Protein AF-A0A6G0HV63-F1 (afdb_monomer)

Radius of gyration: 27.93 Å; Cα contacts (8 Å, |Δi|>4): 675; chains: 1; bounding box: 99×46×73 Å

Structure (mmCIF, N/CA/C/O backbone):
data_AF-A0A6G0HV63-F1
#
_entry.id   AF-A0A6G0HV63-F1
#
loop_
_atom_site.group_PDB
_atom_site.id
_atom_site.type_symbol
_atom_site.label_atom_id
_atom_site.label_alt_id
_atom_site.label_comp_id
_atom_site.label_asym_id
_atom_site.label_entity_id
_atom_site.label_seq_id
_atom_site.pdbx_PDB_ins_code
_atom_site.Cartn_x
_atom_site.Cartn_y
_atom_site.Cartn_z
_atom_site.occupancy
_atom_site.B_iso_or_equiv
_atom_site.auth_seq_id
_atom_site.auth_comp_id
_atom_site.auth_asym_id
_atom_site.auth_atom_id
_atom_site.pdbx_PDB_model_num
ATOM 1 N N . MET A 1 1 ? -43.120 1.860 23.866 1.00 38.66 1 MET A N 1
ATOM 2 C CA . MET A 1 1 ? -41.826 1.807 23.155 1.00 38.66 1 MET A CA 1
ATOM 3 C C . MET A 1 1 ? -40.911 2.817 23.812 1.00 38.66 1 MET A C 1
ATOM 5 O O . MET A 1 1 ? -41.121 4.005 23.634 1.00 38.66 1 MET A O 1
ATOM 9 N N . SER A 1 2 ? -39.993 2.361 24.661 1.00 38.22 2 SER A N 1
ATOM 10 C CA . SER A 1 2 ? -38.945 3.214 25.220 1.00 38.22 2 SER A CA 1
ATOM 11 C C . SER A 1 2 ? -38.001 3.620 24.091 1.00 38.22 2 SER A C 1
ATOM 13 O O . SER A 1 2 ? -37.453 2.743 23.422 1.00 38.22 2 SER A O 1
ATOM 15 N N . GLU A 1 3 ? -37.838 4.922 23.866 1.00 43.47 3 GLU A N 1
ATOM 16 C CA . GLU A 1 3 ? -36.797 5.463 22.994 1.00 43.47 3 GLU A CA 1
ATOM 17 C C . GLU A 1 3 ? -35.445 4.882 23.422 1.00 43.47 3 GLU A C 1
ATOM 19 O O . GLU A 1 3 ? -34.987 5.093 24.547 1.00 43.47 3 GLU A O 1
ATOM 24 N N . ILE A 1 4 ? -34.816 4.104 22.540 1.00 46.44 4 ILE A N 1
ATOM 25 C CA . ILE A 1 4 ? -33.424 3.702 22.717 1.00 46.44 4 ILE A CA 1
ATOM 26 C C . ILE A 1 4 ? -32.622 4.997 22.603 1.00 46.44 4 ILE A C 1
ATOM 28 O O . ILE A 1 4 ? -32.427 5.512 21.505 1.00 46.44 4 ILE A O 1
ATOM 32 N N . LYS A 1 5 ? -32.190 5.556 23.738 1.00 44.72 5 LYS A N 1
ATOM 33 C CA . LYS A 1 5 ? -31.185 6.621 23.758 1.00 44.72 5 LYS A CA 1
ATOM 34 C C . LYS A 1 5 ? -29.898 6.043 23.176 1.00 44.72 5 LYS A C 1
ATOM 36 O O . LYS A 1 5 ? -29.131 5.393 23.882 1.00 44.72 5 LYS A O 1
ATOM 41 N N . VAL A 1 6 ? -29.693 6.232 21.876 1.00 58.16 6 VAL A N 1
ATOM 42 C CA . VAL A 1 6 ? -28.428 5.925 21.210 1.00 58.16 6 VAL A CA 1
ATOM 43 C C . VAL A 1 6 ? -27.395 6.880 21.806 1.00 58.16 6 VAL A C 1
ATOM 45 O O . VAL A 1 6 ? -27.509 8.094 21.654 1.00 58.16 6 VAL A O 1
ATOM 48 N N . GLY A 1 7 ? -26.452 6.342 22.583 1.00 67.88 7 GLY A N 1
ATOM 49 C CA . GLY A 1 7 ? -25.328 7.122 23.102 1.00 67.88 7 GLY A CA 1
ATOM 50 C C . GLY A 1 7 ? -24.490 7.715 21.959 1.00 67.88 7 GLY A C 1
ATOM 51 O O . GLY A 1 7 ? -24.596 7.243 20.825 1.00 67.88 7 GLY A O 1
ATOM 52 N N . PRO A 1 8 ? -23.660 8.737 22.228 1.00 83.00 8 PRO A N 1
ATOM 53 C CA . PRO A 1 8 ? -22.868 9.394 21.191 1.00 83.00 8 PRO A CA 1
ATOM 54 C C . PRO A 1 8 ? -21.959 8.395 20.463 1.00 83.00 8 PRO A C 1
ATOM 56 O O . PRO A 1 8 ? -21.350 7.514 21.084 1.00 83.00 8 PRO A O 1
ATOM 59 N N . MET A 1 9 ? -21.859 8.528 19.138 1.00 92.12 9 MET A N 1
ATOM 60 C CA . MET A 1 9 ? -20.976 7.694 18.329 1.00 92.12 9 MET A CA 1
ATOM 61 C C . MET A 1 9 ? -19.531 8.134 18.561 1.00 92.12 9 MET A C 1
ATOM 63 O O . MET A 1 9 ? -19.096 9.171 18.073 1.00 92.12 9 MET A O 1
ATOM 67 N N . ARG A 1 10 ? -18.764 7.323 19.288 1.00 97.00 10 ARG A N 1
ATOM 68 C CA . ARG A 1 10 ? -17.329 7.551 19.508 1.00 97.00 10 ARG A CA 1
ATOM 69 C C . ARG A 1 10 ? -16.505 6.795 18.476 1.00 97.00 10 ARG A C 1
ATOM 71 O O . ARG A 1 10 ? -16.562 5.559 18.458 1.00 97.00 10 ARG A O 1
ATOM 78 N N . VAL A 1 11 ? -15.769 7.524 17.642 1.00 97.56 11 VAL A N 1
ATOM 79 C CA . VAL A 1 11 ? -14.919 7.012 16.562 1.00 97.56 11 VAL A CA 1
ATOM 80 C C . VAL A 1 11 ? -13.451 7.159 16.962 1.00 97.56 11 VAL A C 1
ATOM 82 O O . VAL A 1 11 ? -12.910 8.263 16.995 1.00 97.56 11 VAL A O 1
ATOM 85 N N . LEU A 1 12 ? -12.789 6.040 17.258 1.00 98.56 12 LEU A N 1
ATOM 86 C CA . LEU A 1 12 ? -11.353 6.009 17.539 1.00 98.56 12 LEU A CA 1
ATOM 87 C C . LEU A 1 12 ? -10.563 5.760 16.251 1.00 98.56 12 LEU A C 1
ATOM 89 O O . LEU A 1 12 ? -10.705 4.720 15.610 1.00 98.56 12 LEU A O 1
ATOM 93 N N . VAL A 1 13 ? -9.682 6.689 15.898 1.00 98.62 13 VAL A N 1
ATOM 94 C CA . VAL A 1 13 ? -8.778 6.597 14.751 1.00 98.62 13 VAL A CA 1
ATOM 95 C C . VAL A 1 13 ? -7.372 6.282 15.253 1.00 98.62 13 VAL A C 1
ATOM 97 O O . VAL A 1 13 ? -6.642 7.159 15.716 1.00 98.62 13 VAL A O 1
ATOM 100 N N . THR A 1 14 ? -6.966 5.014 15.168 1.00 98.56 14 THR A N 1
ATOM 101 C CA . THR A 1 14 ? -5.576 4.627 15.480 1.00 98.56 14 THR A CA 1
ATOM 102 C C . THR A 1 14 ? -4.641 5.114 14.372 1.00 98.56 14 THR A C 1
ATOM 104 O O . THR A 1 14 ? -4.995 5.022 13.198 1.00 98.56 14 THR A O 1
ATOM 107 N N . GLY A 1 15 ? -3.449 5.613 14.716 1.00 96.56 15 GLY A N 1
ATOM 108 C CA . GLY A 1 15 ? -2.538 6.194 13.721 1.00 96.56 15 GLY A CA 1
ATOM 109 C C . GLY A 1 15 ? -3.021 7.549 13.190 1.00 96.56 15 GLY A C 1
ATOM 110 O O . GLY A 1 15 ? -2.646 7.954 12.090 1.00 96.56 15 GLY A O 1
ATOM 111 N N . GLY A 1 16 ? -3.837 8.260 13.974 1.00 96.38 16 GLY A N 1
ATOM 112 C CA . GLY A 1 16 ? -4.446 9.545 13.627 1.00 96.38 16 GLY A CA 1
ATOM 113 C C . GLY A 1 16 ? -3.441 10.665 13.340 1.00 96.38 16 GLY A C 1
ATOM 114 O O . GLY A 1 16 ? -3.761 11.615 12.635 1.00 96.38 16 GLY A O 1
ATOM 115 N N . SER A 1 17 ? -2.200 10.547 13.819 1.00 95.12 17 SER A N 1
ATOM 116 C CA . SER A 1 17 ? -1.136 11.520 13.546 1.00 95.12 17 SER A CA 1
ATOM 117 C C . SER A 1 17 ? -0.407 11.322 12.210 1.00 95.12 17 SER A C 1
ATOM 119 O O . SER A 1 17 ? 0.440 12.147 11.878 1.00 95.12 17 SER A O 1
ATOM 121 N N . GLY A 1 18 ? -0.657 10.227 11.484 1.00 92.75 18 GLY A N 1
ATOM 122 C CA . GLY A 1 18 ? -0.034 9.957 10.181 1.00 92.75 18 GLY A CA 1
ATOM 123 C C . GLY A 1 18 ? -0.776 10.609 9.009 1.00 92.75 18 GLY A C 1
ATOM 124 O O . GLY A 1 18 ? -1.849 11.174 9.198 1.00 92.75 18 GLY A O 1
ATOM 125 N N . LEU A 1 19 ? -0.242 10.463 7.790 1.00 92.19 19 LEU A N 1
ATOM 126 C CA . LEU A 1 19 ? -0.800 11.007 6.537 1.00 92.19 19 LEU A CA 1
ATOM 127 C C . LEU A 1 19 ? -2.326 10.834 6.415 1.00 92.19 19 LEU A C 1
ATOM 129 O O . LEU A 1 19 ? -3.061 11.809 6.286 1.00 92.19 19 LEU A O 1
ATOM 133 N N . VAL A 1 20 ? -2.807 9.587 6.464 1.00 93.88 20 VAL A N 1
ATOM 134 C CA . VAL A 1 20 ? -4.239 9.279 6.292 1.00 93.88 20 VAL A CA 1
ATOM 135 C C . VAL A 1 20 ? -5.053 9.759 7.495 1.00 93.88 20 VAL A C 1
ATOM 137 O O . VAL A 1 20 ? -6.153 10.273 7.329 1.00 93.88 20 VAL A O 1
ATOM 140 N N . GLY A 1 21 ? -4.498 9.641 8.705 1.00 95.56 21 GLY A N 1
ATOM 141 C CA . GLY A 1 21 ? -5.145 10.106 9.930 1.00 95.56 21 GLY A CA 1
ATOM 142 C C . GLY A 1 21 ? -5.395 11.614 9.923 1.00 95.56 21 GLY A C 1
ATOM 143 O O . GLY A 1 21 ? -6.511 12.045 10.195 1.00 95.56 21 GLY A O 1
ATOM 144 N N . LYS A 1 22 ? -4.393 12.402 9.515 1.00 96.00 22 LYS A N 1
ATOM 145 C CA . LYS A 1 22 ? -4.494 13.859 9.369 1.00 96.00 22 LYS A CA 1
ATOM 146 C C . LYS A 1 22 ? -5.418 14.288 8.241 1.00 96.00 22 LYS A C 1
ATOM 148 O O . LYS A 1 22 ? -6.097 15.300 8.374 1.00 96.00 22 LYS A O 1
ATOM 153 N N . ALA A 1 23 ? -5.483 13.515 7.161 1.00 93.25 23 ALA A N 1
ATOM 154 C CA . ALA A 1 23 ? -6.448 13.770 6.103 1.00 93.25 23 ALA A CA 1
ATOM 155 C C . ALA A 1 23 ? -7.894 13.566 6.589 1.00 93.25 23 ALA A C 1
ATOM 157 O O . ALA A 1 23 ? -8.737 14.429 6.369 1.00 93.25 23 ALA A O 1
ATOM 158 N N . ILE A 1 24 ? -8.168 12.482 7.324 1.00 92.94 24 ILE A N 1
ATOM 159 C CA . ILE A 1 24 ? -9.488 12.255 7.935 1.00 92.94 24 ILE A CA 1
ATOM 160 C C . ILE A 1 24 ? -9.803 13.349 8.959 1.00 92.94 24 ILE A C 1
ATOM 162 O O . ILE A 1 24 ? -10.909 13.876 8.960 1.00 92.94 24 ILE A O 1
ATOM 166 N N . GLU A 1 25 ? -8.835 13.729 9.797 1.00 94.88 25 GLU A N 1
ATOM 167 C CA . GLU A 1 25 ? -9.000 14.823 10.759 1.00 94.88 25 GLU A CA 1
ATOM 168 C C . GLU A 1 25 ? -9.389 16.134 10.068 1.00 94.88 25 GLU A C 1
ATOM 170 O O . GLU A 1 25 ? -10.325 16.798 10.507 1.00 94.88 25 GLU A O 1
ATOM 175 N N . HIS A 1 26 ? -8.727 16.472 8.959 1.00 92.88 26 HIS A N 1
ATOM 176 C CA . HIS A 1 26 ? -9.054 17.652 8.164 1.00 92.88 26 HIS A CA 1
ATOM 177 C C . HIS A 1 26 ? -10.487 17.600 7.626 1.00 92.88 26 HIS A C 1
ATOM 179 O O . HIS A 1 26 ? -11.247 18.535 7.854 1.00 92.88 26 HIS A O 1
ATOM 185 N N . VAL A 1 27 ? -10.890 16.495 6.992 1.00 89.19 27 VAL A N 1
ATOM 186 C CA . VAL A 1 27 ? -12.245 16.347 6.431 1.00 89.19 27 VAL A CA 1
ATOM 187 C C . VAL A 1 27 ? -13.315 16.452 7.524 1.00 89.19 27 VAL A C 1
ATOM 189 O O . VAL A 1 27 ? -14.310 17.160 7.374 1.00 89.19 27 VAL A O 1
ATOM 192 N N . VAL A 1 28 ? -13.094 15.795 8.663 1.00 90.75 28 VAL A N 1
ATOM 193 C CA . VAL A 1 28 ? -14.030 15.793 9.796 1.00 90.75 28 VAL A CA 1
ATOM 194 C C . VAL A 1 28 ? -14.145 17.183 10.429 1.00 90.75 28 VAL A C 1
ATOM 196 O O . VAL A 1 28 ? -15.250 17.615 10.749 1.00 90.75 28 VAL A O 1
ATOM 199 N N . GLN A 1 29 ? -13.030 17.892 10.620 1.00 90.31 29 GLN A N 1
ATOM 200 C CA . GLN A 1 29 ? -13.017 19.163 11.354 1.00 90.31 29 GLN A CA 1
ATOM 201 C C . GLN A 1 29 ? -13.261 20.397 10.475 1.00 90.31 29 GLN A C 1
ATOM 203 O O . GLN A 1 29 ? -13.768 21.393 10.984 1.00 90.31 29 GLN A O 1
ATOM 208 N N . GLN A 1 30 ? -12.874 20.361 9.197 1.00 87.44 30 GLN A N 1
ATOM 209 C CA . GLN A 1 30 ? -12.818 21.541 8.321 1.00 87.44 30 GLN A CA 1
ATOM 210 C C . GLN A 1 30 ? -13.761 21.453 7.114 1.00 87.44 30 GLN A C 1
ATOM 212 O O . GLN A 1 30 ? -14.195 22.488 6.620 1.00 87.44 30 GLN A O 1
ATOM 217 N N . GLU A 1 31 ? -14.117 20.249 6.655 1.00 83.81 31 GLU A N 1
ATOM 218 C CA . GLU A 1 31 ? -14.971 20.053 5.467 1.00 83.81 31 GLU A CA 1
ATOM 219 C C . GLU A 1 31 ? -16.396 19.584 5.816 1.00 83.81 31 GLU A C 1
ATOM 221 O O . GLU A 1 31 ? -17.162 19.186 4.941 1.00 83.81 31 GLU A O 1
ATOM 226 N N . GLY A 1 32 ? -16.776 19.625 7.097 1.00 82.81 32 GLY A N 1
ATOM 227 C CA . GLY A 1 32 ? -18.112 19.219 7.543 1.00 82.81 32 GLY A CA 1
ATOM 228 C C . GLY A 1 32 ? -18.350 17.706 7.512 1.00 82.81 32 GLY A C 1
ATOM 229 O O . GLY A 1 32 ? -19.497 17.271 7.485 1.00 82.81 32 GLY A O 1
ATOM 230 N N . GLY A 1 33 ? -17.289 16.890 7.531 1.00 81.06 33 GLY A N 1
ATOM 231 C CA . GLY A 1 33 ? -17.397 15.427 7.558 1.00 81.06 33 GLY A CA 1
ATOM 232 C C . GLY A 1 33 ? -17.880 14.839 8.892 1.00 81.06 33 GLY A C 1
ATOM 233 O O . GLY A 1 33 ? -18.127 13.638 8.963 1.00 81.06 33 GLY A O 1
ATOM 234 N N . LYS A 1 34 ? -17.991 15.658 9.945 1.00 89.25 34 LYS A N 1
ATOM 235 C CA . LYS A 1 34 ? -18.494 15.266 11.266 1.00 89.25 34 LYS A CA 1
ATOM 236 C C . LYS A 1 34 ? -20.016 15.388 11.332 1.00 89.25 34 LYS A C 1
ATOM 238 O O . LYS A 1 34 ? -20.545 16.472 11.096 1.00 89.25 34 LYS A O 1
ATOM 243 N N . LEU A 1 35 ? -20.702 14.322 11.741 1.00 88.62 35 LEU A N 1
ATOM 244 C CA . LEU A 1 35 ? -22.143 14.363 12.008 1.00 88.62 35 LEU A CA 1
ATOM 245 C C . LEU A 1 35 ? -22.453 14.744 13.465 1.00 88.62 35 LEU A C 1
ATOM 247 O O . LEU A 1 35 ? -21.636 14.569 14.377 1.00 88.62 35 LEU A O 1
ATOM 251 N N . ASP A 1 36 ? -23.666 15.248 13.693 1.00 89.25 36 ASP A N 1
ATOM 252 C CA . ASP A 1 36 ? -24.155 15.562 15.036 1.00 89.25 36 ASP A CA 1
ATOM 253 C C . ASP A 1 36 ? -24.195 14.305 15.916 1.00 89.25 36 ASP A C 1
ATOM 255 O O . ASP A 1 36 ? -24.699 13.252 15.525 1.00 89.25 36 ASP A O 1
ATOM 259 N N . GLY A 1 37 ? -23.661 14.422 17.134 1.00 89.25 37 GLY A N 1
ATOM 260 C CA . GLY A 1 37 ? -23.559 13.303 18.075 1.00 89.25 37 GLY A CA 1
ATOM 261 C C . GLY A 1 37 ? -22.338 12.399 17.873 1.00 89.25 37 GLY A C 1
ATOM 262 O O . GLY A 1 37 ? -22.185 11.434 18.625 1.00 89.25 37 GLY A O 1
ATOM 263 N N . GLU A 1 38 ? -21.453 12.710 16.918 1.00 93.56 38 GLU A N 1
ATOM 264 C CA . GLU A 1 38 ? -20.162 12.036 16.778 1.00 93.56 38 GLU A CA 1
ATOM 265 C C . GLU A 1 38 ? -19.066 12.684 17.636 1.00 93.56 38 GLU A C 1
ATOM 267 O O . GLU A 1 38 ? -18.932 13.907 17.740 1.00 93.56 38 GLU A O 1
ATOM 272 N N . GLU A 1 39 ? -18.204 11.851 18.202 1.00 96.00 39 GLU A N 1
ATOM 273 C CA . GLU A 1 39 ? -16.968 12.243 18.869 1.00 96.00 39 GLU A CA 1
ATOM 274 C C . GLU A 1 39 ? -15.806 11.503 18.207 1.00 96.00 39 GLU A C 1
ATOM 276 O O . GLU A 1 39 ? -15.807 10.276 18.116 1.00 96.00 39 GLU A O 1
ATOM 281 N N . TRP A 1 40 ? -14.813 12.254 17.734 1.00 97.06 40 TRP A N 1
ATOM 282 C CA . TRP A 1 40 ? -13.687 11.721 16.973 1.00 97.06 40 TRP A CA 1
ATOM 283 C C . TRP A 1 40 ? -12.399 11.828 17.785 1.00 97.06 40 TRP A C 1
ATOM 285 O O . TRP A 1 40 ? -12.015 12.919 18.204 1.00 97.06 40 TRP A O 1
ATOM 295 N N . ILE A 1 41 ? -11.723 10.695 17.979 1.00 98.06 41 ILE A N 1
ATOM 296 C CA . ILE A 1 41 ? -10.492 10.582 18.763 1.00 98.06 41 ILE A CA 1
ATOM 297 C C . ILE A 1 41 ? -9.349 10.148 17.843 1.00 98.06 41 ILE A C 1
ATOM 299 O O . ILE A 1 41 ? -9.345 9.025 17.343 1.00 98.06 41 ILE A O 1
ATOM 303 N N . PHE A 1 42 ? -8.354 11.013 17.639 1.00 98.00 42 PHE A N 1
ATOM 304 C CA . PHE A 1 42 ? -7.194 10.739 16.782 1.00 98.00 42 PHE A CA 1
ATOM 305 C C . PHE A 1 42 ? -5.979 10.324 17.618 1.00 98.00 42 PHE A C 1
ATOM 307 O O . PHE A 1 42 ? -5.225 11.156 18.117 1.00 98.00 42 PHE A O 1
ATOM 314 N N . LEU A 1 43 ? -5.778 9.013 17.755 1.00 97.88 43 LEU A N 1
ATOM 315 C CA . LEU A 1 43 ? -4.733 8.432 18.595 1.00 97.88 43 LEU A CA 1
ATOM 316 C C . LEU A 1 43 ? -3.362 8.475 17.909 1.00 97.88 43 LEU A C 1
ATOM 318 O O . LEU A 1 43 ? -3.225 8.133 16.730 1.00 97.88 43 LEU A O 1
ATOM 322 N N . SER A 1 44 ? -2.321 8.802 18.676 1.00 95.56 44 SER A N 1
ATOM 323 C CA . SER A 1 44 ? -0.922 8.728 18.236 1.00 95.56 44 SER A CA 1
ATOM 324 C C . SER A 1 44 ? -0.092 7.815 19.138 1.00 95.56 44 SER A C 1
ATOM 326 O O . SER A 1 44 ? -0.466 7.546 20.279 1.00 95.56 44 SER A O 1
ATOM 328 N N . SER A 1 45 ? 1.085 7.407 18.661 1.00 93.88 45 SER A N 1
ATOM 329 C CA . SER A 1 45 ? 2.031 6.594 19.439 1.00 93.88 45 SER A CA 1
ATOM 330 C C . SER A 1 45 ? 2.585 7.294 20.686 1.00 93.88 45 SER A C 1
ATOM 332 O O . SER A 1 45 ? 3.232 6.650 21.502 1.00 93.88 45 SER A O 1
ATOM 334 N N . LYS A 1 46 ? 2.357 8.608 20.848 1.00 95.62 46 LYS A N 1
ATOM 335 C CA . LYS A 1 46 ? 2.697 9.338 22.081 1.00 95.62 46 LYS A CA 1
ATOM 336 C C . LYS A 1 46 ? 1.742 9.025 23.233 1.00 95.62 46 LYS A C 1
ATOM 338 O O . LYS A 1 46 ? 2.087 9.292 24.376 1.00 95.62 46 LYS A O 1
ATOM 343 N N . GLU A 1 47 ? 0.546 8.529 22.925 1.00 96.25 47 GLU A N 1
ATOM 344 C CA . GLU A 1 47 ? -0.474 8.198 23.920 1.00 96.25 47 GLU A CA 1
ATOM 345 C C . GLU A 1 47 ? -0.515 6.699 24.231 1.00 96.25 47 GLU A C 1
ATOM 347 O O . GLU A 1 47 ? -0.689 6.334 25.389 1.00 96.25 47 GLU A O 1
ATOM 352 N N . ALA A 1 48 ? -0.319 5.841 23.226 1.00 97.19 48 ALA A N 1
ATOM 353 C CA . ALA A 1 48 ? -0.180 4.405 23.437 1.00 97.19 48 ALA A CA 1
ATOM 354 C C . ALA A 1 48 ? 0.664 3.733 22.357 1.00 97.19 48 ALA A C 1
ATOM 356 O O . ALA A 1 48 ? 0.472 3.968 21.159 1.00 97.19 48 ALA A O 1
ATOM 357 N N . ASP A 1 49 ? 1.542 2.832 22.790 1.00 98.12 49 ASP A N 1
ATOM 358 C CA . ASP A 1 49 ? 2.156 1.839 21.918 1.00 98.12 49 ASP A CA 1
ATOM 359 C C . ASP A 1 49 ? 1.196 0.662 21.718 1.00 98.12 49 ASP A C 1
ATOM 361 O O . ASP A 1 49 ? 0.964 -0.140 22.620 1.00 98.12 49 ASP A O 1
ATOM 365 N N . LEU A 1 50 ? 0.651 0.544 20.508 1.00 98.50 50 LEU A N 1
ATOM 366 C CA . LEU A 1 50 ? -0.308 -0.506 20.167 1.00 98.50 50 LEU A CA 1
ATOM 367 C C . LEU A 1 50 ? 0.333 -1.894 20.006 1.00 98.50 50 LEU A C 1
ATOM 369 O O . LEU A 1 50 ? -0.385 -2.882 19.865 1.00 98.50 50 LEU A O 1
ATOM 373 N N . VAL A 1 51 ? 1.666 -2.008 20.045 1.00 98.31 51 VAL A N 1
ATOM 374 C CA . VAL A 1 51 ? 2.346 -3.307 20.186 1.00 98.31 51 VAL A CA 1
ATOM 375 C C . VAL A 1 51 ? 2.109 -3.890 21.586 1.00 98.31 51 VAL A C 1
ATOM 377 O O . VAL A 1 51 ? 2.081 -5.115 21.749 1.00 98.31 51 VAL A O 1
ATOM 380 N N . ASP A 1 52 ? 1.907 -3.029 22.587 1.00 98.50 52 ASP A N 1
ATOM 381 C CA . ASP A 1 52 ? 1.610 -3.406 23.963 1.00 98.50 52 ASP A CA 1
ATOM 382 C C . ASP A 1 52 ? 0.095 -3.545 24.189 1.00 98.50 52 ASP A C 1
ATOM 384 O O . ASP A 1 52 ? -0.699 -2.619 23.986 1.00 98.50 52 ASP A O 1
ATOM 388 N N . ILE A 1 53 ? -0.328 -4.731 24.630 1.00 98.38 53 ILE A N 1
ATOM 389 C CA . ILE A 1 53 ? -1.747 -5.021 24.862 1.00 98.38 53 ILE A CA 1
ATOM 390 C C . ILE A 1 53 ? -2.311 -4.244 26.060 1.00 98.38 53 ILE A C 1
ATOM 392 O O . ILE A 1 53 ? -3.485 -3.879 26.049 1.00 98.38 53 ILE A O 1
ATOM 396 N N . GLY A 1 54 ? -1.498 -3.967 27.084 1.00 98.56 54 GLY A N 1
ATOM 397 C CA . GLY A 1 54 ? -1.926 -3.212 28.261 1.00 98.56 54 GLY A CA 1
ATOM 398 C C . GLY A 1 54 ? -2.267 -1.770 27.898 1.00 98.56 54 GLY A C 1
ATOM 399 O O . GLY A 1 54 ? -3.345 -1.287 28.238 1.00 98.56 54 GLY A O 1
ATOM 400 N N . GLN A 1 55 ? -1.399 -1.115 27.127 1.00 98.62 55 GLN A N 1
ATOM 401 C CA . GLN A 1 55 ? -1.632 0.237 26.619 1.00 98.62 55 GLN A CA 1
ATOM 402 C C . GLN A 1 55 ? -2.795 0.289 25.622 1.00 98.62 55 GLN A C 1
ATOM 404 O O . GLN A 1 55 ? -3.604 1.216 25.674 1.00 98.62 55 GLN A O 1
ATOM 409 N N . THR A 1 56 ? -2.930 -0.723 24.757 1.00 98.75 56 THR A N 1
ATOM 410 C CA . THR A 1 56 ? -4.075 -0.816 23.836 1.00 98.75 56 THR A CA 1
ATOM 411 C C . THR A 1 56 ? -5.396 -0.880 24.606 1.00 98.75 56 THR A C 1
ATOM 413 O O . THR A 1 56 ? -6.312 -0.109 24.318 1.00 98.75 56 THR A O 1
ATOM 416 N N . ARG A 1 57 ? -5.483 -1.734 25.635 1.00 98.62 57 ARG A N 1
ATOM 417 C CA . ARG A 1 57 ? -6.664 -1.825 26.507 1.00 98.62 57 ARG A CA 1
ATOM 418 C C . ARG A 1 57 ? -6.930 -0.520 27.243 1.00 98.62 57 ARG A C 1
ATOM 420 O O . ARG A 1 57 ? -8.052 -0.034 27.184 1.00 98.62 57 ARG A O 1
ATOM 427 N N . ALA A 1 58 ? -5.904 0.091 27.833 1.00 98.50 58 ALA A N 1
ATOM 428 C CA . ALA A 1 58 ? -6.042 1.347 28.567 1.00 98.50 58 ALA A CA 1
ATOM 429 C C . ALA A 1 58 ? -6.637 2.477 27.705 1.00 98.50 58 ALA A C 1
ATOM 431 O O . ALA A 1 58 ? -7.465 3.250 28.181 1.00 98.50 58 ALA A O 1
ATOM 432 N N . VAL A 1 59 ? -6.273 2.565 26.421 1.00 98.25 59 VAL A N 1
ATOM 433 C CA . VAL A 1 59 ? -6.858 3.560 25.504 1.00 98.25 59 VAL A CA 1
ATOM 434 C C . VAL A 1 59 ? -8.319 3.259 25.186 1.00 98.25 59 VAL A C 1
ATOM 436 O O . VAL A 1 59 ? -9.146 4.173 25.182 1.00 98.25 59 VAL A O 1
ATOM 439 N N . PHE A 1 60 ? -8.671 1.998 24.934 1.00 98.50 60 PHE A N 1
ATOM 440 C CA . PHE A 1 60 ? -10.069 1.647 24.691 1.00 98.50 60 PHE A CA 1
ATOM 441 C C . PHE A 1 60 ? -10.925 1.814 25.962 1.00 98.50 60 PHE A C 1
ATOM 443 O O . PHE A 1 60 ? -12.065 2.270 25.883 1.00 98.50 60 PHE A O 1
ATOM 450 N N . GLU A 1 61 ? -10.378 1.531 27.144 1.00 98.06 61 GLU A N 1
ATOM 451 C CA . GLU A 1 61 ? -11.001 1.799 28.447 1.00 98.06 61 GLU A CA 1
ATOM 452 C C . GLU A 1 61 ? -11.137 3.299 28.728 1.00 98.06 61 GLU A C 1
ATOM 454 O O . GLU A 1 61 ? -12.125 3.729 29.307 1.00 98.06 61 GLU A O 1
ATOM 459 N N . LYS A 1 62 ? -10.202 4.126 28.265 1.00 97.88 62 LYS A N 1
ATOM 460 C CA . LYS A 1 62 ? -10.300 5.581 28.401 1.00 97.88 62 LYS A CA 1
ATOM 461 C C . LYS A 1 62 ? -11.401 6.184 27.526 1.00 97.88 62 LYS A C 1
ATOM 463 O O . LYS A 1 62 ? -12.143 7.043 27.993 1.00 97.88 62 LYS A O 1
ATOM 468 N N . TYR A 1 63 ? -11.496 5.768 26.261 1.00 97.62 63 TYR A N 1
ATOM 469 C CA . TYR A 1 63 ? -12.370 6.425 25.276 1.00 97.62 63 TYR A CA 1
ATOM 470 C C . TYR A 1 63 ? -13.674 5.676 24.973 1.00 97.62 63 TYR A C 1
ATOM 472 O O . TYR A 1 63 ? -14.594 6.262 24.408 1.00 97.62 63 TYR A O 1
ATOM 480 N N . HIS A 1 64 ? -13.769 4.395 25.332 1.00 97.25 64 HIS A N 1
ATOM 481 C CA . HIS A 1 64 ? -14.923 3.518 25.083 1.00 97.25 64 HIS A CA 1
ATOM 482 C C . HIS A 1 64 ? -15.490 3.645 23.650 1.00 97.25 64 HIS A C 1
ATOM 484 O O . HIS A 1 64 ? -16.664 4.000 23.466 1.00 97.25 64 HIS A O 1
ATOM 490 N N . PRO A 1 65 ? -14.672 3.398 22.610 1.00 97.56 65 PRO A N 1
ATOM 491 C CA . PRO A 1 65 ? -15.092 3.609 21.232 1.00 97.56 65 PRO A CA 1
ATOM 492 C C . PRO A 1 65 ? -16.275 2.719 20.850 1.00 97.56 65 PRO A C 1
ATOM 494 O O . PRO A 1 65 ? -16.359 1.557 21.233 1.00 97.56 65 PRO A O 1
ATOM 497 N N . THR A 1 66 ? -17.172 3.265 20.035 1.00 96.62 66 THR A N 1
ATOM 498 C CA . THR A 1 66 ? -18.245 2.496 19.379 1.00 96.62 66 THR A CA 1
ATOM 499 C C . THR A 1 66 ? -17.818 2.024 17.990 1.00 96.62 66 THR A C 1
ATOM 501 O O . THR A 1 66 ? -18.273 0.985 17.515 1.00 96.62 66 THR A O 1
ATOM 504 N N . HIS A 1 67 ? -16.923 2.781 17.353 1.00 97.44 67 HIS A N 1
ATOM 505 C CA . HIS A 1 67 ? -16.389 2.552 16.019 1.00 97.44 67 HIS A CA 1
ATOM 506 C C . HIS A 1 67 ? -14.876 2.773 16.035 1.00 97.44 67 HIS A C 1
ATOM 508 O O . HIS A 1 67 ? -14.377 3.637 16.759 1.00 97.44 67 HIS A O 1
ATOM 514 N N . VAL A 1 68 ? -14.144 2.010 15.225 1.00 98.62 68 VAL A N 1
ATOM 515 C CA . VAL A 1 68 ? -12.688 2.148 15.097 1.00 98.62 68 VAL A CA 1
ATOM 516 C C . VAL A 1 68 ? -12.296 2.249 13.628 1.00 98.62 68 VAL A C 1
ATOM 518 O O . VAL A 1 68 ? -12.679 1.411 12.812 1.00 98.62 68 VAL A O 1
ATOM 521 N N . ILE A 1 69 ? -11.478 3.246 13.300 1.00 98.50 69 ILE A N 1
ATOM 522 C CA . ILE A 1 69 ? -10.740 3.316 12.039 1.00 98.50 69 ILE A CA 1
ATOM 523 C C . ILE A 1 69 ? -9.288 2.947 12.345 1.00 98.50 69 ILE A C 1
ATOM 525 O O . ILE A 1 69 ? -8.564 3.663 13.046 1.00 98.50 69 ILE A O 1
ATOM 529 N N . HIS A 1 70 ? -8.858 1.789 11.852 1.00 98.69 70 HIS A N 1
ATOM 530 C CA . HIS A 1 70 ? -7.560 1.224 12.180 1.00 98.69 70 HIS A CA 1
ATOM 531 C C . HIS A 1 70 ? -6.508 1.525 11.098 1.00 98.69 70 HIS A C 1
ATOM 533 O O . HIS A 1 70 ? -6.373 0.786 10.119 1.00 98.69 70 HIS A O 1
ATOM 539 N N . LEU A 1 71 ? -5.769 2.631 11.271 1.00 98.19 71 LEU A N 1
ATOM 540 C CA . LEU A 1 71 ? -4.693 3.068 10.364 1.00 98.19 71 LEU A CA 1
ATOM 541 C C . LEU A 1 71 ? -3.292 2.815 10.933 1.00 98.19 71 LEU A C 1
ATOM 543 O O . LEU A 1 71 ? -2.318 2.854 10.181 1.00 98.19 71 LEU A O 1
ATOM 547 N N . ALA A 1 72 ? -3.173 2.588 12.245 1.00 97.81 72 ALA A N 1
ATOM 548 C CA . ALA A 1 72 ? -1.885 2.360 12.883 1.00 97.81 72 ALA A CA 1
ATOM 549 C C . ALA A 1 72 ? -1.204 1.111 12.316 1.00 97.81 72 ALA A C 1
ATOM 551 O O . ALA A 1 72 ? -1.796 0.039 12.225 1.00 97.81 72 ALA A O 1
ATOM 552 N N . ALA A 1 73 ? 0.059 1.261 11.941 1.00 96.56 73 ALA A N 1
ATOM 553 C CA . ALA A 1 73 ? 0.900 0.185 11.452 1.00 96.56 73 ALA A CA 1
ATOM 554 C C . ALA A 1 73 ? 2.364 0.584 11.623 1.00 96.56 73 ALA A C 1
ATOM 556 O O . ALA A 1 73 ? 2.705 1.769 11.566 1.00 96.56 73 ALA A O 1
ATOM 557 N N . LYS A 1 74 ? 3.245 -0.407 11.753 1.00 93.56 74 LYS A N 1
ATOM 558 C CA . LYS A 1 74 ? 4.669 -0.177 11.514 1.00 93.56 74 LYS A CA 1
ATOM 559 C C . LYS A 1 74 ? 4.873 -0.112 10.002 1.00 93.56 74 LYS A C 1
ATOM 561 O O . LYS A 1 74 ? 4.715 -1.125 9.319 1.00 93.56 74 LYS A O 1
ATOM 566 N N . VAL A 1 75 ? 5.217 1.072 9.506 1.00 88.19 75 VAL A N 1
ATOM 567 C CA . VAL A 1 75 ? 5.445 1.381 8.084 1.00 88.19 75 VAL A CA 1
ATOM 568 C C . VAL A 1 75 ? 6.878 1.869 7.866 1.00 88.19 75 VAL A C 1
ATOM 570 O O . VAL A 1 75 ? 7.495 2.395 8.793 1.00 88.19 75 VAL A O 1
ATOM 573 N N . GLY A 1 76 ? 7.418 1.699 6.659 1.00 77.75 76 GLY A N 1
ATOM 574 C CA . GLY A 1 76 ? 8.752 2.185 6.309 1.00 77.75 76 GLY A CA 1
ATOM 575 C C . GLY A 1 76 ? 9.000 2.229 4.802 1.00 77.75 76 GLY A C 1
ATOM 576 O O . GLY A 1 76 ? 8.158 1.839 3.997 1.00 77.75 76 GLY A O 1
ATOM 577 N N . GLY A 1 77 ? 10.178 2.716 4.413 1.00 71.75 77 GLY A N 1
ATOM 578 C CA . GLY A 1 77 ? 10.634 2.681 3.022 1.00 71.75 77 GLY A CA 1
ATOM 579 C C . GLY A 1 77 ? 10.921 1.252 2.547 1.00 71.75 77 GLY A C 1
ATOM 580 O O . GLY A 1 77 ? 11.100 0.336 3.354 1.00 71.75 77 GLY A O 1
ATOM 581 N N . ILE A 1 78 ? 11.010 1.051 1.226 1.00 70.19 78 ILE A N 1
ATOM 582 C CA . ILE A 1 78 ? 11.208 -0.283 0.626 1.00 70.19 78 ILE A CA 1
ATOM 583 C C . ILE A 1 78 ? 12.462 -0.993 1.163 1.00 70.19 78 ILE A C 1
ATOM 585 O O . ILE A 1 78 ? 12.407 -2.174 1.491 1.00 70.19 78 ILE A O 1
ATOM 589 N N . TYR A 1 79 ? 13.557 -0.253 1.357 1.00 69.81 79 TYR A N 1
ATOM 590 C CA . TYR A 1 79 ? 14.806 -0.785 1.902 1.00 69.81 79 TYR A CA 1
ATOM 591 C C . TYR A 1 79 ? 14.669 -1.240 3.358 1.00 69.81 79 TYR A C 1
ATOM 593 O O . TYR A 1 79 ? 15.202 -2.282 3.740 1.00 69.81 79 TYR A O 1
ATOM 601 N N . GLN A 1 80 ? 13.919 -0.492 4.173 1.00 73.56 80 GLN A N 1
ATOM 602 C CA . GLN A 1 80 ? 13.674 -0.874 5.561 1.00 73.56 80 GLN A CA 1
ATOM 603 C C . GLN A 1 80 ? 12.824 -2.147 5.626 1.00 73.56 80 GLN A C 1
ATOM 605 O O . GLN A 1 80 ? 13.139 -3.054 6.394 1.00 73.56 80 GLN A O 1
ATOM 610 N N . HIS A 1 81 ? 11.795 -2.251 4.777 1.00 76.19 81 HIS A N 1
ATOM 611 C CA . HIS A 1 81 ? 10.978 -3.459 4.665 1.00 76.19 81 HIS A CA 1
ATOM 612 C C . HIS A 1 81 ? 11.809 -4.701 4.328 1.00 76.19 81 HIS A C 1
ATOM 614 O O . HIS A 1 81 ? 11.639 -5.726 4.986 1.00 76.19 81 HIS A O 1
ATOM 620 N N . MET A 1 82 ? 12.744 -4.588 3.379 1.00 74.31 82 MET A N 1
ATOM 621 C CA . MET A 1 82 ? 13.631 -5.692 2.998 1.00 74.31 82 MET A CA 1
ATOM 622 C C . MET A 1 82 ? 14.525 -6.140 4.159 1.00 74.31 82 MET A C 1
ATOM 624 O O . MET A 1 82 ? 14.657 -7.339 4.404 1.00 74.31 82 MET A O 1
ATOM 628 N N . LYS A 1 83 ? 15.096 -5.185 4.906 1.00 79.19 83 LYS A N 1
ATOM 629 C CA . LYS A 1 83 ? 16.026 -5.454 6.013 1.00 79.19 83 LYS A CA 1
ATOM 630 C C . LYS A 1 83 ? 15.343 -6.010 7.268 1.00 79.19 83 LYS A C 1
ATOM 632 O O . LYS A 1 83 ? 15.941 -6.804 7.987 1.00 79.19 83 LYS A O 1
ATOM 637 N N . GLU A 1 84 ? 14.106 -5.600 7.546 1.00 90.31 84 GLU A N 1
ATOM 638 C CA . GLU A 1 84 ? 13.438 -5.830 8.838 1.00 90.31 84 GLU A CA 1
ATOM 639 C C . GLU A 1 84 ? 12.157 -6.682 8.721 1.00 90.31 84 GLU A C 1
ATOM 641 O O . GLU A 1 84 ? 11.253 -6.557 9.548 1.00 90.31 84 GLU A O 1
ATOM 646 N N . ASN A 1 85 ? 12.053 -7.563 7.715 1.00 90.94 85 ASN A N 1
ATOM 647 C CA . ASN A 1 85 ? 10.843 -8.357 7.429 1.00 90.94 85 ASN A CA 1
ATOM 648 C C . ASN A 1 85 ? 10.230 -9.044 8.668 1.00 90.94 85 ASN A C 1
ATOM 650 O O . ASN A 1 85 ? 9.020 -8.956 8.884 1.00 90.94 85 ASN A O 1
ATOM 654 N N . LEU A 1 86 ? 11.051 -9.676 9.518 1.00 95.31 86 LEU A N 1
ATOM 655 C CA . LEU A 1 86 ? 10.580 -10.309 10.758 1.00 95.31 86 LEU A CA 1
ATOM 656 C C . LEU A 1 86 ? 9.941 -9.295 11.716 1.00 95.31 86 LEU A C 1
ATOM 658 O O . LEU A 1 86 ? 8.887 -9.566 12.290 1.00 95.31 86 LEU A O 1
ATOM 662 N N . GLN A 1 87 ? 10.562 -8.130 11.889 1.00 95.69 87 GLN A N 1
ATOM 663 C CA . GLN A 1 87 ? 10.055 -7.099 12.788 1.00 95.69 87 GLN A CA 1
ATOM 664 C C . GLN A 1 87 ? 8.754 -6.494 12.248 1.00 95.69 87 GLN A C 1
ATOM 666 O O . GLN A 1 87 ? 7.803 -6.310 13.005 1.00 95.69 87 GLN A O 1
ATOM 671 N N . PHE A 1 88 ? 8.676 -6.253 10.934 1.00 95.94 88 PHE A N 1
ATOM 672 C CA . PHE A 1 88 ? 7.439 -5.822 10.282 1.00 95.94 88 PHE A CA 1
ATOM 673 C C . PHE A 1 88 ? 6.306 -6.828 10.458 1.00 95.94 88 PHE A C 1
ATOM 675 O O . PHE A 1 88 ? 5.182 -6.407 10.724 1.00 95.94 88 PHE A O 1
ATOM 682 N N . LEU A 1 89 ? 6.590 -8.127 10.350 1.00 97.56 89 LEU A N 1
ATOM 683 C CA . LEU A 1 89 ? 5.604 -9.176 10.593 1.00 97.56 89 LEU A CA 1
ATOM 684 C C . LEU A 1 89 ? 5.121 -9.154 12.048 1.00 97.56 89 LEU A C 1
ATOM 686 O O . LEU A 1 89 ? 3.923 -9.052 12.300 1.00 97.56 89 LEU A O 1
ATOM 690 N N . ARG A 1 90 ? 6.051 -9.222 13.009 1.00 98.31 90 ARG A N 1
ATOM 691 C CA . ARG A 1 90 ? 5.728 -9.347 14.437 1.00 98.31 90 ARG A CA 1
ATOM 692 C C . ARG A 1 90 ? 4.989 -8.134 14.986 1.00 98.31 90 ARG A C 1
ATOM 694 O O . ARG A 1 90 ? 3.983 -8.311 15.667 1.00 98.31 90 ARG A O 1
ATOM 701 N N . ASP A 1 91 ? 5.477 -6.929 14.703 1.00 98.25 91 ASP A N 1
ATOM 702 C CA . ASP A 1 91 ? 4.883 -5.706 15.250 1.00 98.25 91 ASP A CA 1
ATOM 703 C C . ASP A 1 91 ? 3.497 -5.469 14.662 1.00 98.25 91 ASP A C 1
ATOM 705 O O . ASP A 1 91 ? 2.565 -5.186 15.407 1.00 98.25 91 ASP A O 1
ATOM 709 N N . ASN A 1 92 ? 3.326 -5.639 13.346 1.00 98.56 92 ASN A N 1
ATOM 710 C CA . ASN A 1 92 ? 2.012 -5.449 12.739 1.00 98.56 92 ASN A CA 1
ATOM 711 C C . ASN A 1 92 ? 1.027 -6.542 13.163 1.00 98.56 92 ASN A C 1
ATOM 713 O O . ASN A 1 92 ? -0.117 -6.203 13.426 1.00 98.56 92 ASN A O 1
ATOM 717 N N . ILE A 1 93 ? 1.436 -7.812 13.299 1.00 98.62 93 ILE A N 1
ATOM 718 C CA . ILE A 1 93 ? 0.546 -8.844 13.862 1.00 98.62 93 ILE A CA 1
ATOM 719 C C . ILE A 1 93 ? 0.074 -8.435 15.257 1.00 98.62 93 ILE A C 1
ATOM 721 O O . ILE A 1 93 ? -1.125 -8.449 15.494 1.00 98.62 93 ILE A O 1
ATOM 725 N N . LYS A 1 94 ? 0.984 -8.012 16.146 1.00 98.75 94 LYS A N 1
ATOM 726 C CA . LYS A 1 94 ? 0.618 -7.575 17.501 1.00 98.75 94 LYS A CA 1
ATOM 727 C C . LYS A 1 94 ? -0.314 -6.369 17.495 1.00 98.75 94 LYS A C 1
ATOM 729 O O . LYS A 1 94 ? -1.332 -6.404 18.165 1.00 98.75 94 LYS A O 1
ATOM 734 N N . ILE A 1 95 ? 0.011 -5.327 16.729 1.00 98.81 95 ILE A N 1
ATOM 735 C CA . ILE A 1 95 ? -0.828 -4.126 16.614 1.00 98.81 95 ILE A CA 1
ATOM 736 C C . ILE A 1 95 ? -2.236 -4.505 16.141 1.00 98.81 95 ILE A C 1
ATOM 738 O O . ILE A 1 95 ? -3.220 -4.100 16.755 1.00 98.81 95 ILE A O 1
ATOM 742 N N . ASN A 1 96 ? -2.327 -5.299 15.070 1.00 98.75 96 ASN A N 1
ATOM 743 C CA . ASN A 1 96 ? -3.600 -5.695 14.477 1.00 98.75 96 ASN A CA 1
ATOM 744 C C . ASN A 1 96 ? -4.419 -6.567 15.444 1.00 98.75 96 ASN A C 1
ATOM 746 O O . ASN A 1 96 ? -5.602 -6.303 15.643 1.00 98.75 96 ASN A O 1
ATOM 750 N N . ASP A 1 97 ? -3.787 -7.576 16.049 1.00 98.81 97 ASP A N 1
ATOM 751 C CA . ASP A 1 97 ? -4.419 -8.505 16.991 1.00 98.81 97 ASP A CA 1
ATOM 752 C C . ASP A 1 97 ? -4.903 -7.768 18.244 1.00 98.81 97 ASP A C 1
ATOM 754 O O . ASP A 1 97 ? -6.083 -7.834 18.579 1.00 98.81 97 ASP A O 1
ATOM 758 N N . ASN A 1 98 ? -4.043 -6.949 18.863 1.00 98.88 98 ASN A N 1
ATOM 759 C CA . ASN A 1 98 ? -4.391 -6.162 20.045 1.00 98.88 98 ASN A CA 1
ATOM 760 C C . ASN A 1 98 ? -5.596 -5.248 19.783 1.00 98.88 98 ASN A C 1
ATOM 762 O O . ASN A 1 98 ? -6.498 -5.170 20.617 1.00 98.88 98 ASN A O 1
AT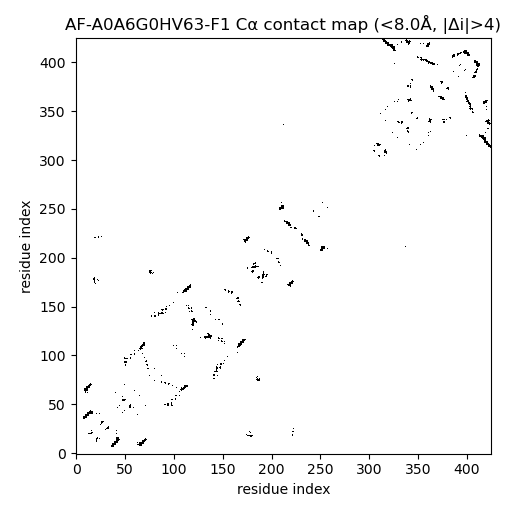OM 766 N N . VAL A 1 99 ? -5.623 -4.549 18.642 1.00 98.81 99 VAL A N 1
ATOM 767 C CA . VAL A 1 99 ? -6.718 -3.633 18.291 1.00 98.81 99 VAL A CA 1
ATOM 768 C C . VAL A 1 99 ? -8.014 -4.398 18.017 1.00 98.81 99 VAL A C 1
ATOM 770 O O . VAL A 1 99 ? -9.055 -4.005 18.542 1.00 98.81 99 VAL A O 1
ATOM 773 N N . LEU A 1 100 ? -7.975 -5.475 17.226 1.00 98.75 100 LEU A N 1
ATOM 774 C CA . LEU A 1 100 ? -9.177 -6.232 16.855 1.00 98.75 100 LEU A CA 1
ATOM 775 C C . LEU A 1 100 ? -9.753 -7.030 18.033 1.00 98.75 100 LEU A C 1
ATOM 777 O O . LEU A 1 100 ? -10.965 -6.999 18.243 1.00 98.75 100 LEU A O 1
ATOM 781 N N . ASP A 1 101 ? -8.909 -7.682 18.836 1.00 98.69 101 ASP A N 1
ATOM 782 C CA . ASP A 1 101 ? -9.327 -8.411 20.042 1.00 98.69 101 ASP A CA 1
ATOM 783 C C . ASP A 1 101 ? -9.883 -7.464 21.113 1.00 98.69 101 ASP A C 1
ATOM 785 O O . ASP A 1 101 ? -10.939 -7.727 21.693 1.00 98.69 101 ASP A O 1
ATOM 789 N N . THR A 1 102 ? -9.235 -6.316 21.344 1.00 98.69 102 THR A N 1
ATOM 790 C CA . THR A 1 102 ? -9.747 -5.317 22.299 1.00 98.69 102 THR A CA 1
ATOM 791 C C . THR A 1 102 ? -11.066 -4.717 21.810 1.00 98.69 102 THR A C 1
ATOM 793 O O . THR A 1 102 ? -12.001 -4.571 22.598 1.00 98.69 102 THR A O 1
ATOM 796 N N . ALA A 1 103 ? -11.192 -4.438 20.507 1.00 98.44 103 ALA A N 1
ATOM 797 C CA . ALA A 1 103 ? -12.443 -3.977 19.910 1.00 98.44 103 ALA A CA 1
ATOM 798 C C . ALA A 1 103 ? -13.582 -4.989 20.111 1.00 98.44 103 ALA A C 1
ATOM 800 O O . ALA A 1 103 ? -14.682 -4.601 20.509 1.00 98.44 103 ALA A O 1
ATOM 801 N N . HIS A 1 104 ? -13.305 -6.279 19.905 1.00 98.06 104 HIS A N 1
ATOM 802 C CA . HIS A 1 104 ? -14.262 -7.359 20.141 1.00 98.06 104 HIS A CA 1
ATOM 803 C C . HIS A 1 104 ? -14.694 -7.413 21.612 1.00 98.06 104 HIS A C 1
ATOM 805 O O . HIS A 1 104 ? -15.886 -7.323 21.912 1.00 98.06 104 HIS A O 1
ATOM 811 N N . LYS A 1 105 ? -13.728 -7.478 22.537 1.00 97.94 105 LYS A N 1
ATOM 812 C CA . LYS A 1 105 ? -13.975 -7.568 23.988 1.00 97.94 105 LYS A CA 1
ATOM 813 C C . LYS A 1 105 ? -14.759 -6.386 24.545 1.00 97.94 105 LYS A C 1
ATOM 815 O O . LYS A 1 105 ? -15.487 -6.546 25.519 1.00 97.94 105 LYS A O 1
ATOM 820 N N . MET A 1 106 ? -14.624 -5.215 23.930 1.00 96.88 106 MET A N 1
ATOM 821 C CA . MET A 1 106 ? -15.307 -3.992 24.351 1.00 96.88 106 MET A CA 1
ATOM 822 C C . MET A 1 106 ? -16.590 -3.696 23.570 1.00 96.88 106 MET A C 1
ATOM 824 O O . MET A 1 106 ? -17.185 -2.637 23.754 1.00 96.88 106 MET A O 1
ATOM 828 N N . GLY A 1 107 ? -17.041 -4.617 22.714 1.00 95.44 107 GLY A N 1
ATOM 829 C CA . GLY A 1 107 ? -18.308 -4.472 22.001 1.00 95.44 107 GLY A CA 1
ATOM 830 C C . GLY A 1 107 ? -18.305 -3.363 20.945 1.00 95.44 107 GLY A C 1
ATOM 831 O O . GLY A 1 107 ? -19.354 -2.784 20.661 1.00 95.44 107 GLY A O 1
ATOM 832 N N . VAL A 1 108 ? -17.148 -3.059 20.343 1.00 96.50 108 VAL A N 1
ATOM 833 C CA . VAL A 1 108 ? -17.060 -2.126 19.210 1.00 96.50 108 VAL A CA 1
ATOM 834 C C . VAL A 1 108 ? -17.936 -2.643 18.070 1.00 96.50 108 VAL A C 1
ATOM 836 O O . VAL A 1 108 ? -17.789 -3.776 17.605 1.00 96.50 108 VAL A O 1
ATOM 839 N N . THR A 1 109 ? -18.837 -1.787 17.592 1.00 92.50 109 THR A N 1
ATOM 840 C CA . THR A 1 109 ? -19.850 -2.132 16.587 1.00 92.50 109 THR A CA 1
ATOM 841 C C . THR A 1 109 ? -19.227 -2.380 15.217 1.00 92.50 109 THR A C 1
ATOM 843 O O . THR A 1 109 ? -19.609 -3.320 14.516 1.00 92.50 109 THR A O 1
ATOM 846 N N . LYS A 1 110 ? -18.255 -1.550 14.823 1.00 94.44 110 LYS A N 1
ATOM 847 C CA . LYS A 1 110 ? -17.602 -1.642 13.515 1.00 94.44 110 LYS A CA 1
ATOM 848 C C . LYS A 1 110 ? -16.141 -1.222 13.586 1.00 94.44 110 LYS A C 1
ATOM 850 O O . LYS A 1 110 ? -15.808 -0.191 14.168 1.00 94.44 110 LYS A O 1
ATOM 855 N N . VAL A 1 111 ? -15.294 -2.000 12.923 1.00 98.12 111 VAL A N 1
ATOM 856 C CA . VAL A 1 111 ? -13.882 -1.684 12.701 1.00 98.12 111 VAL A CA 1
ATOM 857 C C . VAL A 1 111 ? -13.641 -1.622 11.197 1.00 98.12 111 VAL A C 1
ATOM 859 O O . VAL A 1 111 ? -14.057 -2.525 10.469 1.00 98.12 111 VAL A O 1
ATOM 862 N N . VAL A 1 112 ? -12.991 -0.556 10.733 1.00 97.75 112 VAL A N 1
ATOM 863 C CA . VAL A 1 112 ? -12.507 -0.421 9.354 1.00 97.75 112 VAL A CA 1
ATOM 864 C C . VAL A 1 112 ? -10.990 -0.321 9.389 1.00 97.75 112 VAL A C 1
ATOM 866 O O . VAL A 1 112 ? -10.434 0.706 9.775 1.00 97.75 112 VAL A O 1
ATOM 869 N N . SER A 1 113 ? -10.318 -1.396 8.995 1.00 98.44 113 SER A N 1
ATOM 870 C CA . SER A 1 113 ? -8.858 -1.462 8.948 1.00 98.44 113 SER A CA 1
ATOM 871 C C . SER A 1 113 ? -8.300 -1.013 7.600 1.00 98.44 113 SER A C 1
ATOM 873 O O . SER A 1 113 ? -8.969 -1.080 6.571 1.00 98.44 113 SER A O 1
ATOM 875 N N . CYS A 1 114 ? -7.041 -0.584 7.589 1.00 96.44 114 CYS A N 1
ATOM 876 C CA . CYS A 1 114 ? -6.342 -0.194 6.369 1.00 96.44 114 CYS A CA 1
ATOM 877 C C . CYS A 1 114 ? -5.337 -1.276 5.938 1.00 96.44 114 CYS A C 1
ATOM 879 O O . CYS A 1 114 ? -4.369 -1.569 6.654 1.00 96.44 114 CYS A O 1
ATOM 881 N N . LEU A 1 115 ? -5.581 -1.879 4.774 1.00 96.50 115 LEU A N 1
ATOM 882 C CA . LEU A 1 115 ? -4.673 -2.807 4.099 1.00 96.50 115 LEU A CA 1
ATOM 883 C C . LEU A 1 115 ? -3.699 -2.040 3.184 1.00 96.50 115 LEU A C 1
ATOM 885 O O . LEU A 1 115 ? -3.454 -0.852 3.368 1.00 96.50 115 LEU A O 1
ATOM 889 N N . SER A 1 116 ? -3.086 -2.728 2.221 1.00 92.06 116 SER A N 1
ATOM 890 C CA . SER A 1 116 ? -2.150 -2.142 1.259 1.00 92.06 116 SER A CA 1
ATOM 891 C C . SER A 1 116 ? -2.182 -2.922 -0.048 1.00 92.06 116 SER A C 1
ATOM 893 O O . SER A 1 116 ? -2.281 -4.141 -0.018 1.00 92.06 116 SER A O 1
ATOM 895 N N . SER A 1 117 ? -1.998 -2.263 -1.190 1.00 91.69 117 SER A N 1
ATOM 896 C CA . SER A 1 117 ? -1.827 -2.954 -2.482 1.00 91.69 117 SER A CA 1
ATOM 897 C C . SER A 1 117 ? -0.658 -3.959 -2.522 1.00 91.69 117 SER A C 1
ATOM 899 O O . SER A 1 117 ? -0.681 -4.885 -3.325 1.00 91.69 117 SER A O 1
ATOM 901 N N . CYS A 1 118 ? 0.339 -3.855 -1.632 1.00 90.06 118 CYS A N 1
ATOM 902 C CA . CYS A 1 118 ? 1.444 -4.824 -1.579 1.00 90.06 118 CYS A CA 1
ATOM 903 C C . CYS A 1 118 ? 1.053 -6.199 -1.015 1.00 90.06 118 CYS A C 1
ATOM 905 O O . CYS A 1 118 ? 1.875 -7.112 -1.012 1.00 90.06 118 CYS A O 1
ATOM 907 N N . ILE A 1 119 ? -0.176 -6.346 -0.509 1.00 95.19 119 ILE A N 1
ATOM 908 C CA . ILE A 1 119 ? -0.683 -7.636 -0.045 1.00 95.19 119 ILE A CA 1
ATOM 909 C C . ILE A 1 119 ? -1.003 -8.576 -1.201 1.00 95.19 119 ILE A C 1
ATOM 911 O O . ILE A 1 119 ? -1.122 -9.767 -0.958 1.00 95.19 119 ILE A O 1
ATOM 915 N N . PHE A 1 120 ? -1.197 -8.088 -2.425 1.00 94.88 120 PHE A N 1
ATOM 916 C CA . PHE A 1 120 ? -1.600 -8.952 -3.529 1.00 94.88 120 PHE A CA 1
ATOM 917 C C . PHE A 1 120 ? -0.475 -9.904 -3.959 1.00 94.88 120 PHE A C 1
ATOM 919 O O . PHE A 1 120 ? 0.694 -9.640 -3.661 1.00 94.88 120 PHE A O 1
ATOM 926 N N . PRO A 1 121 ? -0.810 -11.043 -4.593 1.00 93.25 121 PRO A N 1
ATOM 927 C CA . PRO A 1 121 ? 0.195 -11.979 -5.071 1.00 93.25 121 PRO A CA 1
ATOM 928 C C . PRO A 1 121 ? 1.153 -11.332 -6.078 1.00 93.25 121 PRO A C 1
ATOM 930 O O . PRO A 1 121 ? 0.726 -10.534 -6.909 1.00 93.25 121 PRO A O 1
ATOM 933 N N . ASP A 1 122 ? 2.435 -11.697 -6.020 1.00 88.44 122 ASP A N 1
ATOM 934 C CA . ASP A 1 122 ? 3.449 -11.197 -6.961 1.00 88.44 122 ASP A CA 1
ATOM 935 C C . ASP A 1 122 ? 3.180 -11.682 -8.394 1.00 88.44 122 ASP A C 1
ATOM 937 O O . ASP A 1 122 ? 3.105 -10.908 -9.349 1.00 88.44 122 ASP A O 1
ATOM 941 N N . LYS A 1 123 ? 2.954 -12.991 -8.532 1.00 87.94 123 LYS A N 1
ATOM 942 C CA . LYS A 1 123 ? 2.567 -13.625 -9.794 1.00 87.94 123 LYS A CA 1
ATOM 943 C C . LYS A 1 123 ? 1.047 -13.665 -9.879 1.00 87.94 123 LYS A C 1
ATOM 945 O O . LYS A 1 123 ? 0.416 -14.517 -9.256 1.00 87.94 123 LYS A O 1
ATOM 950 N N . THR A 1 124 ? 0.461 -12.726 -10.618 1.00 88.25 124 THR A N 1
ATOM 951 C CA . THR A 1 124 ? -0.994 -12.578 -10.722 1.00 88.25 124 THR A CA 1
ATOM 952 C C . THR A 1 124 ? -1.431 -12.003 -12.072 1.00 88.25 124 THR A C 1
ATOM 954 O O . THR A 1 124 ? -0.605 -11.471 -12.815 1.00 88.25 124 THR A O 1
ATOM 957 N N . SER A 1 125 ? -2.721 -12.122 -12.393 1.00 87.50 125 SER A N 1
ATOM 958 C CA . SER A 1 125 ? -3.343 -11.485 -13.558 1.00 87.50 125 SER A CA 1
ATOM 959 C C . SER A 1 125 ? -3.773 -10.048 -13.237 1.00 87.50 125 SER A C 1
ATOM 961 O O . SER A 1 125 ? -3.949 -9.671 -12.080 1.00 87.50 125 SER A O 1
ATOM 963 N N . TYR A 1 126 ? -3.936 -9.222 -14.271 1.00 81.94 126 TYR A N 1
ATOM 964 C CA . TYR A 1 126 ? -4.378 -7.834 -14.130 1.00 81.94 126 TYR A CA 1
ATOM 965 C C . TYR A 1 126 ? -5.674 -7.592 -14.920 1.00 81.94 126 TYR A C 1
ATOM 967 O O . TYR A 1 126 ? -5.832 -8.173 -15.992 1.00 81.94 126 TYR A O 1
ATOM 975 N N . PRO A 1 127 ? -6.567 -6.694 -14.456 1.00 85.75 127 PRO A N 1
ATOM 976 C CA . PRO A 1 127 ? -6.485 -5.930 -13.209 1.00 85.75 127 PRO A CA 1
ATOM 977 C C . PRO A 1 127 ? -6.699 -6.808 -11.968 1.00 85.75 127 PRO A C 1
ATOM 979 O O . PRO A 1 127 ? -7.432 -7.785 -12.018 1.00 85.75 127 PRO A O 1
ATOM 982 N N . ILE A 1 128 ? -6.062 -6.431 -10.857 1.00 84.50 128 ILE A N 1
ATOM 983 C CA . ILE A 1 128 ? -6.234 -7.125 -9.577 1.00 84.50 128 ILE A CA 1
ATOM 984 C C . ILE A 1 128 ? -7.525 -6.641 -8.906 1.00 84.50 128 ILE A C 1
ATOM 986 O O . ILE A 1 128 ? -7.742 -5.426 -8.823 1.00 84.50 128 ILE A O 1
ATOM 990 N N . ASP A 1 129 ? -8.330 -7.576 -8.401 1.00 88.25 129 ASP A N 1
ATOM 991 C CA . ASP A 1 129 ? -9.522 -7.319 -7.586 1.00 88.25 129 ASP A CA 1
ATOM 992 C C . ASP A 1 129 ? -9.410 -7.917 -6.168 1.00 88.25 129 ASP A C 1
ATOM 994 O O . ASP A 1 129 ? -8.472 -8.646 -5.828 1.00 88.25 129 ASP A O 1
ATOM 998 N N . GLU A 1 130 ? -10.371 -7.587 -5.306 1.00 90.38 130 GLU A N 1
ATOM 999 C CA . GLU A 1 130 ? -10.393 -7.967 -3.894 1.00 90.38 130 GLU A CA 1
ATOM 1000 C C . GLU A 1 130 ? -10.492 -9.485 -3.666 1.00 90.38 130 GLU A C 1
ATOM 1002 O O . GLU A 1 130 ? -10.091 -9.970 -2.605 1.00 90.38 130 GLU A O 1
ATOM 1007 N N . THR A 1 131 ? -10.975 -10.259 -4.643 1.00 92.75 131 THR A N 1
ATOM 1008 C CA . THR A 1 131 ? -11.066 -11.726 -4.543 1.00 92.75 131 THR A CA 1
ATOM 1009 C C . THR A 1 131 ? -9.697 -12.396 -4.654 1.00 92.75 131 THR A C 1
ATOM 1011 O O . THR A 1 131 ? -9.511 -13.520 -4.185 1.00 92.75 131 THR A O 1
ATOM 1014 N N . MET A 1 132 ? -8.708 -11.687 -5.206 1.00 94.94 132 MET A N 1
ATOM 1015 C CA . MET A 1 132 ? -7.381 -12.217 -5.521 1.00 94.94 132 MET A CA 1
ATOM 1016 C C . MET A 1 132 ? -6.371 -12.093 -4.372 1.00 94.94 132 MET A C 1
ATOM 1018 O O . MET A 1 132 ? -5.252 -12.595 -4.480 1.00 94.94 132 MET A O 1
ATOM 1022 N N . ILE A 1 133 ? -6.751 -11.460 -3.254 1.00 95.25 133 ILE A N 1
ATOM 1023 C CA . ILE A 1 133 ? -5.876 -11.157 -2.105 1.00 95.25 133 ILE A CA 1
ATOM 1024 C C . ILE A 1 133 ? -5.070 -12.364 -1.589 1.00 95.25 133 ILE A C 1
ATOM 1026 O O . ILE A 1 133 ? -3.908 -12.194 -1.222 1.00 95.25 133 ILE A O 1
ATOM 1030 N N . HIS A 1 134 ? -5.642 -13.575 -1.595 1.00 96.75 134 HIS A N 1
ATOM 1031 C CA . HIS A 1 134 ? -4.998 -14.791 -1.066 1.00 96.75 134 HIS A CA 1
ATOM 1032 C C . HIS A 1 134 ? -4.546 -15.783 -2.152 1.00 96.75 134 HIS A C 1
ATOM 1034 O O . HIS A 1 134 ? -4.094 -16.877 -1.819 1.00 96.75 134 HIS A O 1
ATOM 1040 N N . ASN A 1 135 ? -4.599 -15.413 -3.437 1.00 96.38 135 ASN A N 1
ATOM 1041 C CA . ASN A 1 135 ? -4.357 -16.321 -4.572 1.00 96.38 135 ASN A CA 1
ATOM 1042 C C . ASN A 1 135 ? -2.863 -16.483 -4.920 1.00 96.38 135 ASN A C 1
ATOM 1044 O O . ASN A 1 135 ? -2.471 -16.418 -6.081 1.00 96.38 135 ASN A O 1
ATOM 1048 N N . GLY A 1 136 ? -2.012 -16.660 -3.909 1.00 94.69 136 GLY A N 1
ATOM 1049 C CA . GLY A 1 136 ? -0.564 -16.825 -4.069 1.00 94.69 136 GLY A CA 1
ATOM 1050 C C . GLY A 1 136 ? 0.255 -15.924 -3.142 1.00 94.69 136 GLY A C 1
ATOM 1051 O O . GLY A 1 136 ? -0.307 -15.045 -2.483 1.00 94.69 136 GLY A O 1
ATOM 1052 N N . PRO A 1 137 ? 1.576 -16.136 -3.040 1.00 95.38 137 PRO A N 1
ATOM 1053 C CA . PRO A 1 137 ? 2.435 -15.370 -2.140 1.00 95.38 137 PRO A CA 1
ATOM 1054 C C . PRO A 1 137 ? 2.604 -13.910 -2.609 1.00 95.38 137 PRO A C 1
ATOM 1056 O O . PRO A 1 137 ? 2.634 -13.665 -3.818 1.00 95.38 137 PRO A O 1
ATOM 1059 N N . PRO A 1 138 ? 2.711 -12.934 -1.685 1.00 94.44 138 PRO A N 1
ATOM 1060 C CA . PRO A 1 138 ? 3.097 -11.566 -2.022 1.00 94.44 138 PRO A CA 1
ATOM 1061 C C . PRO A 1 138 ? 4.580 -11.503 -2.424 1.00 94.44 138 PRO A C 1
ATOM 1063 O O . PRO A 1 138 ? 5.310 -12.478 -2.265 1.00 94.44 138 PRO A O 1
ATOM 1066 N N . HIS A 1 139 ? 5.033 -10.347 -2.908 1.00 89.38 139 HIS A N 1
ATOM 1067 C CA . HIS A 1 139 ? 6.433 -10.146 -3.295 1.00 89.38 139 HIS A CA 1
ATOM 1068 C C . HIS A 1 139 ? 7.401 -10.278 -2.099 1.00 89.38 139 HIS A C 1
ATOM 1070 O O . HIS A 1 139 ? 7.134 -9.781 -1.000 1.00 89.38 139 HIS A O 1
ATOM 1076 N N . ASP A 1 140 ? 8.565 -10.891 -2.330 1.00 87.69 140 ASP A N 1
ATOM 1077 C CA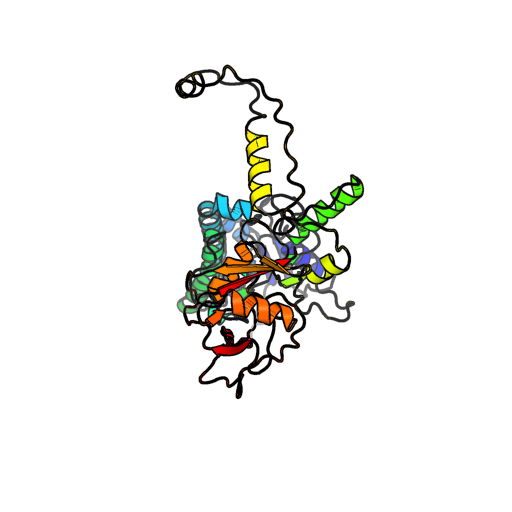 . ASP A 1 140 ? 9.536 -11.240 -1.279 1.00 87.69 140 ASP A CA 1
ATOM 1078 C C . ASP A 1 140 ? 10.193 -10.023 -0.607 1.00 87.69 140 ASP A C 1
ATOM 1080 O O . ASP A 1 140 ? 10.671 -10.108 0.523 1.00 87.69 140 ASP A O 1
ATOM 1084 N N . SER A 1 141 ? 10.202 -8.851 -1.249 1.00 82.62 141 SER A N 1
ATOM 1085 C CA . SER A 1 141 ? 10.853 -7.661 -0.676 1.00 82.62 141 SER A CA 1
ATOM 1086 C C . SER A 1 141 ? 10.209 -7.169 0.623 1.00 82.62 141 SER A C 1
ATOM 1088 O O . SER A 1 141 ? 10.868 -6.496 1.412 1.00 82.62 141 SER A O 1
ATOM 1090 N N . ASN A 1 142 ? 8.928 -7.458 0.855 1.00 88.50 142 ASN A N 1
ATOM 1091 C CA . ASN A 1 142 ? 8.193 -6.984 2.027 1.00 88.50 142 ASN A CA 1
ATOM 1092 C C . ASN A 1 142 ? 7.175 -8.006 2.555 1.00 88.50 142 ASN A C 1
ATOM 1094 O O . ASN A 1 142 ? 6.170 -7.617 3.163 1.00 88.50 142 ASN A O 1
ATOM 1098 N N . PHE A 1 143 ? 7.435 -9.302 2.347 1.00 92.69 143 PHE A N 1
ATOM 1099 C CA . PHE A 1 143 ? 6.501 -10.380 2.678 1.00 92.69 143 PHE A CA 1
ATOM 1100 C C . PHE A 1 143 ? 6.012 -10.320 4.132 1.00 92.69 143 PHE A C 1
ATOM 1102 O O . PHE A 1 143 ? 4.838 -10.577 4.387 1.00 92.69 143 PHE A O 1
ATOM 1109 N N . GLY A 1 144 ? 6.867 -9.928 5.086 1.00 95.50 144 GLY A N 1
ATOM 1110 C CA . GLY A 1 144 ? 6.496 -9.850 6.499 1.00 95.50 144 GLY A CA 1
ATOM 1111 C C . GLY A 1 144 ? 5.382 -8.833 6.761 1.00 95.50 144 GLY A C 1
ATOM 1112 O O . GLY A 1 144 ? 4.399 -9.133 7.437 1.00 95.50 144 GLY A O 1
ATOM 1113 N N . TYR A 1 145 ? 5.484 -7.648 6.156 1.00 96.56 145 TYR A N 1
ATOM 1114 C CA . TYR A 1 145 ? 4.432 -6.632 6.218 1.00 96.56 145 TYR A CA 1
ATOM 1115 C C . TYR A 1 145 ? 3.175 -7.075 5.455 1.00 96.56 145 TYR A C 1
ATOM 1117 O O . TYR A 1 145 ? 2.057 -6.950 5.960 1.00 96.56 145 TYR A O 1
ATOM 1125 N N . SER A 1 146 ? 3.356 -7.629 4.254 1.00 96.38 146 SER A N 1
ATOM 1126 C CA . SER A 1 146 ? 2.260 -8.047 3.376 1.00 96.38 146 SER A CA 1
ATOM 1127 C C . SER A 1 146 ? 1.405 -9.151 4.004 1.00 96.38 146 SER A C 1
ATOM 1129 O O . SER A 1 146 ? 0.179 -9.029 4.034 1.00 96.38 146 SER A O 1
ATOM 1131 N N . TYR A 1 147 ? 2.021 -10.179 4.595 1.00 98.50 147 TYR A N 1
ATOM 1132 C CA . TYR A 1 147 ? 1.293 -11.217 5.326 1.00 98.50 147 TYR A CA 1
ATOM 1133 C C . TYR A 1 147 ? 0.628 -10.679 6.595 1.00 98.50 147 TYR A C 1
ATOM 1135 O O . TYR A 1 147 ? -0.533 -11.004 6.834 1.00 98.50 147 TYR A O 1
ATOM 1143 N N . ALA A 1 148 ? 1.290 -9.808 7.368 1.00 98.31 148 ALA A N 1
ATOM 1144 C CA . ALA A 1 148 ? 0.665 -9.198 8.545 1.00 98.31 148 ALA A CA 1
ATOM 1145 C C . ALA A 1 148 ? -0.623 -8.435 8.189 1.00 98.31 148 ALA A C 1
ATOM 1147 O O . ALA A 1 148 ? -1.614 -8.523 8.913 1.00 98.31 148 ALA A O 1
ATOM 1148 N N . LYS A 1 149 ? -0.639 -7.726 7.051 1.00 98.25 149 LYS A N 1
ATOM 1149 C CA . LYS A 1 149 ? -1.845 -7.063 6.538 1.00 98.25 149 LYS A CA 1
ATOM 1150 C C . LYS A 1 149 ? -2.881 -8.061 6.011 1.00 98.25 149 LYS A C 1
ATOM 1152 O O . LYS A 1 149 ? -4.049 -7.911 6.348 1.00 98.25 149 LYS A O 1
ATOM 1157 N N . ARG A 1 150 ? -2.495 -9.117 5.279 1.00 98.56 150 ARG A N 1
ATOM 1158 C CA . ARG A 1 150 ? -3.434 -10.191 4.876 1.00 98.56 150 ARG A CA 1
ATOM 1159 C C . ARG A 1 150 ? -4.155 -10.818 6.068 1.00 98.56 150 ARG A C 1
ATOM 1161 O O . ARG A 1 150 ? -5.340 -11.123 5.969 1.00 98.56 150 ARG A O 1
ATOM 1168 N N . MET A 1 151 ? -3.465 -10.980 7.197 1.00 98.56 151 MET A N 1
ATOM 1169 C CA . MET A 1 151 ? -4.064 -11.551 8.405 1.00 98.56 151 MET A CA 1
ATOM 1170 C C . MET A 1 151 ? -5.162 -10.675 9.014 1.00 98.56 151 MET A C 1
ATOM 1172 O O . MET A 1 151 ? -5.988 -11.199 9.751 1.00 98.56 151 MET A O 1
ATOM 1176 N N . ILE A 1 152 ? -5.241 -9.377 8.700 1.00 98.69 152 ILE A N 1
ATOM 1177 C CA . ILE A 1 152 ? -6.387 -8.542 9.098 1.00 98.69 152 ILE A CA 1
ATOM 1178 C C . ILE A 1 152 ? -7.667 -9.037 8.413 1.00 98.69 152 ILE A C 1
ATOM 1180 O O . ILE A 1 152 ? -8.686 -9.194 9.074 1.00 98.69 152 ILE A O 1
ATOM 1184 N N . ASP A 1 153 ? -7.625 -9.315 7.105 1.00 98.44 153 ASP A N 1
ATOM 1185 C CA . ASP A 1 153 ? -8.791 -9.835 6.374 1.00 98.44 153 ASP A CA 1
ATOM 1186 C C . ASP A 1 153 ? -9.217 -11.211 6.910 1.00 98.44 153 ASP A C 1
ATOM 1188 O O . ASP A 1 153 ? -10.401 -11.449 7.140 1.00 98.44 153 ASP A O 1
ATOM 1192 N N . VAL A 1 154 ? -8.253 -12.087 7.214 1.00 98.56 154 VAL A N 1
ATOM 1193 C CA . VAL A 1 154 ? -8.537 -13.390 7.840 1.00 98.56 154 VAL A CA 1
ATOM 1194 C C . VAL A 1 154 ? -9.200 -13.221 9.211 1.00 98.56 154 VAL A C 1
ATOM 1196 O O . VAL A 1 154 ? -10.226 -13.851 9.469 1.00 98.56 154 VAL A O 1
ATOM 1199 N N . GLN A 1 155 ? -8.671 -12.340 10.067 1.00 98.69 155 GLN A N 1
ATOM 1200 C CA . GLN A 1 155 ? -9.268 -12.035 11.371 1.00 98.69 155 GLN A CA 1
ATOM 1201 C C . GLN A 1 155 ? -10.683 -11.471 11.223 1.00 98.69 155 GLN A C 1
ATOM 1203 O O . GLN A 1 155 ? -11.593 -11.940 11.896 1.00 98.69 155 GLN A O 1
ATOM 1208 N N . ASN A 1 156 ? -10.901 -10.521 10.310 1.00 97.25 156 ASN A N 1
ATOM 1209 C CA . ASN A 1 156 ? -12.220 -9.941 10.051 1.00 97.25 156 ASN A CA 1
ATOM 1210 C C . ASN A 1 156 ? -13.253 -11.018 9.683 1.00 97.25 156 ASN A C 1
ATOM 1212 O O . ASN A 1 156 ? -14.346 -11.046 10.251 1.00 97.25 156 ASN A O 1
ATOM 1216 N N . ARG A 1 157 ? -12.896 -11.938 8.774 1.00 97.00 157 ARG A N 1
ATOM 1217 C CA . ARG A 1 157 ? -13.761 -13.064 8.381 1.00 97.00 157 ARG A CA 1
ATOM 1218 C C . ARG A 1 157 ? -14.043 -14.001 9.556 1.00 97.00 157 ARG A C 1
ATOM 1220 O O . ARG A 1 157 ? -15.188 -14.405 9.735 1.00 97.00 157 ARG A O 1
ATOM 1227 N N . ALA A 1 158 ? -13.033 -14.304 10.372 1.00 98.06 158 ALA A N 1
ATOM 1228 C CA . ALA A 1 158 ? -13.183 -15.153 11.553 1.00 98.06 158 ALA A CA 1
ATOM 1229 C C . ALA A 1 158 ? -14.096 -14.514 12.617 1.00 98.06 158 ALA A C 1
ATOM 1231 O O . ALA A 1 158 ? -15.028 -15.161 13.094 1.00 98.06 158 ALA A O 1
ATOM 1232 N N . TYR A 1 159 ? -13.900 -13.227 12.931 1.00 97.75 159 TYR A N 1
ATOM 1233 C CA . TYR A 1 159 ? -14.764 -12.479 13.850 1.00 97.75 159 TYR A CA 1
ATOM 1234 C C . TYR A 1 159 ? -16.214 -12.420 13.358 1.00 97.75 159 TYR A C 1
ATOM 1236 O O . TYR A 1 159 ? -17.142 -12.557 14.158 1.00 97.75 159 TYR A O 1
ATOM 1244 N N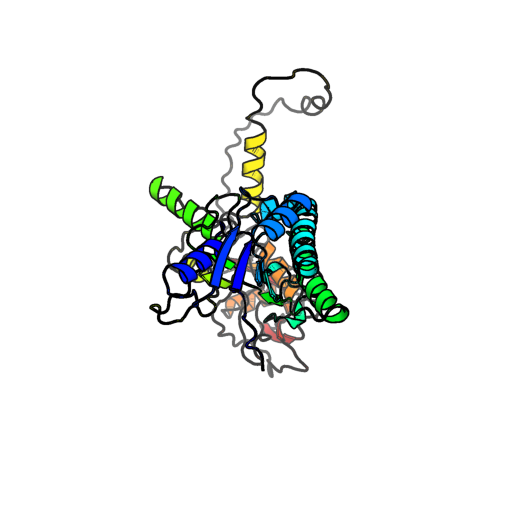 . PHE A 1 160 ? -16.428 -12.259 12.050 1.00 95.62 160 PHE A N 1
ATOM 1245 C CA . PHE A 1 160 ? -17.765 -12.306 11.466 1.00 95.62 160 PHE A CA 1
ATOM 1246 C C . PHE A 1 160 ? -18.394 -13.699 11.586 1.00 95.62 160 PHE A C 1
ATOM 1248 O O . PHE A 1 160 ? -19.525 -13.818 12.049 1.00 95.62 160 PHE A O 1
ATOM 1255 N N . GLN A 1 161 ? -17.665 -14.752 11.213 1.00 96.88 161 GLN A N 1
ATOM 1256 C CA . GLN A 1 161 ? -18.173 -16.123 11.243 1.00 96.88 161 GLN A CA 1
ATOM 1257 C C . GLN A 1 161 ? -18.530 -16.583 12.663 1.00 96.88 161 GLN A C 1
ATOM 1259 O O . GLN A 1 161 ? -19.546 -17.248 12.848 1.00 96.88 161 GLN A O 1
ATOM 1264 N N . GLN A 1 162 ? -17.700 -16.249 13.654 1.00 97.69 162 GLN A N 1
ATOM 1265 C CA . GLN A 1 162 ? -17.867 -16.737 15.023 1.00 97.69 162 GLN A CA 1
ATOM 1266 C C . GLN A 1 162 ? -18.784 -15.853 15.878 1.00 97.69 162 GLN A C 1
ATOM 1268 O O . GLN A 1 162 ? -19.530 -16.374 16.704 1.00 97.69 162 GLN A O 1
ATOM 1273 N N . TYR A 1 163 ? -18.742 -14.531 15.688 1.00 95.88 163 TYR A N 1
ATOM 1274 C CA . TYR A 1 163 ? -19.416 -13.567 16.569 1.00 95.88 163 TYR A CA 1
ATOM 1275 C C . TYR A 1 163 ? -20.346 -12.590 15.835 1.00 95.88 163 TYR A C 1
ATOM 1277 O O . TYR A 1 163 ? -20.995 -11.765 16.472 1.00 95.88 163 TYR A O 1
ATOM 1285 N N . GLY A 1 164 ? -20.418 -12.635 14.502 1.00 91.00 164 GLY A N 1
ATOM 1286 C CA . GLY A 1 164 ? -21.259 -11.732 13.710 1.00 91.00 164 GLY A CA 1
ATOM 1287 C C . GLY A 1 164 ? -20.736 -10.293 13.603 1.00 91.00 164 GLY A C 1
ATOM 1288 O O . GLY A 1 164 ? -21.452 -9.421 13.104 1.00 91.00 164 GLY A O 1
ATOM 1289 N N . HIS A 1 165 ? -19.501 -10.013 14.041 1.00 88.62 165 HIS A N 1
ATOM 1290 C CA . HIS A 1 165 ? -18.916 -8.674 13.938 1.00 88.62 165 HIS A CA 1
ATOM 1291 C C . HIS A 1 165 ? -18.697 -8.265 12.484 1.00 88.62 165 HIS A C 1
ATOM 1293 O O . HIS A 1 165 ? -18.067 -8.975 11.705 1.00 88.62 165 HIS A O 1
ATOM 1299 N N . ARG A 1 166 ? -19.150 -7.062 12.122 1.00 86.94 166 ARG A N 1
ATOM 1300 C CA . ARG A 1 166 ? -18.973 -6.492 10.777 1.00 86.94 166 ARG A CA 1
ATOM 1301 C C . ARG A 1 166 ? -17.648 -5.741 10.653 1.00 86.94 166 ARG A C 1
ATOM 1303 O O . ARG A 1 166 ? -17.627 -4.568 10.278 1.00 86.94 166 ARG A O 1
ATOM 1310 N N . TYR A 1 167 ? -16.551 -6.397 11.014 1.00 96.44 167 TYR A N 1
ATOM 1311 C CA . TYR A 1 167 ? -15.214 -5.843 10.815 1.00 96.44 167 TYR A CA 1
ATOM 1312 C C . TYR A 1 167 ? -14.836 -5.961 9.343 1.00 96.44 167 TYR A C 1
ATOM 1314 O O . TYR A 1 167 ? -15.131 -6.955 8.683 1.00 96.44 167 TYR A O 1
ATOM 1322 N N . THR A 1 168 ? -14.246 -4.905 8.798 1.00 95.75 168 THR A N 1
ATOM 1323 C CA . THR A 1 168 ? -13.944 -4.805 7.371 1.00 95.75 168 THR A CA 1
ATOM 1324 C C . THR A 1 168 ? -12.642 -4.047 7.155 1.00 95.75 168 THR A C 1
ATOM 1326 O O . THR A 1 168 ? -12.001 -3.593 8.108 1.00 95.75 168 THR A O 1
ATOM 1329 N N . ALA A 1 169 ? -12.208 -3.939 5.905 1.00 96.31 169 ALA A N 1
ATOM 1330 C CA . ALA A 1 169 ? -10.999 -3.222 5.566 1.00 96.31 169 ALA A CA 1
ATOM 1331 C C . ALA A 1 169 ? -11.077 -2.571 4.183 1.00 96.31 169 ALA A C 1
ATOM 1333 O O . ALA A 1 169 ? -11.846 -2.995 3.325 1.00 96.31 169 ALA A O 1
ATOM 1334 N N . VAL A 1 170 ? -10.250 -1.549 3.981 1.00 93.06 170 VAL A N 1
ATOM 1335 C CA . VAL A 1 170 ? -10.055 -0.866 2.697 1.00 93.06 170 VAL A CA 1
ATOM 1336 C C . VAL A 1 170 ? -8.634 -1.100 2.189 1.00 93.06 170 VAL A C 1
ATOM 1338 O O . VAL A 1 170 ? -7.705 -1.235 2.989 1.00 93.06 170 VAL A O 1
ATOM 1341 N N . ILE A 1 171 ? -8.450 -1.139 0.867 1.00 94.12 171 ILE A N 1
ATOM 1342 C CA . ILE A 1 171 ? -7.146 -1.364 0.224 1.00 94.12 171 ILE A CA 1
ATOM 1343 C C . ILE A 1 171 ? -6.768 -0.119 -0.593 1.00 94.12 171 ILE A C 1
ATOM 1345 O O . ILE A 1 171 ? -7.071 -0.049 -1.785 1.00 94.12 171 ILE A O 1
ATOM 1349 N N . PRO A 1 172 ? -6.119 0.891 0.011 1.00 89.06 172 PRO A N 1
ATOM 1350 C CA . PRO A 1 172 ? -5.585 2.000 -0.765 1.00 89.06 172 PRO A CA 1
ATOM 1351 C C . PRO A 1 172 ? -4.390 1.557 -1.625 1.00 89.06 172 PRO A C 1
ATOM 1353 O O . PRO A 1 172 ? -3.662 0.608 -1.304 1.00 89.06 172 PRO A O 1
ATOM 1356 N N . THR A 1 173 ? -4.159 2.288 -2.718 1.00 87.06 173 THR A N 1
ATOM 1357 C CA . THR A 1 173 ? -2.930 2.187 -3.517 1.00 87.06 173 THR A CA 1
ATOM 1358 C C . THR A 1 173 ? -1.814 3.034 -2.879 1.00 87.06 173 THR A C 1
ATOM 1360 O O . THR A 1 173 ? -1.699 3.097 -1.655 1.00 87.06 173 THR A O 1
ATOM 1363 N N . ASN A 1 174 ? -0.946 3.681 -3.662 1.00 86.19 174 ASN A N 1
ATOM 1364 C CA . ASN A 1 174 ? 0.079 4.573 -3.126 1.00 86.19 174 ASN A CA 1
ATOM 1365 C C . ASN A 1 174 ? -0.543 5.918 -2.706 1.00 86.19 174 ASN A C 1
ATOM 1367 O O . ASN A 1 174 ? -0.787 6.780 -3.552 1.00 86.19 174 ASN A O 1
ATOM 1371 N N . VAL A 1 175 ? -0.795 6.094 -1.406 1.00 87.94 175 VAL A N 1
ATOM 1372 C CA . VAL A 1 175 ? -1.317 7.354 -0.850 1.00 87.94 175 VAL A CA 1
ATOM 1373 C C . VAL A 1 175 ? -0.207 8.403 -0.768 1.00 87.94 175 VAL A C 1
ATOM 1375 O O . VAL A 1 175 ? 0.920 8.074 -0.403 1.00 87.94 175 VAL A O 1
ATOM 1378 N N . PHE A 1 176 ? -0.525 9.658 -1.082 1.00 89.06 176 PHE A N 1
ATOM 1379 C CA . PHE A 1 176 ? 0.374 10.798 -0.886 1.00 89.06 176 PHE A CA 1
ATOM 1380 C C . PHE A 1 176 ? -0.395 12.048 -0.451 1.00 89.06 176 PHE A C 1
ATOM 1382 O O . PHE A 1 176 ? -1.579 12.185 -0.761 1.00 89.06 176 PHE A O 1
ATOM 1389 N N . GLY A 1 177 ? 0.284 12.976 0.225 1.00 89.25 177 GLY A N 1
ATOM 1390 C CA . GLY A 1 177 ? -0.283 14.273 0.586 1.00 89.25 177 GLY A CA 1
ATOM 1391 C C . GLY A 1 177 ? 0.415 14.951 1.768 1.00 89.25 177 GLY A C 1
ATOM 1392 O O . GLY A 1 177 ? 1.515 14.544 2.152 1.00 89.25 177 GLY A O 1
ATOM 1393 N N . PRO A 1 178 ? -0.192 16.009 2.333 1.00 88.06 178 PRO A N 1
ATOM 1394 C CA . PRO A 1 178 ? 0.328 16.694 3.516 1.00 88.06 178 PRO A CA 1
ATOM 1395 C C . PRO A 1 178 ? 0.510 15.744 4.708 1.00 88.06 178 PRO A C 1
ATOM 1397 O O . PRO A 1 178 ? -0.248 14.794 4.865 1.00 88.06 178 PRO A O 1
ATOM 1400 N N . TYR A 1 179 ? 1.484 16.029 5.577 1.00 89.75 179 TYR A N 1
ATOM 1401 C CA . TYR A 1 179 ? 1.825 15.209 6.757 1.00 89.75 179 TYR A CA 1
ATOM 1402 C C . TYR A 1 179 ? 2.378 13.800 6.458 1.00 89.75 179 TYR A C 1
ATOM 1404 O O . TYR A 1 179 ? 2.441 12.961 7.359 1.00 89.75 179 TYR A O 1
ATOM 1412 N N . ASP A 1 180 ? 2.811 13.525 5.223 1.00 89.31 180 ASP A N 1
ATOM 1413 C CA . ASP A 1 180 ? 3.552 12.299 4.908 1.00 89.31 180 ASP A CA 1
ATOM 1414 C C . ASP A 1 180 ? 4.991 12.320 5.466 1.00 89.31 180 ASP A C 1
ATOM 1416 O O . ASP A 1 180 ? 5.526 13.350 5.886 1.00 89.31 180 ASP A O 1
ATOM 1420 N N . ASN A 1 181 ? 5.650 11.163 5.458 1.00 85.00 181 ASN A N 1
ATOM 1421 C CA . ASN A 1 181 ? 7.064 11.046 5.767 1.00 85.00 181 ASN A CA 1
ATOM 1422 C C . ASN A 1 181 ? 7.912 11.449 4.549 1.00 85.00 181 ASN A C 1
ATOM 1424 O O . ASN A 1 181 ? 8.188 10.640 3.664 1.00 85.00 181 ASN A O 1
ATOM 1428 N N . PHE A 1 182 ? 8.371 12.700 4.535 1.00 86.31 182 PHE A N 1
ATOM 1429 C CA . PHE A 1 182 ? 9.242 13.244 3.486 1.00 86.31 182 PHE A CA 1
ATOM 1430 C C . PHE A 1 182 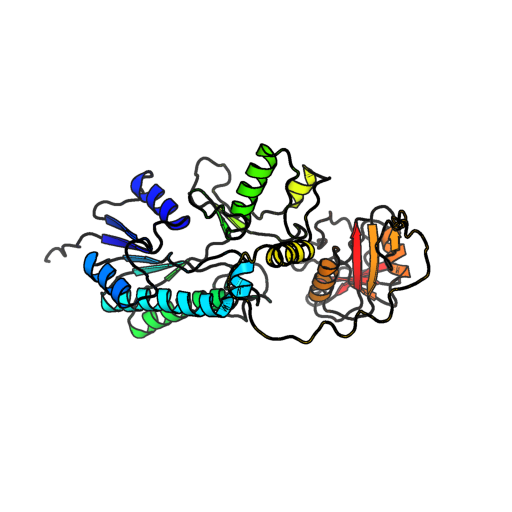? 10.721 12.865 3.653 1.00 86.31 182 PHE A C 1
ATOM 1432 O O . PHE A 1 182 ? 11.567 13.380 2.926 1.00 86.31 182 PHE A O 1
ATOM 1439 N N . ASN A 1 183 ? 11.090 11.999 4.602 1.00 85.94 183 ASN A N 1
ATOM 1440 C CA . ASN A 1 183 ? 12.472 11.539 4.723 1.00 85.94 183 ASN A CA 1
ATOM 1441 C C . ASN A 1 183 ? 12.908 10.793 3.445 1.00 85.94 183 ASN A C 1
ATOM 1443 O O . ASN A 1 183 ? 12.181 9.945 2.939 1.00 85.94 183 ASN A O 1
ATOM 1447 N N . ILE A 1 184 ? 14.103 11.093 2.932 1.00 80.38 184 ILE A N 1
ATOM 1448 C CA . ILE A 1 184 ? 14.587 10.556 1.649 1.00 80.38 184 ILE A CA 1
ATOM 1449 C C . ILE A 1 184 ? 14.818 9.037 1.696 1.00 80.38 184 ILE A C 1
ATOM 1451 O O . ILE A 1 184 ? 14.596 8.359 0.698 1.00 80.38 184 ILE A O 1
ATOM 1455 N N . GLU A 1 185 ? 15.235 8.504 2.844 1.00 71.56 185 GLU A N 1
ATOM 1456 C CA . GLU A 1 185 ? 15.563 7.084 3.024 1.00 71.56 185 GLU A CA 1
ATOM 1457 C C . GLU A 1 185 ? 14.357 6.269 3.507 1.00 71.56 185 GLU A C 1
ATOM 1459 O O . GLU A 1 185 ? 14.175 5.111 3.130 1.00 71.56 185 GLU A O 1
ATOM 1464 N N . LYS A 1 186 ? 13.532 6.874 4.369 1.00 73.06 186 LYS A N 1
ATOM 1465 C CA . LYS A 1 186 ? 12.431 6.199 5.077 1.00 73.06 186 LYS A CA 1
ATOM 1466 C C . LYS A 1 186 ? 11.048 6.495 4.497 1.00 73.06 186 LYS A C 1
ATOM 1468 O O . LYS A 1 186 ? 10.086 5.835 4.885 1.00 73.06 186 LYS A O 1
ATOM 1473 N N . GLY A 1 187 ? 10.930 7.504 3.639 1.00 75.88 187 GLY A N 1
ATOM 1474 C CA . GLY A 1 187 ? 9.678 7.921 3.021 1.00 75.88 187 GLY A CA 1
ATOM 1475 C C . GLY A 1 187 ? 9.251 7.021 1.865 1.00 75.88 187 GLY A C 1
ATOM 1476 O O . GLY A 1 187 ? 10.047 6.288 1.276 1.00 75.88 187 GLY A O 1
ATOM 1477 N N . HIS A 1 188 ? 7.970 7.099 1.510 1.00 81.00 188 HIS A N 1
ATOM 1478 C CA . HIS A 1 188 ? 7.475 6.493 0.278 1.00 81.00 188 HIS A CA 1
ATOM 1479 C C . HIS A 1 188 ? 7.989 7.250 -0.951 1.00 81.00 188 HIS A C 1
ATOM 1481 O O . HIS A 1 188 ? 8.355 8.421 -0.866 1.00 81.00 188 HIS A O 1
ATOM 1487 N N . VAL A 1 189 ? 7.963 6.586 -2.113 1.00 82.75 189 VAL A N 1
ATOM 1488 C CA . VAL A 1 189 ? 8.566 7.077 -3.366 1.00 82.75 189 VAL A CA 1
ATOM 1489 C C . VAL A 1 189 ? 8.217 8.538 -3.662 1.00 82.75 189 VAL A C 1
ATOM 1491 O O . VAL A 1 189 ? 9.125 9.336 -3.855 1.00 82.75 189 VAL A O 1
ATOM 1494 N N . LEU A 1 190 ? 6.933 8.919 -3.671 1.00 85.31 190 LEU A N 1
ATOM 1495 C CA . LEU A 1 190 ? 6.547 10.278 -4.069 1.00 85.31 190 LEU A CA 1
ATOM 1496 C C . LEU A 1 190 ? 6.996 11.343 -3.056 1.00 85.31 190 LEU A C 1
ATOM 1498 O O . LEU A 1 190 ? 7.471 12.401 -3.452 1.00 85.31 190 LEU A O 1
ATOM 1502 N N . SER A 1 191 ? 6.928 11.045 -1.762 1.00 85.81 191 SER A N 1
ATOM 1503 C CA . SER A 1 191 ? 7.318 11.972 -0.690 1.00 85.81 191 SER A CA 1
ATOM 1504 C C . SER A 1 191 ? 8.836 12.121 -0.587 1.00 85.81 191 SER A C 1
ATOM 1506 O O . SER A 1 191 ? 9.341 13.235 -0.433 1.00 85.81 191 SER A O 1
ATOM 1508 N N . ALA A 1 192 ? 9.579 11.030 -0.791 1.00 85.06 192 ALA A N 1
ATOM 1509 C CA . ALA A 1 192 ? 11.029 11.071 -0.943 1.00 85.06 192 ALA A CA 1
ATOM 1510 C C . ALA A 1 192 ? 11.438 11.876 -2.190 1.00 85.06 192 ALA A C 1
ATOM 1512 O O . ALA A 1 192 ? 12.355 12.692 -2.112 1.00 85.06 192 ALA A O 1
ATOM 1513 N N . LEU A 1 193 ? 10.734 11.703 -3.317 1.00 87.25 193 LEU A N 1
ATOM 1514 C CA . LEU A 1 193 ? 10.967 12.470 -4.544 1.00 87.25 193 LEU A CA 1
ATOM 1515 C C . LEU A 1 193 ? 10.711 13.964 -4.356 1.00 87.25 193 LEU A C 1
ATOM 1517 O O . LEU A 1 193 ? 11.564 14.755 -4.737 1.00 87.25 193 LEU A O 1
ATOM 1521 N N . ILE A 1 194 ? 9.601 14.352 -3.720 1.00 89.69 194 ILE A N 1
ATOM 1522 C CA . ILE A 1 194 ? 9.299 15.758 -3.413 1.00 89.69 194 ILE A CA 1
ATOM 1523 C C . ILE A 1 194 ? 10.455 16.396 -2.630 1.00 89.69 194 ILE A C 1
ATOM 1525 O O . ILE A 1 194 ? 10.920 17.477 -2.993 1.00 89.69 194 ILE A O 1
ATOM 1529 N N . ASN A 1 195 ? 10.973 15.712 -1.603 1.00 89.06 195 ASN A N 1
ATOM 1530 C CA . ASN A 1 195 ? 12.103 16.225 -0.825 1.00 89.06 195 ASN A CA 1
ATOM 1531 C C . ASN A 1 195 ? 13.407 16.260 -1.642 1.00 89.06 195 ASN A C 1
ATOM 1533 O O . ASN A 1 195 ? 14.112 17.267 -1.629 1.00 89.06 195 ASN A O 1
ATOM 1537 N N . LYS A 1 196 ? 13.717 15.203 -2.409 1.00 86.69 196 LYS A N 1
ATOM 1538 C CA . LYS A 1 196 ? 14.891 15.181 -3.300 1.00 86.69 196 LYS A CA 1
ATOM 1539 C C . LYS A 1 196 ? 14.854 16.337 -4.303 1.00 86.69 196 LYS A C 1
ATOM 1541 O O . LYS A 1 196 ? 15.861 17.011 -4.479 1.00 86.69 196 LYS A O 1
ATOM 1546 N N . THR A 1 197 ? 13.702 16.604 -4.918 1.00 90.75 197 THR A N 1
ATOM 1547 C CA . THR A 1 197 ? 13.518 17.721 -5.854 1.00 90.75 197 THR A CA 1
ATOM 1548 C C . THR A 1 197 ? 13.668 19.072 -5.160 1.00 90.75 197 THR A C 1
ATOM 1550 O O . THR A 1 197 ? 14.321 19.959 -5.703 1.00 90.75 197 THR A O 1
ATOM 1553 N N . TYR A 1 198 ? 13.111 19.230 -3.957 1.00 92.25 198 TYR A N 1
ATOM 1554 C CA . TYR A 1 198 ? 13.264 20.454 -3.169 1.00 92.25 198 TYR A CA 1
ATOM 1555 C C . TYR A 1 198 ? 14.736 20.745 -2.837 1.00 92.25 198 TYR A C 1
ATOM 1557 O O . TYR A 1 198 ? 15.199 21.863 -3.054 1.00 92.25 198 TYR A O 1
ATOM 1565 N N . LYS A 1 199 ? 15.493 19.734 -2.387 1.00 90.06 199 LYS A N 1
ATOM 1566 C CA . LYS A 1 199 ? 16.934 19.869 -2.124 1.00 90.06 199 LYS A CA 1
ATOM 1567 C C . LYS A 1 199 ? 17.730 20.167 -3.388 1.00 90.06 199 LYS A C 1
ATOM 1569 O O . LYS A 1 199 ? 18.466 21.142 -3.412 1.00 90.06 199 LYS A O 1
ATOM 1574 N N . ALA A 1 200 ? 17.510 19.403 -4.458 1.00 90.50 200 ALA A N 1
ATOM 1575 C CA . ALA A 1 200 ? 18.175 19.614 -5.743 1.00 90.50 200 ALA A CA 1
ATOM 1576 C C . ALA A 1 200 ? 17.988 21.053 -6.257 1.00 90.50 200 ALA A C 1
ATOM 1578 O O . ALA A 1 200 ? 18.942 21.694 -6.693 1.00 90.50 200 ALA A O 1
ATOM 1579 N N . LYS A 1 201 ? 16.771 21.599 -6.120 1.00 93.12 201 LYS A N 1
ATOM 1580 C CA . LYS A 1 201 ? 16.466 22.990 -6.470 1.00 93.12 201 LYS A CA 1
ATOM 1581 C C . LYS A 1 201 ? 17.226 23.998 -5.603 1.00 93.12 201 LYS A C 1
ATOM 1583 O O . LYS A 1 201 ? 17.747 24.966 -6.148 1.00 93.12 201 LYS A O 1
ATOM 1588 N N . ASN A 1 202 ? 17.258 23.802 -4.286 1.00 93.19 202 ASN A N 1
ATOM 1589 C CA . ASN A 1 202 ? 17.935 24.723 -3.367 1.00 93.19 202 ASN A CA 1
ATOM 1590 C C . ASN A 1 202 ? 19.459 24.685 -3.521 1.00 93.19 202 ASN A C 1
ATOM 1592 O O . ASN A 1 202 ? 20.105 25.726 -3.452 1.00 93.19 202 ASN A O 1
ATOM 1596 N N . ASP A 1 203 ? 20.008 23.499 -3.764 1.00 93.00 203 ASP A N 1
ATOM 1597 C CA . ASP A 1 203 ? 21.449 23.264 -3.831 1.00 93.00 203 ASP A CA 1
ATOM 1598 C C . ASP A 1 203 ? 22.007 23.474 -5.252 1.00 93.00 203 ASP A C 1
ATOM 1600 O O . ASP A 1 203 ? 23.216 23.411 -5.460 1.00 93.00 203 ASP A O 1
ATOM 1604 N N . GLY A 1 204 ? 21.139 23.695 -6.248 1.00 91.50 204 GLY A N 1
ATOM 1605 C CA . GLY A 1 204 ? 21.530 23.823 -7.655 1.00 91.50 204 GLY A CA 1
ATOM 1606 C C . GLY A 1 204 ? 22.118 22.536 -8.244 1.00 91.50 204 GLY A C 1
ATOM 1607 O O . GLY A 1 204 ? 22.915 22.593 -9.178 1.00 91.50 204 GLY A O 1
ATOM 1608 N N . THR A 1 205 ? 21.757 21.377 -7.689 1.00 89.44 205 THR A N 1
ATOM 1609 C CA . THR A 1 205 ? 22.284 20.069 -8.097 1.00 89.44 205 THR A CA 1
ATOM 1610 C C . THR A 1 205 ? 21.288 19.309 -8.979 1.00 89.44 205 THR A C 1
ATOM 1612 O O . THR A 1 205 ? 20.081 19.563 -8.922 1.00 89.44 205 THR A O 1
ATOM 1615 N N . PRO A 1 206 ? 21.754 18.360 -9.812 1.00 82.88 206 PRO A N 1
ATOM 1616 C CA . PRO A 1 206 ? 20.861 17.472 -10.546 1.00 82.88 206 PRO A CA 1
ATOM 1617 C C . PRO A 1 206 ? 20.000 16.627 -9.598 1.00 82.88 206 PRO A C 1
ATOM 1619 O O . PRO A 1 206 ? 20.468 16.126 -8.575 1.00 82.88 206 PRO A O 1
ATOM 1622 N N . LEU A 1 207 ? 18.731 16.433 -9.957 1.00 86.06 207 LEU A N 1
ATOM 1623 C CA . LEU A 1 207 ? 17.858 15.502 -9.250 1.00 86.06 207 LEU A CA 1
ATOM 1624 C C . LEU A 1 207 ? 18.248 14.062 -9.622 1.00 86.06 207 LEU A C 1
ATOM 1626 O O . LEU A 1 207 ? 18.194 13.695 -10.785 1.00 86.06 207 LEU A O 1
ATOM 1630 N N . ASN A 1 208 ? 18.564 13.227 -8.633 1.00 79.44 208 ASN A N 1
ATOM 1631 C CA . ASN A 1 208 ? 18.850 11.806 -8.851 1.00 79.44 208 ASN A CA 1
ATOM 1632 C C . ASN A 1 208 ? 17.675 10.943 -8.372 1.00 79.44 208 ASN A C 1
ATOM 1634 O O . ASN A 1 208 ? 17.331 10.938 -7.181 1.00 79.44 208 ASN A O 1
ATOM 1638 N N . VAL A 1 209 ? 17.051 10.201 -9.291 1.00 79.56 209 VAL A N 1
ATOM 1639 C CA . VAL A 1 209 ? 15.949 9.275 -8.985 1.00 79.56 209 VAL A CA 1
ATOM 1640 C C . VAL A 1 209 ? 16.408 7.837 -9.168 1.00 79.56 209 VAL A C 1
ATOM 1642 O O . VAL A 1 209 ? 16.957 7.497 -10.208 1.00 79.56 209 VAL A O 1
ATOM 1645 N N . CYS A 1 210 ? 16.164 7.002 -8.158 1.00 71.19 210 CYS A N 1
ATOM 1646 C CA . CYS A 1 210 ? 16.643 5.624 -8.121 1.00 71.19 210 CYS A CA 1
ATOM 1647 C C . CYS A 1 210 ? 15.761 4.679 -8.961 1.00 71.19 210 CYS A C 1
ATOM 1649 O O . CYS A 1 210 ? 14.530 4.794 -8.952 1.00 71.19 210 CYS A O 1
ATOM 1651 N N . GLY A 1 211 ? 16.395 3.699 -9.606 1.00 69.38 211 GLY A N 1
ATOM 1652 C CA . GLY A 1 211 ? 15.788 2.685 -10.472 1.00 69.38 211 GLY A CA 1
ATOM 1653 C C . GLY A 1 211 ? 15.465 3.195 -11.879 1.00 69.38 211 GLY A C 1
ATOM 1654 O O . GLY A 1 211 ? 15.355 4.387 -12.100 1.00 69.38 211 GLY A O 1
ATOM 1655 N N . SER A 1 212 ? 15.217 2.303 -12.842 1.00 71.38 212 SER A N 1
ATOM 1656 C CA . SER A 1 212 ? 15.045 2.631 -14.280 1.00 71.38 212 SER A CA 1
ATOM 1657 C C . SER A 1 212 ? 13.916 3.617 -14.641 1.00 71.38 212 SER A C 1
ATOM 1659 O O . SER A 1 212 ? 13.741 4.012 -15.798 1.00 71.38 212 SER A O 1
ATOM 1661 N N . GLY A 1 213 ? 13.050 3.950 -13.684 1.00 71.12 213 GLY A N 1
ATOM 1662 C CA . GLY A 1 213 ? 11.850 4.745 -13.909 1.00 71.12 213 GLY A CA 1
ATOM 1663 C C . GLY A 1 213 ? 10.775 4.049 -14.760 1.00 71.12 213 GLY A C 1
ATOM 1664 O O . GLY A 1 213 ? 9.735 4.650 -15.023 1.00 71.12 213 GLY A O 1
ATOM 1665 N N . ALA A 1 214 ? 10.977 2.803 -15.192 1.00 66.38 214 ALA A N 1
ATOM 1666 C CA . ALA A 1 214 ? 9.967 2.000 -15.883 1.00 66.38 214 ALA A CA 1
ATOM 1667 C C . ALA A 1 214 ? 8.774 1.535 -15.010 1.00 66.38 214 ALA A C 1
ATOM 1669 O O . ALA A 1 214 ? 7.677 1.405 -15.563 1.00 66.38 214 ALA A O 1
ATOM 1670 N N . PRO A 1 215 ? 8.909 1.302 -13.683 1.00 74.06 215 PRO A N 1
ATOM 1671 C CA . PRO A 1 215 ? 7.798 0.796 -12.880 1.00 74.06 215 PRO A CA 1
ATOM 1672 C C . PRO A 1 215 ? 6.566 1.715 -12.889 1.00 74.06 215 PRO A C 1
ATOM 1674 O O . PRO A 1 215 ? 6.660 2.912 -12.618 1.00 74.06 215 PRO A O 1
ATOM 1677 N N . ARG A 1 216 ? 5.385 1.137 -13.147 1.00 71.56 216 ARG A N 1
ATOM 1678 C CA . ARG A 1 216 ? 4.090 1.841 -13.105 1.00 71.56 216 ARG A CA 1
ATOM 1679 C C . ARG A 1 216 ? 3.490 1.768 -11.703 1.00 71.56 216 ARG A C 1
ATOM 1681 O O . ARG A 1 216 ? 3.559 0.726 -11.049 1.00 71.56 216 ARG A O 1
ATOM 1688 N N . ARG A 1 217 ? 2.908 2.870 -11.227 1.00 77.06 217 ARG A N 1
ATOM 1689 C CA . ARG A 1 217 ? 2.265 2.960 -9.903 1.00 77.06 217 ARG A CA 1
ATOM 1690 C C . ARG A 1 217 ? 0.940 3.707 -9.995 1.00 77.06 217 ARG A C 1
ATOM 1692 O O . ARG A 1 217 ? 0.773 4.573 -10.853 1.00 77.06 217 ARG A O 1
ATOM 1699 N N . GLN A 1 218 ? 0.008 3.366 -9.111 1.00 75.25 218 GLN A N 1
ATOM 1700 C CA . GLN A 1 218 ? -1.280 4.045 -8.982 1.00 75.25 218 GLN A CA 1
ATOM 1701 C C . GLN A 1 218 ? -1.276 4.881 -7.714 1.00 75.25 218 GLN A C 1
ATOM 1703 O O . GLN A 1 218 ? -1.146 4.344 -6.614 1.00 75.25 218 GLN A O 1
ATOM 1708 N N . PHE A 1 219 ? -1.434 6.189 -7.877 1.00 82.06 219 PHE A N 1
ATOM 1709 C CA . PHE A 1 219 ? -1.432 7.124 -6.762 1.00 82.06 219 PHE A CA 1
ATOM 1710 C C . PHE A 1 219 ? -2.845 7.593 -6.436 1.00 82.06 219 PHE A C 1
ATOM 1712 O O . PHE A 1 219 ? -3.647 7.831 -7.341 1.00 82.06 219 PHE A O 1
ATOM 1719 N N . ILE A 1 220 ? -3.114 7.744 -5.142 1.00 82.94 220 ILE A N 1
ATOM 1720 C CA . ILE A 1 220 ? -4.340 8.338 -4.613 1.00 82.94 220 ILE A CA 1
ATOM 1721 C C . ILE A 1 220 ? -3.961 9.482 -3.672 1.00 82.94 220 ILE A C 1
ATOM 1723 O O . ILE A 1 220 ? -3.057 9.347 -2.846 1.00 82.94 220 ILE A O 1
ATOM 1727 N N . TYR A 1 221 ? -4.601 10.635 -3.846 1.00 86.19 221 TYR A N 1
ATOM 1728 C CA . TYR A 1 221 ? -4.350 11.789 -2.991 1.00 86.19 221 TYR A CA 1
ATOM 1729 C C . TYR A 1 221 ? -5.091 11.619 -1.661 1.00 86.19 221 TYR A C 1
ATOM 1731 O O . TYR A 1 221 ? -6.190 11.067 -1.634 1.00 86.19 221 TYR A O 1
ATOM 1739 N N . SER A 1 222 ? -4.487 12.054 -0.555 1.00 86.25 222 SER A N 1
ATOM 1740 C CA . SER A 1 222 ? -5.041 11.828 0.784 1.00 86.25 222 SER A CA 1
ATOM 1741 C C . SER A 1 222 ? -6.345 12.589 1.055 1.00 86.25 222 SER A C 1
ATOM 1743 O O . SER A 1 222 ? -7.135 12.122 1.869 1.00 86.25 222 SER A O 1
ATOM 1745 N N . LEU A 1 223 ? -6.589 13.714 0.371 1.00 83.19 223 LEU A N 1
ATOM 1746 C CA . LEU A 1 223 ? -7.796 14.545 0.500 1.00 83.19 223 LEU A CA 1
ATOM 1747 C C . LEU A 1 223 ? -8.602 14.571 -0.797 1.00 83.19 223 LEU A C 1
ATOM 1749 O O . LEU A 1 223 ? -8.021 14.689 -1.875 1.00 83.19 223 LEU A O 1
ATOM 1753 N N . PHE A 1 224 ? -9.929 14.504 -0.709 1.00 69.62 224 PHE A N 1
ATOM 1754 C CA . PHE A 1 224 ? -10.805 14.536 -1.880 1.00 69.62 224 PHE A CA 1
ATOM 1755 C C . PHE A 1 224 ? -11.000 15.971 -2.394 1.00 69.62 224 PHE A C 1
ATOM 1757 O O . PHE A 1 224 ? -11.730 16.755 -1.804 1.00 69.62 224 PHE A O 1
ATOM 1764 N N . ASP A 1 225 ? -10.355 16.312 -3.512 1.00 64.94 225 ASP A N 1
ATOM 1765 C CA . ASP A 1 225 ? -10.471 17.635 -4.136 1.00 64.94 225 ASP A CA 1
ATOM 1766 C C . ASP A 1 225 ? -11.502 17.612 -5.275 1.00 64.94 225 ASP A C 1
ATOM 1768 O O . ASP A 1 225 ? -11.263 17.036 -6.342 1.00 64.94 225 ASP A O 1
ATOM 1772 N N . THR A 1 226 ? -12.654 18.241 -5.035 1.00 63.28 226 THR A N 1
ATOM 1773 C CA . THR A 1 226 ? -13.767 18.363 -5.992 1.00 63.28 226 THR A CA 1
ATOM 1774 C C . THR A 1 226 ? -13.555 19.449 -7.047 1.00 63.28 226 THR A C 1
ATOM 1776 O O . THR A 1 226 ? -14.286 19.478 -8.036 1.00 63.28 226 THR A O 1
ATOM 1779 N N . SER A 1 227 ? -12.564 20.331 -6.873 1.00 59.75 227 SER A N 1
ATOM 1780 C CA . SER A 1 227 ? -1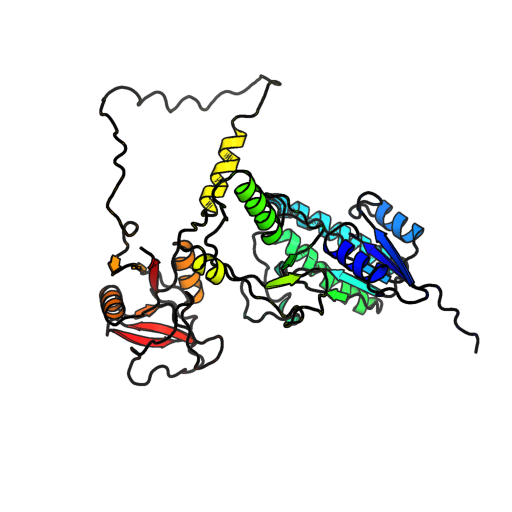2.280 21.436 -7.800 1.00 59.75 227 SER A CA 1
ATOM 1781 C C . SER A 1 227 ? -11.460 21.006 -9.023 1.00 59.75 227 SER A C 1
ATOM 1783 O O . SER A 1 227 ? -11.369 21.738 -10.011 1.00 59.75 227 SER A O 1
ATOM 1785 N N . LEU A 1 228 ? -10.882 19.802 -8.989 1.00 55.97 228 LEU A N 1
ATOM 1786 C CA . LEU A 1 228 ? -10.100 19.235 -10.083 1.00 55.97 228 LEU A CA 1
ATOM 1787 C C . LEU A 1 228 ? -10.994 18.384 -11.001 1.00 55.97 228 LEU A C 1
ATOM 1789 O O . LEU A 1 228 ? -11.653 17.449 -10.551 1.00 55.97 228 LEU A O 1
ATOM 1793 N N . SER A 1 229 ? -10.960 18.676 -12.308 1.00 50.00 229 SER A N 1
ATOM 1794 C CA . SER A 1 229 ? -11.878 18.162 -13.348 1.00 50.00 229 SER A CA 1
ATOM 1795 C C . SER A 1 229 ? -11.981 16.636 -13.482 1.00 50.00 229 SER A C 1
ATOM 1797 O O . SER A 1 229 ? -12.930 16.148 -14.086 1.00 50.00 229 SER A O 1
ATOM 1799 N N . ASP A 1 230 ? -11.033 15.886 -12.915 1.00 46.03 230 ASP A N 1
ATOM 1800 C CA . ASP A 1 230 ? -10.934 14.426 -13.043 1.00 46.03 230 ASP A CA 1
ATOM 1801 C C . ASP A 1 230 ? -11.160 13.686 -11.715 1.00 46.03 230 ASP A C 1
ATOM 1803 O O . ASP A 1 230 ? -10.702 12.549 -11.580 1.00 46.03 230 ASP A O 1
ATOM 1807 N N . GLY A 1 231 ? -11.786 14.337 -10.720 1.00 40.31 231 GLY A N 1
ATOM 1808 C CA . GLY A 1 231 ? -12.301 13.726 -9.486 1.00 40.31 231 GLY A CA 1
ATOM 1809 C C . GLY A 1 231 ? -11.502 12.516 -9.002 1.00 40.31 231 GLY A C 1
ATOM 1810 O O . GLY A 1 231 ? -11.981 11.395 -9.105 1.00 40.31 231 GLY A O 1
ATOM 1811 N N . GLN A 1 232 ? -10.251 12.725 -8.573 1.00 50.28 232 GLN A N 1
ATOM 1812 C CA . GLN A 1 232 ? -9.340 11.696 -8.039 1.00 50.28 232 GLN A CA 1
ATOM 1813 C C . GLN A 1 232 ? -9.255 10.342 -8.793 1.00 50.28 232 GLN A C 1
ATOM 1815 O O . GLN A 1 232 ? -8.748 9.363 -8.236 1.00 50.28 232 GLN A O 1
ATOM 1820 N N . MET A 1 233 ? -9.689 10.228 -10.051 1.00 40.56 233 MET A N 1
ATOM 1821 C CA . MET A 1 233 ? -9.719 8.931 -10.718 1.00 40.56 233 MET A CA 1
ATOM 1822 C C . MET A 1 233 ? -8.294 8.425 -10.959 1.00 40.56 233 MET A C 1
ATOM 1824 O O . MET A 1 233 ? -7.522 9.020 -11.710 1.00 40.56 233 MET A O 1
ATOM 1828 N N . LYS A 1 234 ? -7.959 7.322 -10.272 1.00 44.97 234 LYS A N 1
ATOM 1829 C CA . LYS A 1 234 ? -6.891 6.342 -10.543 1.00 44.97 234 LYS A CA 1
ATOM 1830 C C . LYS A 1 234 ? -5.817 6.847 -11.520 1.00 44.97 234 LYS A C 1
ATOM 1832 O O . LYS A 1 234 ? -5.772 6.436 -12.681 1.00 44.97 234 LYS A O 1
ATOM 1837 N N . LYS A 1 235 ? -4.907 7.716 -11.065 1.00 45.62 235 LYS A N 1
ATOM 1838 C CA . LYS A 1 235 ? -3.810 8.186 -11.924 1.00 45.62 235 LYS A CA 1
ATOM 1839 C C . LYS A 1 235 ? -2.698 7.145 -11.942 1.00 45.62 235 LYS A C 1
ATOM 1841 O O . LYS A 1 235 ? -1.968 6.964 -10.967 1.00 45.62 235 LYS A O 1
ATOM 1846 N N . THR A 1 236 ? -2.565 6.454 -13.072 1.00 44.72 236 THR A N 1
ATOM 1847 C CA . THR A 1 236 ? -1.371 5.650 -13.348 1.00 44.72 236 THR A CA 1
ATOM 1848 C C . THR A 1 236 ? -0.230 6.612 -13.651 1.00 44.72 236 THR A C 1
ATOM 1850 O O . THR A 1 236 ? -0.192 7.210 -14.724 1.00 44.72 236 THR A O 1
ATOM 1853 N N . ALA A 1 237 ? 0.692 6.787 -12.709 1.00 45.94 237 ALA A N 1
ATOM 1854 C CA . ALA A 1 237 ? 1.895 7.563 -12.958 1.00 45.94 237 ALA A CA 1
ATOM 1855 C C . ALA A 1 237 ? 2.920 6.683 -13.682 1.00 45.94 237 ALA A C 1
ATOM 1857 O O . ALA A 1 237 ? 3.207 5.552 -13.281 1.00 45.94 237 ALA A O 1
ATOM 1858 N N . SER A 1 238 ? 3.450 7.222 -14.775 1.00 51.00 238 SER A N 1
ATOM 1859 C CA . SER A 1 238 ? 4.563 6.671 -15.538 1.00 51.00 238 SER A CA 1
ATOM 1860 C C . SER A 1 238 ? 5.575 7.786 -15.747 1.00 51.00 238 SER A C 1
ATOM 1862 O O . SER A 1 238 ? 5.201 8.905 -16.113 1.00 51.00 238 SER A O 1
ATOM 1864 N N . ASN A 1 239 ? 6.861 7.479 -15.580 1.00 55.75 239 ASN A N 1
ATOM 1865 C CA . ASN A 1 239 ? 7.924 8.444 -15.851 1.00 55.75 239 ASN A CA 1
ATOM 1866 C C . ASN A 1 239 ? 8.056 8.776 -17.345 1.00 55.75 239 ASN A C 1
ATOM 1868 O O . ASN A 1 239 ? 8.867 9.621 -17.696 1.00 55.75 239 ASN A O 1
ATOM 1872 N N . ALA A 1 240 ? 7.250 8.180 -18.235 1.00 55.97 240 ALA A N 1
ATOM 1873 C CA . ALA A 1 240 ? 7.201 8.548 -19.649 1.00 55.97 240 ALA A CA 1
ATOM 1874 C C . ALA A 1 240 ? 6.980 10.056 -19.860 1.00 55.97 240 ALA A C 1
ATOM 1876 O O . ALA A 1 240 ? 7.658 10.662 -20.683 1.00 55.97 240 ALA A O 1
ATOM 1877 N N . LYS A 1 241 ? 6.089 10.681 -19.075 1.00 56.00 241 LYS A N 1
ATOM 1878 C CA . LYS A 1 241 ? 5.827 12.125 -19.171 1.00 56.00 241 LYS A CA 1
ATOM 1879 C C . LYS A 1 241 ? 6.997 12.959 -18.630 1.00 56.00 241 LYS A C 1
ATOM 1881 O O . LYS A 1 241 ? 7.340 13.969 -19.230 1.00 56.00 241 LYS A O 1
ATOM 1886 N N . LEU A 1 242 ? 7.647 12.507 -17.552 1.00 56.12 242 LEU A N 1
ATOM 1887 C CA . LEU A 1 242 ? 8.855 13.142 -17.008 1.00 56.12 242 LEU A CA 1
ATOM 1888 C C . LEU A 1 242 ? 10.016 13.083 -18.013 1.00 56.12 242 LEU A C 1
ATOM 1890 O O . LEU A 1 242 ? 10.606 14.111 -18.317 1.00 56.12 242 LEU A O 1
ATOM 1894 N N . ARG A 1 243 ? 10.276 11.905 -18.590 1.00 58.56 243 ARG A N 1
ATOM 1895 C CA . ARG A 1 243 ? 11.310 11.685 -19.615 1.00 58.56 243 ARG A CA 1
ATOM 1896 C C . ARG A 1 243 ? 11.038 12.441 -20.915 1.00 58.56 243 ARG A C 1
ATOM 1898 O O . ARG A 1 243 ? 11.970 12.745 -21.643 1.00 58.56 243 ARG A O 1
ATOM 1905 N N . HIS A 1 244 ? 9.777 12.752 -21.216 1.00 64.12 244 HIS A N 1
ATOM 1906 C CA . HIS A 1 244 ? 9.435 13.605 -22.352 1.00 64.12 244 HIS A CA 1
ATOM 1907 C C . HIS A 1 244 ? 9.820 15.073 -22.113 1.00 64.12 244 HIS A C 1
ATOM 1909 O O . HIS A 1 244 ? 10.358 15.710 -23.011 1.00 64.12 244 HIS A O 1
ATOM 1915 N N . TYR A 1 245 ? 9.560 15.606 -20.914 1.00 57.22 245 TYR A N 1
ATOM 1916 C CA . TYR A 1 245 ? 9.911 16.992 -20.579 1.00 57.22 245 TYR A CA 1
ATOM 1917 C C . TYR A 1 245 ? 11.391 17.183 -20.228 1.00 57.22 245 TYR A C 1
ATOM 1919 O O . TYR A 1 245 ? 11.907 18.284 -20.390 1.00 57.22 245 TYR A O 1
ATOM 1927 N N . LEU A 1 246 ? 12.064 16.134 -19.747 1.00 58.09 246 LEU A N 1
ATOM 1928 C CA . LEU A 1 246 ? 13.478 16.140 -19.372 1.00 58.09 246 LEU A CA 1
ATOM 1929 C C . LEU A 1 246 ? 14.196 14.946 -20.030 1.00 58.09 246 LEU A C 1
ATOM 1931 O O . LEU A 1 246 ? 14.406 13.925 -19.372 1.00 58.09 246 LEU A O 1
ATOM 1935 N N . PRO A 1 247 ? 14.540 15.036 -21.328 1.00 61.84 247 PRO A N 1
ATOM 1936 C CA . PRO A 1 247 ? 15.117 13.917 -22.078 1.00 61.84 247 PRO A CA 1
ATOM 1937 C C . PRO A 1 247 ? 16.523 13.526 -21.602 1.00 61.84 247 PRO A C 1
ATOM 1939 O O . PRO A 1 247 ? 16.876 12.353 -21.677 1.00 61.84 247 PRO A O 1
ATOM 1942 N N . ASP A 1 248 ? 17.281 14.477 -21.051 1.00 68.12 248 ASP A N 1
ATOM 1943 C CA . ASP A 1 248 ? 18.644 14.259 -20.545 1.00 68.12 248 ASP A CA 1
ATOM 1944 C C . ASP A 1 248 ? 18.672 13.775 -19.080 1.00 68.12 248 ASP A C 1
ATOM 1946 O O . ASP A 1 248 ? 19.736 13.613 -18.483 1.00 68.12 248 ASP A O 1
ATOM 1950 N N . PHE A 1 249 ? 17.502 13.560 -18.466 1.00 61.59 249 PHE A N 1
ATOM 1951 C CA . PHE A 1 249 ? 17.393 13.103 -17.084 1.00 61.59 249 PHE A CA 1
ATOM 1952 C C . PHE A 1 249 ? 17.746 11.616 -16.958 1.00 61.59 249 PHE A C 1
ATOM 1954 O O . PHE A 1 249 ? 16.982 10.742 -17.379 1.00 61.59 249 PHE A O 1
ATOM 1961 N N . THR A 1 250 ? 18.877 11.314 -16.324 1.00 53.72 250 THR A N 1
ATOM 1962 C CA . THR A 1 250 ? 19.317 9.941 -16.054 1.00 53.72 250 THR A CA 1
ATOM 1963 C C . THR A 1 250 ? 18.876 9.479 -14.672 1.00 53.72 250 THR A C 1
ATOM 1965 O O . THR A 1 250 ? 19.175 10.113 -13.661 1.00 53.72 250 THR A O 1
ATOM 1968 N N . PHE A 1 251 ? 18.191 8.339 -14.622 1.00 57.81 251 PHE A N 1
ATOM 1969 C CA . PHE A 1 251 ? 17.909 7.658 -13.365 1.00 57.81 251 PHE A CA 1
ATOM 1970 C C . PHE A 1 251 ? 19.145 6.887 -12.887 1.00 57.81 251 PHE A C 1
ATOM 1972 O O . PHE A 1 251 ? 19.848 6.292 -13.700 1.00 57.81 251 PHE A O 1
ATOM 1979 N N . THR A 1 252 ? 19.388 6.865 -11.579 1.00 51.56 252 THR A N 1
ATOM 1980 C CA . THR A 1 252 ? 20.476 6.088 -10.972 1.00 51.56 252 THR A CA 1
ATOM 1981 C C . THR A 1 252 ? 20.014 4.640 -10.784 1.00 51.56 252 THR A C 1
ATOM 1983 O O . THR A 1 252 ? 18.994 4.435 -10.118 1.00 51.56 252 THR A O 1
ATOM 1986 N N . PRO A 1 253 ? 20.698 3.626 -11.342 1.00 48.66 253 PRO A N 1
ATOM 1987 C CA . PRO A 1 253 ? 20.387 2.217 -11.094 1.00 48.66 253 PRO A CA 1
ATOM 1988 C C . PRO A 1 253 ? 20.320 1.899 -9.595 1.00 48.66 253 PRO A C 1
ATOM 1990 O O . PRO A 1 253 ? 21.049 2.483 -8.791 1.00 48.66 253 PRO A O 1
ATOM 1993 N N . LEU A 1 254 ? 19.431 0.982 -9.199 1.00 37.66 254 LEU A N 1
ATOM 1994 C CA . LEU A 1 254 ? 19.237 0.649 -7.781 1.00 37.66 254 LEU A CA 1
ATOM 1995 C C . LEU A 1 254 ? 20.526 0.054 -7.182 1.00 37.66 254 LEU A C 1
ATOM 1997 O O . LEU A 1 254 ? 20.833 0.278 -6.019 1.00 37.66 254 LEU A O 1
ATOM 2001 N N . GLU A 1 255 ? 21.295 -0.663 -7.998 1.00 45.12 255 GLU A N 1
ATOM 2002 C CA . GLU A 1 255 ? 22.541 -1.342 -7.654 1.00 45.12 255 GLU A CA 1
ATOM 2003 C C . GLU A 1 255 ? 23.687 -0.369 -7.336 1.00 45.12 255 GLU A C 1
ATOM 2005 O O . GLU A 1 255 ? 24.508 -0.653 -6.464 1.00 45.12 255 GLU A O 1
ATOM 2010 N N . GLU A 1 256 ? 23.723 0.797 -7.987 1.00 48.06 256 GLU A N 1
ATOM 2011 C CA . GLU A 1 256 ? 24.704 1.852 -7.698 1.00 48.06 256 GLU A CA 1
ATOM 2012 C C . GLU A 1 256 ? 24.385 2.567 -6.374 1.00 48.06 256 GLU A C 1
ATOM 2014 O O . GLU A 1 256 ? 25.291 2.931 -5.624 1.00 48.06 256 GLU A O 1
ATOM 2019 N N . ASP A 1 257 ? 23.100 2.673 -6.027 1.00 38.31 257 ASP A N 1
ATOM 2020 C CA . ASP A 1 257 ? 22.622 3.240 -4.759 1.00 38.31 257 ASP A CA 1
ATOM 2021 C C . ASP A 1 257 ? 22.884 2.295 -3.563 1.00 38.31 257 ASP A C 1
ATOM 2023 O O . ASP A 1 257 ? 22.980 2.747 -2.426 1.00 38.31 257 ASP A O 1
ATOM 2027 N N . ILE A 1 258 ? 23.070 0.984 -3.793 1.00 41.56 258 ILE A N 1
ATOM 2028 C CA . ILE A 1 258 ? 23.443 0.000 -2.750 1.00 41.56 258 ILE A CA 1
ATOM 2029 C C . ILE A 1 258 ? 24.900 0.187 -2.286 1.00 41.56 258 ILE A C 1
ATOM 2031 O O . ILE A 1 258 ? 25.226 -0.108 -1.133 1.00 41.56 258 ILE A O 1
ATOM 2035 N N . LEU A 1 259 ? 25.785 0.701 -3.148 1.00 35.50 259 LEU A N 1
ATOM 2036 C CA . LEU A 1 259 ? 27.210 0.861 -2.833 1.00 35.50 259 LEU A CA 1
ATOM 2037 C C . LEU A 1 259 ? 27.530 2.158 -2.073 1.00 35.50 259 LEU A C 1
ATOM 2039 O O . LEU A 1 259 ? 28.522 2.199 -1.342 1.00 35.50 259 LEU A O 1
ATOM 2043 N N . LEU A 1 260 ? 26.691 3.195 -2.165 1.00 37.00 260 LEU A N 1
ATOM 2044 C CA . LEU A 1 260 ? 26.931 4.463 -1.463 1.00 37.00 260 LEU A CA 1
ATOM 2045 C C . LEU A 1 260 ? 26.796 4.372 0.076 1.00 37.00 260 LEU A C 1
ATOM 2047 O O . LEU A 1 260 ? 27.681 4.881 0.770 1.00 37.00 260 LEU A O 1
ATOM 2051 N N . PRO A 1 261 ? 25.788 3.691 0.661 1.00 38.09 261 PRO A N 1
ATOM 2052 C CA . PRO A 1 261 ? 25.688 3.547 2.115 1.00 38.09 261 PRO A CA 1
ATOM 2053 C C . PRO A 1 261 ? 26.771 2.635 2.710 1.00 38.09 261 PRO A C 1
ATOM 2055 O O . PRO A 1 261 ? 27.151 2.813 3.868 1.00 38.09 261 PRO A O 1
ATOM 2058 N N . ALA A 1 262 ? 27.290 1.675 1.934 1.00 29.73 262 ALA A N 1
ATOM 2059 C CA . ALA A 1 262 ? 28.333 0.754 2.390 1.00 29.73 262 ALA A CA 1
ATOM 2060 C C . ALA A 1 262 ? 29.701 1.445 2.545 1.00 29.73 262 ALA A C 1
ATOM 2062 O O . ALA A 1 262 ? 30.459 1.106 3.451 1.00 29.73 262 ALA A O 1
ATOM 2063 N N . ILE A 1 263 ? 29.993 2.462 1.726 1.00 31.98 263 ILE A N 1
ATOM 2064 C CA . ILE A 1 263 ? 31.243 3.234 1.814 1.00 31.98 263 ILE A CA 1
ATOM 2065 C C . ILE A 1 263 ? 31.194 4.252 2.971 1.00 31.98 263 ILE A C 1
ATOM 2067 O O . ILE A 1 263 ? 32.213 4.502 3.615 1.00 31.98 263 ILE A O 1
ATOM 2071 N N . CYS A 1 264 ? 30.013 4.774 3.329 1.00 29.16 264 CYS A N 1
ATOM 2072 C CA . CYS A 1 264 ? 29.862 5.660 4.492 1.00 29.16 264 CYS A CA 1
ATOM 2073 C C . CYS A 1 264 ? 30.019 4.946 5.847 1.00 29.16 264 CYS A C 1
ATOM 2075 O O . CYS A 1 264 ? 30.412 5.586 6.822 1.00 29.16 264 CYS A O 1
ATOM 2077 N N . TYR A 1 265 ? 29.768 3.634 5.928 1.00 27.47 265 TYR A N 1
ATOM 2078 C CA . TYR A 1 265 ? 29.842 2.899 7.199 1.00 27.47 265 TYR A CA 1
ATOM 2079 C C . TYR A 1 265 ? 31.275 2.578 7.661 1.00 27.47 265 TYR A C 1
ATOM 2081 O O . TYR A 1 265 ? 31.484 2.311 8.843 1.00 27.47 265 TYR A O 1
ATOM 2089 N N . CYS A 1 266 ? 32.278 2.658 6.779 1.00 28.38 266 CYS A N 1
ATOM 2090 C CA . CYS A 1 266 ? 33.679 2.427 7.156 1.00 28.38 266 CYS A CA 1
ATOM 2091 C C . CYS A 1 266 ? 34.409 3.667 7.700 1.00 28.38 266 CYS A C 1
ATOM 2093 O O . CYS A 1 266 ? 35.497 3.511 8.244 1.00 28.38 266 CYS A O 1
ATOM 2095 N N . ASN A 1 267 ? 33.826 4.871 7.625 1.00 29.39 267 ASN A N 1
ATOM 2096 C CA . ASN A 1 267 ? 34.521 6.116 7.998 1.00 29.39 267 ASN A CA 1
ATOM 2097 C C . ASN A 1 267 ? 33.953 6.851 9.230 1.00 29.39 267 ASN A C 1
ATOM 2099 O O . ASN A 1 267 ? 34.382 7.967 9.514 1.00 29.39 267 ASN A O 1
ATOM 2103 N N . HIS A 1 268 ? 33.050 6.242 10.010 1.00 30.16 268 HIS A N 1
ATOM 2104 C CA . HIS A 1 268 ? 32.540 6.849 11.252 1.00 30.16 268 HIS A CA 1
ATOM 2105 C C . HIS A 1 268 ? 32.415 5.873 12.435 1.00 30.16 268 HIS A C 1
ATOM 2107 O O . HIS A 1 268 ? 31.365 5.741 13.058 1.00 30.16 268 HIS A O 1
ATOM 2113 N N . ILE A 1 269 ? 33.533 5.249 12.816 1.00 27.31 269 ILE A N 1
ATOM 2114 C CA . ILE A 1 269 ? 33.728 4.771 14.192 1.00 27.31 269 ILE A CA 1
ATOM 2115 C C . ILE A 1 269 ? 34.792 5.662 14.837 1.00 27.31 269 ILE A C 1
ATOM 2117 O O . ILE A 1 269 ? 35.991 5.467 14.653 1.00 27.31 269 ILE A O 1
ATOM 2121 N N . SER A 1 270 ? 34.346 6.679 15.575 1.00 28.28 270 SER A N 1
ATOM 2122 C CA . SER A 1 270 ? 35.190 7.434 16.498 1.00 28.28 270 SER A CA 1
ATOM 2123 C C . SER A 1 270 ? 35.242 6.722 17.850 1.00 28.28 270 SER A C 1
ATOM 2125 O O . SER A 1 270 ? 34.221 6.573 18.518 1.00 28.28 270 SER A O 1
ATOM 2127 N N . SER A 1 271 ? 36.455 6.321 18.233 1.00 31.03 271 SER A N 1
ATOM 2128 C CA . SER A 1 271 ? 36.973 6.267 19.607 1.00 31.03 271 SER A CA 1
ATOM 2129 C C . SER A 1 271 ? 36.031 5.755 20.708 1.00 31.03 271 SER A C 1
ATOM 2131 O O . SER A 1 271 ? 35.521 6.528 21.515 1.00 31.03 271 SER A O 1
ATOM 2133 N N . SER A 1 272 ? 35.885 4.440 20.822 1.00 29.69 272 SER A N 1
ATOM 2134 C CA . SER A 1 272 ? 36.063 3.733 22.100 1.00 29.69 272 SER A CA 1
ATOM 2135 C C . SER A 1 272 ? 36.007 2.226 21.855 1.00 29.69 272 SER A C 1
ATOM 2137 O O . SER A 1 272 ? 35.166 1.753 21.102 1.00 29.69 272 SER A O 1
ATOM 2139 N N . GLN A 1 273 ? 36.901 1.500 22.527 1.00 27.23 273 GLN A N 1
ATOM 2140 C CA . GLN A 1 273 ? 37.061 0.037 22.530 1.00 27.23 273 GLN A CA 1
ATOM 2141 C C . GLN A 1 273 ? 38.030 -0.504 21.473 1.00 27.23 273 GLN A C 1
ATOM 2143 O O . GLN A 1 273 ? 37.686 -1.089 20.451 1.00 27.23 273 GLN A O 1
ATOM 2148 N N . GLN A 1 274 ? 39.300 -0.291 21.796 1.00 28.94 274 GLN A N 1
ATOM 2149 C CA . GLN A 1 274 ? 40.419 -1.109 21.377 1.00 28.94 274 GLN A CA 1
ATOM 2150 C C . GLN A 1 274 ? 40.413 -2.373 22.241 1.00 28.94 274 GLN A C 1
ATOM 2152 O O . GLN A 1 274 ? 40.522 -2.241 23.453 1.00 28.94 274 GLN A O 1
ATOM 2157 N N . GLU A 1 275 ? 40.240 -3.549 21.633 1.00 27.81 275 GLU A N 1
ATOM 2158 C CA . GLU A 1 275 ? 41.046 -4.756 21.876 1.00 27.81 275 GLU A CA 1
ATOM 2159 C C . GLU A 1 275 ? 40.483 -5.987 21.135 1.00 27.81 275 GLU A C 1
ATOM 2161 O O . GLU A 1 275 ? 39.304 -6.311 21.227 1.00 27.81 275 GLU A O 1
ATOM 2166 N N . MET A 1 276 ? 41.408 -6.695 20.472 1.00 26.19 276 MET A N 1
ATOM 2167 C CA . MET A 1 276 ? 41.399 -8.124 20.113 1.00 26.19 276 MET A CA 1
ATOM 2168 C C . MET A 1 276 ? 40.902 -8.582 18.723 1.00 26.19 276 MET A C 1
ATOM 2170 O O . MET A 1 276 ? 39.757 -8.410 18.327 1.00 26.19 276 MET A O 1
ATOM 2174 N N . ALA A 1 277 ? 41.826 -9.324 18.088 1.00 27.23 277 ALA A N 1
ATOM 2175 C CA . ALA A 1 277 ? 41.722 -10.243 16.945 1.00 27.23 277 ALA A CA 1
ATOM 2176 C C . ALA A 1 277 ? 41.698 -9.590 15.544 1.00 27.23 277 ALA A C 1
ATOM 2178 O O . ALA A 1 277 ? 40.654 -9.225 15.023 1.00 27.23 277 ALA A O 1
ATOM 2179 N N . SER A 1 278 ? 42.833 -9.310 14.886 1.00 32.69 278 SER A N 1
ATOM 2180 C CA . SER A 1 278 ? 43.920 -10.218 14.451 1.00 32.69 278 SER A CA 1
ATOM 2181 C C . SER A 1 278 ? 43.421 -11.417 13.639 1.00 32.69 278 SER A C 1
ATOM 2183 O O . SER A 1 278 ? 42.905 -12.365 14.221 1.00 32.69 278 SER A O 1
ATOM 2185 N N . ALA A 1 279 ? 43.623 -11.340 12.313 1.00 31.56 279 ALA A N 1
ATOM 2186 C CA . ALA A 1 279 ? 43.930 -12.432 11.368 1.00 31.56 279 ALA A CA 1
ATOM 2187 C C . ALA A 1 279 ? 43.201 -12.306 10.015 1.00 31.56 279 ALA A C 1
ATOM 2189 O O . ALA A 1 279 ? 42.454 -13.193 9.634 1.00 31.56 279 ALA A O 1
ATOM 2190 N N . LEU A 1 280 ? 43.436 -11.237 9.243 1.00 30.83 280 LEU A N 1
ATOM 2191 C CA . LEU A 1 280 ? 43.163 -11.267 7.789 1.00 30.83 280 LEU A CA 1
ATOM 2192 C C . LEU A 1 280 ? 44.003 -10.252 6.990 1.00 30.83 280 LEU A C 1
ATOM 2194 O O . LEU A 1 280 ? 43.593 -9.756 5.950 1.00 30.83 280 LEU A O 1
ATOM 2198 N N . HIS A 1 281 ? 45.217 -9.965 7.472 1.00 33.25 281 HIS A N 1
ATOM 2199 C CA . HIS A 1 281 ? 46.215 -9.120 6.795 1.00 33.25 281 HIS A CA 1
ATOM 2200 C C . HIS A 1 281 ? 47.346 -9.928 6.128 1.00 33.25 281 HIS A C 1
ATOM 2202 O O . HIS A 1 281 ? 48.377 -9.369 5.771 1.00 33.25 281 HIS A O 1
ATOM 2208 N N . PHE A 1 282 ? 47.176 -11.241 5.936 1.00 33.81 282 PHE A N 1
ATOM 2209 C CA . PHE A 1 282 ? 48.284 -12.128 5.556 1.00 33.81 282 PHE A CA 1
ATOM 2210 C C . PHE A 1 282 ? 48.332 -12.592 4.088 1.00 33.81 282 PHE A C 1
ATOM 2212 O O . PHE A 1 282 ? 49.145 -13.452 3.776 1.00 33.81 282 PHE A O 1
ATOM 2219 N N . ILE A 1 283 ? 47.519 -12.054 3.165 1.00 32.41 283 ILE A N 1
ATOM 2220 C CA . ILE A 1 283 ? 47.527 -12.544 1.761 1.00 32.41 283 ILE A CA 1
ATOM 2221 C C . ILE A 1 283 ? 47.796 -11.461 0.697 1.00 32.41 283 ILE A C 1
ATOM 2223 O O . ILE A 1 283 ? 48.225 -11.792 -0.403 1.00 32.41 283 ILE A O 1
ATOM 2227 N N . VAL A 1 284 ? 47.674 -10.163 0.994 1.00 33.91 284 VAL A N 1
ATOM 2228 C CA . VAL A 1 284 ? 47.835 -9.116 -0.049 1.00 33.91 284 VAL A CA 1
ATOM 2229 C C . VAL A 1 284 ? 49.281 -8.587 -0.176 1.00 33.91 284 VAL A C 1
ATOM 2231 O O . VAL A 1 284 ? 49.598 -7.834 -1.091 1.00 33.91 284 VAL A O 1
ATOM 2234 N N . LEU A 1 285 ? 50.210 -9.038 0.673 1.00 33.47 285 LEU A N 1
ATOM 2235 C CA . LEU A 1 285 ? 51.589 -8.525 0.752 1.00 33.47 285 LEU A CA 1
ATOM 2236 C C . LEU A 1 285 ? 52.648 -9.310 -0.056 1.00 33.47 285 LEU A C 1
ATOM 2238 O O . LEU A 1 285 ? 53.827 -9.245 0.278 1.00 33.47 285 LEU A O 1
ATOM 2242 N N . LEU A 1 286 ? 52.274 -10.028 -1.126 1.00 32.88 286 LEU A N 1
ATOM 2243 C CA . LEU A 1 286 ? 53.253 -10.761 -1.958 1.00 32.88 286 LEU A CA 1
ATOM 2244 C C . LEU A 1 286 ? 53.224 -10.504 -3.473 1.00 32.88 286 LEU A C 1
ATOM 2246 O O . LEU A 1 286 ? 54.003 -11.124 -4.188 1.00 32.88 286 LEU A O 1
ATOM 2250 N N . CYS A 1 287 ? 52.422 -9.574 -4.000 1.00 34.16 287 CYS A N 1
ATOM 2251 C CA . CYS A 1 287 ? 52.449 -9.274 -5.448 1.00 34.16 287 CYS A CA 1
ATOM 2252 C C . CYS A 1 287 ? 52.445 -7.779 -5.799 1.00 34.16 287 CYS A C 1
ATOM 2254 O O . CYS A 1 287 ? 52.091 -7.405 -6.913 1.00 34.16 287 CYS A O 1
ATOM 2256 N N . GLY A 1 288 ? 52.851 -6.911 -4.872 1.00 38.50 288 GLY A N 1
ATOM 2257 C CA . GLY A 1 288 ? 53.070 -5.497 -5.158 1.00 38.50 288 GLY A CA 1
ATOM 2258 C C . GLY A 1 288 ? 54.552 -5.168 -5.125 1.00 38.50 288 GLY A C 1
ATOM 2259 O O . GLY A 1 288 ? 55.031 -4.825 -4.055 1.00 38.50 288 GLY A O 1
ATOM 2260 N N . LEU A 1 289 ? 55.255 -5.290 -6.259 1.00 35.62 289 LEU A N 1
ATOM 2261 C CA . LEU A 1 289 ? 56.446 -4.500 -6.619 1.00 35.62 289 LEU A CA 1
ATOM 2262 C C . LEU A 1 289 ? 56.888 -4.837 -8.061 1.00 35.62 289 LEU A C 1
ATOM 2264 O O . LEU A 1 289 ? 57.215 -5.982 -8.352 1.00 35.62 289 LEU A O 1
ATOM 2268 N N . TRP A 1 290 ? 56.951 -3.789 -8.899 1.00 33.09 290 TRP A N 1
ATOM 2269 C CA . TRP A 1 290 ? 57.503 -3.710 -10.269 1.00 33.09 290 TRP A CA 1
ATOM 2270 C C . TRP A 1 290 ? 56.669 -4.430 -11.345 1.00 33.09 290 TRP A C 1
ATOM 2272 O O . TRP A 1 290 ? 56.597 -5.646 -11.391 1.00 33.09 290 TRP A O 1
ATOM 2282 N N . ILE A 1 291 ? 55.978 -3.734 -12.250 1.00 35.72 291 ILE A N 1
ATOM 2283 C CA . ILE A 1 291 ? 56.536 -2.834 -13.270 1.00 35.72 291 ILE A CA 1
ATOM 2284 C C . ILE A 1 291 ? 55.674 -1.573 -13.397 1.00 35.72 291 ILE A C 1
ATOM 2286 O O . ILE A 1 291 ? 54.447 -1.633 -13.455 1.00 35.72 291 ILE A O 1
ATOM 2290 N N . GLY A 1 292 ? 56.347 -0.425 -13.474 1.00 44.78 292 GLY A N 1
ATOM 2291 C CA . GLY A 1 292 ? 55.732 0.831 -13.865 1.00 44.78 292 GLY A CA 1
ATOM 2292 C C . GLY A 1 292 ? 55.191 0.759 -15.290 1.00 44.78 292 GLY A C 1
ATOM 2293 O O . GLY A 1 292 ? 55.932 0.554 -16.245 1.00 44.78 292 GLY A O 1
ATOM 2294 N N . ALA A 1 293 ? 53.899 1.003 -15.420 1.00 33.62 293 ALA A N 1
ATOM 2295 C CA . ALA A 1 293 ? 53.322 1.639 -16.584 1.00 33.62 293 ALA A CA 1
ATOM 2296 C C . ALA A 1 293 ? 52.224 2.554 -16.055 1.00 33.62 293 ALA A C 1
ATOM 2298 O O . ALA A 1 293 ? 51.398 2.135 -15.244 1.00 33.62 293 ALA A O 1
ATOM 2299 N N . ASN A 1 294 ? 52.250 3.814 -16.483 1.00 36.91 294 ASN A N 1
ATOM 2300 C CA . ASN A 1 294 ? 51.121 4.717 -16.339 1.00 36.91 294 ASN A CA 1
ATOM 2301 C C . ASN A 1 294 ? 49.868 3.983 -16.818 1.00 36.91 294 ASN A C 1
ATOM 2303 O O . ASN A 1 294 ? 49.685 3.803 -18.021 1.00 36.91 294 ASN A O 1
ATOM 2307 N N . VAL A 1 295 ? 48.994 3.586 -15.896 1.00 31.42 295 VAL A N 1
ATOM 2308 C CA . VAL A 1 295 ? 47.607 3.325 -16.256 1.00 31.42 295 VAL A CA 1
ATOM 2309 C C . VAL A 1 295 ? 46.979 4.702 -16.372 1.00 31.42 295 VAL A C 1
ATOM 2311 O O . VAL A 1 295 ? 46.329 5.211 -15.462 1.00 31.42 295 VAL A O 1
ATOM 2314 N N . THR A 1 296 ? 47.213 5.341 -17.518 1.00 35.12 296 THR A N 1
ATOM 2315 C CA . THR A 1 296 ? 46.164 6.166 -18.088 1.00 35.12 296 THR A CA 1
ATOM 2316 C C . THR A 1 296 ? 44.937 5.269 -18.106 1.00 35.12 296 THR A C 1
ATOM 2318 O O . THR A 1 296 ? 44.927 4.222 -18.754 1.00 35.12 296 THR A O 1
ATOM 2321 N N . SER A 1 297 ? 43.932 5.619 -17.304 1.00 36.03 297 SER A N 1
ATOM 2322 C CA . SER A 1 297 ? 42.604 5.053 -17.475 1.00 36.03 297 SER A CA 1
ATOM 2323 C C . SER A 1 297 ? 42.251 5.298 -18.933 1.00 36.03 297 SER A C 1
ATOM 2325 O O . SER A 1 297 ? 42.028 6.438 -19.347 1.00 36.03 297 SER A O 1
ATOM 2327 N N . ALA A 1 298 ? 42.319 4.238 -19.736 1.00 31.56 298 ALA A N 1
ATOM 2328 C CA . ALA A 1 298 ? 41.720 4.224 -21.044 1.00 31.56 298 ALA A CA 1
ATOM 2329 C C . ALA A 1 298 ? 40.227 4.384 -20.781 1.00 31.56 298 ALA A C 1
ATOM 2331 O O . ALA A 1 298 ? 39.506 3.420 -20.534 1.00 31.56 298 ALA A O 1
ATOM 2332 N N . HIS A 1 299 ? 39.784 5.637 -20.777 1.00 35.88 299 HIS A N 1
ATOM 2333 C CA . HIS A 1 299 ? 38.411 5.981 -21.045 1.00 35.88 299 HIS A CA 1
ATOM 2334 C C . HIS A 1 299 ? 38.089 5.275 -22.364 1.00 35.88 299 HIS A C 1
ATOM 2336 O O . HIS A 1 299 ? 38.591 5.673 -23.416 1.00 35.88 299 HIS A O 1
ATOM 2342 N N . GLN A 1 300 ? 37.365 4.154 -22.304 1.00 36.75 300 GLN A N 1
ATOM 2343 C CA . GLN A 1 300 ? 36.858 3.509 -23.505 1.00 36.75 300 GLN A CA 1
ATOM 2344 C C . GLN A 1 300 ? 35.772 4.408 -24.089 1.00 36.75 300 GLN A C 1
ATOM 2346 O O . GLN A 1 300 ? 34.577 4.205 -23.898 1.00 36.75 300 GLN A O 1
ATOM 2351 N N . SER A 1 301 ? 36.202 5.412 -24.837 1.00 40.88 301 SER A N 1
ATOM 2352 C CA . SER A 1 301 ? 35.432 5.937 -25.943 1.00 40.88 301 SER A CA 1
ATOM 2353 C C . SER A 1 301 ? 35.370 4.844 -27.013 1.00 40.88 301 SER A C 1
ATOM 2355 O O . SER A 1 301 ? 36.363 4.551 -27.675 1.00 40.88 301 SER A O 1
ATOM 2357 N N . GLY A 1 302 ? 34.202 4.211 -27.184 1.00 45.72 302 GLY A N 1
ATOM 2358 C CA . GLY A 1 302 ? 33.967 3.453 -28.417 1.00 45.72 302 GLY A CA 1
ATOM 2359 C C . GLY A 1 302 ? 32.906 2.358 -28.457 1.00 45.72 302 GLY A C 1
ATOM 2360 O O . GLY A 1 302 ? 32.678 1.842 -29.545 1.00 45.72 302 GLY A O 1
ATOM 2361 N N . CYS A 1 303 ? 32.222 1.995 -27.371 1.00 46.09 303 CYS A N 1
ATOM 2362 C CA . CYS A 1 303 ? 31.092 1.061 -27.467 1.00 46.09 303 CYS A CA 1
ATOM 2363 C C . CYS A 1 303 ? 29.774 1.790 -27.203 1.00 46.09 303 CYS A C 1
ATOM 2365 O O . CYS A 1 303 ? 29.356 1.960 -26.067 1.00 46.09 303 CYS A O 1
ATOM 2367 N N . THR A 1 304 ? 29.103 2.203 -28.281 1.00 64.31 304 THR A N 1
ATOM 2368 C CA . THR A 1 304 ? 27.741 2.770 -28.224 1.00 64.31 304 THR A CA 1
ATOM 2369 C C . THR A 1 304 ? 26.663 1.730 -27.897 1.00 64.31 304 THR A C 1
ATOM 2371 O O . THR A 1 304 ? 25.497 2.061 -27.841 1.00 64.31 304 THR A O 1
ATOM 2374 N N . CYS A 1 305 ? 27.023 0.464 -27.710 1.00 74.75 305 CYS A N 1
ATOM 2375 C CA . CYS A 1 305 ? 26.187 -0.555 -27.086 1.00 74.75 305 CYS A CA 1
ATOM 2376 C C . CYS A 1 305 ? 27.094 -1.390 -26.176 1.00 74.75 305 CYS A C 1
ATOM 2378 O O . CYS A 1 305 ? 28.244 -1.634 -26.540 1.00 74.75 305 CYS A O 1
ATOM 2380 N N . SER A 1 306 ? 26.597 -1.856 -25.024 1.00 76.62 306 SER A N 1
ATOM 2381 C CA . SER A 1 306 ? 27.354 -2.755 -24.134 1.00 76.62 306 SER A CA 1
ATOM 2382 C C . SER A 1 306 ? 27.892 -3.980 -24.900 1.00 76.62 306 SER A C 1
ATOM 2384 O O . SER A 1 306 ? 27.285 -4.424 -25.877 1.00 76.62 306 SER A O 1
ATOM 2386 N N . CYS A 1 307 ? 28.998 -4.577 -24.448 1.00 74.62 307 CYS A N 1
ATOM 2387 C CA . CYS A 1 307 ? 29.612 -5.727 -25.120 1.00 74.62 307 CYS A CA 1
ATOM 2388 C C . CYS A 1 307 ? 28.606 -6.870 -25.390 1.00 74.62 307 CYS A C 1
ATOM 2390 O O . CYS A 1 307 ? 27.845 -7.299 -24.515 1.00 74.62 307 CYS A O 1
ATOM 2392 N N . GLY A 1 308 ? 28.603 -7.377 -26.627 1.00 80.62 308 GLY A N 1
ATOM 2393 C CA . GLY A 1 308 ? 27.715 -8.458 -27.070 1.00 80.62 308 GLY A CA 1
ATOM 2394 C C . GLY A 1 308 ? 26.308 -8.022 -27.498 1.00 80.62 308 GLY A C 1
ATOM 2395 O O . GLY A 1 308 ? 25.459 -8.888 -27.690 1.00 80.62 308 GLY A O 1
ATOM 2396 N N . TRP A 1 309 ? 26.054 -6.719 -27.636 1.00 91.62 309 TRP A N 1
ATOM 2397 C CA . TRP A 1 309 ? 24.849 -6.176 -28.266 1.00 91.62 309 TRP A CA 1
ATOM 2398 C C . TRP A 1 309 ? 25.156 -5.674 -29.681 1.00 91.62 309 TRP A C 1
ATOM 2400 O O . TRP A 1 309 ? 26.216 -5.106 -29.938 1.00 91.62 309 TRP A O 1
ATOM 2410 N N . THR A 1 310 ? 24.216 -5.850 -30.603 1.00 92.69 310 THR A N 1
ATOM 2411 C CA . THR A 1 310 ? 24.321 -5.372 -31.983 1.00 92.69 310 THR A CA 1
ATOM 2412 C C . THR A 1 310 ? 23.606 -4.034 -32.127 1.00 92.69 310 THR A C 1
ATOM 2414 O O . THR A 1 310 ? 22.400 -3.948 -31.902 1.00 92.69 310 THR A O 1
ATOM 2417 N N . LYS A 1 311 ? 24.345 -2.987 -32.503 1.00 91.75 311 LYS A N 1
ATOM 2418 C CA . LYS A 1 311 ? 23.791 -1.648 -32.725 1.00 91.75 311 LYS A CA 1
ATOM 2419 C C . LYS A 1 311 ? 23.100 -1.542 -34.085 1.00 91.75 311 LYS A C 1
ATOM 2421 O O . LYS A 1 311 ? 23.664 -1.954 -35.096 1.00 91.75 311 LYS A O 1
ATOM 2426 N N . LEU A 1 312 ? 21.932 -0.909 -34.112 1.00 92.25 312 LEU A N 1
ATOM 2427 C CA . LEU A 1 312 ? 21.253 -0.438 -35.316 1.00 92.25 312 LEU A CA 1
ATOM 2428 C C . LEU A 1 312 ? 20.567 0.898 -35.007 1.00 92.25 312 LEU A C 1
ATOM 2430 O O . LEU A 1 312 ? 19.677 0.971 -34.162 1.00 92.25 312 LEU A O 1
ATOM 2434 N N . GLY A 1 313 ? 21.009 1.971 -35.667 1.00 88.38 313 GLY A N 1
ATOM 2435 C CA . GLY A 1 313 ? 20.550 3.328 -35.361 1.00 88.38 313 GLY A CA 1
ATOM 2436 C C . GLY A 1 313 ? 20.858 3.724 -33.912 1.00 88.38 313 GLY A C 1
ATOM 2437 O O . GLY A 1 313 ? 21.993 3.589 -33.454 1.00 88.38 313 GLY A O 1
ATOM 2438 N N . SER A 1 314 ? 19.843 4.197 -33.189 1.00 88.19 314 SER A N 1
ATOM 2439 C CA . SER A 1 314 ? 19.895 4.545 -31.760 1.00 88.19 314 SER A CA 1
ATOM 2440 C C . SER A 1 314 ? 19.491 3.387 -30.836 1.00 88.19 314 SER A C 1
ATOM 2442 O O . SER A 1 314 ? 19.115 3.612 -29.687 1.00 88.19 314 SER A O 1
ATOM 2444 N N . ARG A 1 315 ? 19.518 2.143 -31.329 1.00 93.12 315 ARG A N 1
ATOM 2445 C CA . ARG A 1 315 ? 19.086 0.961 -30.577 1.00 93.12 315 ARG A CA 1
ATOM 2446 C C . ARG A 1 315 ? 20.133 -0.144 -30.595 1.00 93.12 315 ARG A C 1
ATOM 2448 O O . ARG A 1 315 ? 20.883 -0.308 -31.555 1.00 93.12 315 ARG A O 1
ATOM 2455 N N . CYS A 1 316 ? 20.137 -0.930 -29.531 1.00 94.50 316 CYS A N 1
ATOM 2456 C CA . CYS A 1 316 ? 20.970 -2.105 -29.335 1.00 94.50 316 CYS A CA 1
ATOM 2457 C C . CYS A 1 316 ? 20.076 -3.338 -29.240 1.00 94.50 316 CYS A C 1
ATOM 2459 O O . CYS A 1 316 ? 19.096 -3.306 -28.501 1.00 94.50 316 CYS A O 1
ATOM 2461 N N . PHE A 1 317 ? 20.437 -4.428 -29.914 1.00 96.12 317 PHE A N 1
ATOM 2462 C CA . PHE A 1 317 ? 19.691 -5.689 -29.922 1.00 96.12 317 PHE A CA 1
ATOM 2463 C C . PHE A 1 317 ? 20.573 -6.849 -29.463 1.00 96.12 317 PHE A C 1
ATOM 2465 O O . PHE A 1 317 ? 21.764 -6.884 -29.774 1.00 96.12 317 PHE A O 1
ATOM 2472 N N . LYS A 1 318 ? 20.010 -7.812 -28.732 1.00 95.81 318 LYS A N 1
ATOM 2473 C CA . LYS A 1 318 ? 20.739 -9.010 -28.299 1.00 95.81 318 LYS A CA 1
ATOM 2474 C C . LYS A 1 318 ? 19.829 -10.228 -28.251 1.00 95.81 318 LYS A C 1
ATOM 2476 O O . LYS A 1 318 ? 18.752 -10.178 -27.668 1.00 95.81 318 LYS A O 1
ATOM 2481 N N . PHE A 1 319 ? 20.285 -11.314 -28.867 1.00 96.44 319 PHE A N 1
ATOM 2482 C CA . PHE A 1 319 ? 19.599 -12.603 -28.882 1.00 96.44 319 PHE A CA 1
ATOM 2483 C C . PHE A 1 319 ? 20.080 -13.481 -27.726 1.00 96.44 319 PHE A C 1
ATOM 2485 O O . PHE A 1 319 ? 21.282 -13.562 -27.462 1.00 96.44 319 PHE A O 1
ATOM 2492 N N . PHE A 1 320 ? 19.145 -14.161 -27.070 1.00 95.50 320 PHE A N 1
ATOM 2493 C CA . PHE A 1 320 ? 19.413 -15.076 -25.970 1.00 95.50 320 PHE A CA 1
ATOM 2494 C C . PHE A 1 320 ? 18.829 -16.448 -26.288 1.00 95.50 320 PHE A C 1
ATOM 2496 O O . PHE A 1 320 ? 17.627 -16.575 -26.513 1.00 95.50 320 PHE A O 1
ATOM 2503 N N . SER A 1 321 ? 19.678 -17.482 -26.275 1.00 95.00 321 SER A N 1
ATOM 2504 C CA . SER A 1 321 ? 19.261 -18.863 -26.535 1.00 95.00 321 SER A CA 1
ATOM 2505 C C . SER A 1 321 ? 18.914 -19.645 -25.261 1.00 95.00 321 SER A C 1
ATOM 2507 O O . SER A 1 321 ? 19.320 -20.799 -25.108 1.00 95.00 321 SER A O 1
ATOM 2509 N N . THR A 1 322 ? 18.298 -18.978 -24.286 1.00 92.62 322 THR A N 1
ATOM 2510 C CA . THR A 1 322 ? 17.863 -19.562 -23.010 1.00 92.62 322 THR A CA 1
ATOM 2511 C C . THR A 1 322 ? 16.340 -19.515 -22.947 1.00 92.62 322 THR A C 1
ATOM 2513 O O . THR A 1 322 ? 15.803 -18.509 -22.499 1.00 92.62 322 THR A O 1
ATOM 2516 N N . PRO A 1 323 ? 15.624 -20.563 -23.393 1.00 94.31 323 PRO A N 1
ATOM 2517 C CA . PRO A 1 323 ? 14.178 -20.501 -23.558 1.00 94.31 323 PRO A CA 1
ATOM 2518 C C . PRO A 1 323 ? 13.420 -20.074 -22.296 1.00 94.31 323 PRO A C 1
ATOM 2520 O O . PRO A 1 323 ? 13.694 -20.573 -21.202 1.00 94.31 323 PRO A O 1
ATOM 2523 N N . LYS A 1 324 ? 12.468 -19.151 -22.453 1.00 94.56 324 LYS A N 1
ATOM 2524 C CA . LYS A 1 324 ? 11.620 -18.605 -21.381 1.00 94.56 324 LYS A CA 1
ATOM 2525 C C . LYS A 1 324 ? 10.189 -18.408 -21.867 1.00 94.56 324 LYS A C 1
ATOM 2527 O O . LYS A 1 324 ? 9.961 -18.250 -23.066 1.00 94.56 324 LYS A O 1
ATOM 2532 N N . GLU A 1 325 ? 9.250 -18.392 -20.928 1.00 94.12 325 GLU A N 1
ATOM 2533 C CA . GLU A 1 325 ? 7.913 -17.845 -21.168 1.00 94.12 325 GLU A CA 1
ATOM 2534 C C . GLU A 1 325 ? 8.031 -16.351 -21.483 1.00 94.12 325 GLU A C 1
ATOM 2536 O O . GLU A 1 325 ? 8.984 -15.696 -21.046 1.00 94.12 325 GLU A O 1
ATOM 2541 N N . TRP A 1 326 ? 7.078 -15.794 -22.228 1.00 94.88 326 TRP A N 1
ATOM 2542 C CA . TRP A 1 326 ? 7.168 -14.414 -22.709 1.00 94.88 326 TRP A CA 1
ATOM 2543 C C . TRP A 1 326 ? 7.344 -13.406 -21.560 1.00 94.88 326 TRP A C 1
ATOM 2545 O O . TRP A 1 326 ? 8.231 -12.555 -21.610 1.00 94.88 326 TRP A O 1
ATOM 2555 N N . ALA A 1 327 ? 6.586 -13.563 -20.468 1.00 88.19 327 ALA A N 1
ATOM 2556 C CA . ALA A 1 327 ? 6.675 -12.687 -19.297 1.00 88.19 327 ALA A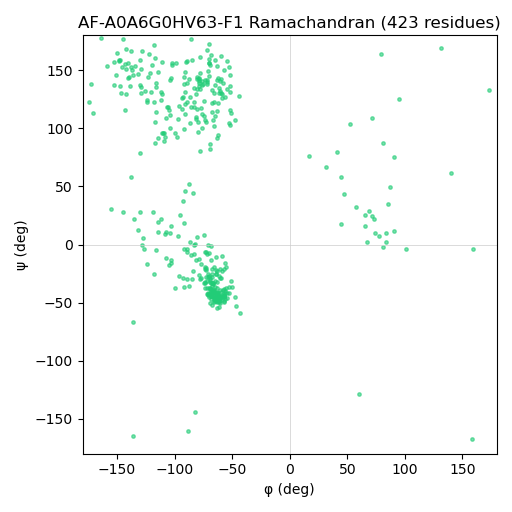 CA 1
ATOM 2557 C C . ALA A 1 327 ? 8.035 -12.780 -18.574 1.00 88.19 327 ALA A C 1
ATOM 2559 O O . ALA A 1 327 ? 8.572 -11.774 -18.104 1.00 88.19 327 ALA A O 1
ATOM 2560 N N . ASP A 1 328 ? 8.625 -13.975 -18.504 1.00 84.56 328 ASP A N 1
ATOM 2561 C CA . ASP A 1 328 ? 9.946 -14.180 -17.903 1.00 84.56 328 ASP A CA 1
ATOM 2562 C C . ASP A 1 328 ? 11.075 -13.671 -18.809 1.00 84.56 328 ASP A C 1
ATOM 2564 O O . ASP A 1 328 ? 12.093 -13.177 -18.315 1.00 84.56 328 ASP A O 1
ATOM 2568 N N . ALA A 1 329 ? 10.901 -13.768 -20.129 1.00 91.31 329 ALA A N 1
ATOM 2569 C CA . ALA A 1 329 ? 11.805 -13.189 -21.115 1.00 91.31 329 ALA A CA 1
ATOM 2570 C C . ALA A 1 329 ? 11.780 -11.654 -21.056 1.00 91.31 329 ALA A C 1
ATOM 2572 O O . ALA A 1 329 ? 12.838 -11.024 -21.063 1.00 91.31 329 ALA A O 1
ATOM 2573 N N . GLU A 1 330 ? 10.596 -11.057 -20.889 1.00 93.31 330 GLU A N 1
ATOM 2574 C CA . GLU A 1 330 ? 10.458 -9.620 -20.653 1.00 93.31 330 GLU A CA 1
ATOM 2575 C C . GLU A 1 330 ? 11.159 -9.197 -19.368 1.00 93.31 330 GLU A C 1
ATOM 2577 O O . GLU A 1 330 ? 12.001 -8.299 -19.390 1.00 93.31 330 GLU A O 1
ATOM 2582 N N . ARG A 1 331 ? 10.900 -9.898 -18.256 1.00 81.00 331 ARG A N 1
ATOM 2583 C CA . ARG A 1 331 ? 11.573 -9.616 -16.983 1.00 81.00 331 ARG A CA 1
ATOM 2584 C C . ARG A 1 331 ? 13.094 -9.693 -17.131 1.00 81.00 331 ARG A C 1
ATOM 2586 O O . ARG A 1 331 ? 13.805 -8.818 -16.638 1.00 81.00 331 ARG A O 1
ATOM 2593 N N . PHE A 1 332 ? 13.598 -10.687 -17.859 1.00 88.75 332 PHE A N 1
ATOM 2594 C CA . PHE A 1 332 ? 15.025 -10.814 -18.138 1.00 88.75 332 PHE A CA 1
ATOM 2595 C C . PHE A 1 332 ? 15.570 -9.618 -18.932 1.00 88.75 332 PHE A C 1
ATOM 2597 O O . PHE A 1 332 ? 16.591 -9.054 -18.545 1.00 88.75 332 PHE A O 1
ATOM 2604 N N . CYS A 1 333 ? 14.895 -9.194 -20.004 1.00 88.81 333 CYS A N 1
ATOM 2605 C CA . CYS A 1 333 ? 15.320 -8.028 -20.778 1.00 88.81 333 CYS A CA 1
ATOM 2606 C C . CYS A 1 333 ? 15.276 -6.731 -19.956 1.00 88.81 333 CYS A C 1
ATOM 2608 O O . CYS A 1 333 ? 16.194 -5.919 -20.072 1.00 88.81 333 CYS A O 1
ATOM 2610 N N . THR A 1 334 ? 14.279 -6.566 -19.078 1.00 85.44 334 THR A N 1
ATOM 2611 C CA . THR A 1 334 ? 14.202 -5.416 -18.157 1.00 85.44 334 THR A CA 1
ATOM 2612 C C . THR A 1 334 ? 15.326 -5.386 -17.133 1.00 85.44 334 THR A C 1
ATOM 2614 O O . THR A 1 334 ? 15.804 -4.306 -16.802 1.00 85.44 334 THR A O 1
ATOM 2617 N N . GLY A 1 335 ? 15.827 -6.550 -16.706 1.00 74.56 335 GLY A N 1
ATOM 2618 C CA . GLY A 1 335 ? 17.033 -6.651 -15.879 1.00 74.56 335 GLY A CA 1
ATOM 2619 C C . GLY A 1 335 ? 18.334 -6.299 -16.614 1.00 74.56 335 GLY A C 1
ATOM 2620 O O . GLY A 1 335 ? 19.383 -6.237 -15.985 1.00 74.56 335 GLY A O 1
ATOM 2621 N N . LEU A 1 336 ? 18.289 -6.079 -17.933 1.00 84.56 336 LEU A N 1
ATOM 2622 C CA . LEU A 1 336 ? 19.425 -5.656 -18.761 1.00 84.56 336 LEU A CA 1
ATOM 2623 C C . LEU A 1 336 ? 19.268 -4.226 -19.307 1.00 84.56 336 LEU A C 1
ATOM 2625 O O . LEU A 1 336 ? 19.873 -3.886 -20.335 1.00 84.56 336 LEU A O 1
ATOM 2629 N N . ASP A 1 337 ? 18.433 -3.419 -18.650 1.00 83.81 337 ASP A N 1
ATOM 2630 C CA . ASP A 1 337 ? 18.057 -2.061 -19.058 1.00 83.81 337 ASP A CA 1
ATOM 2631 C C . ASP A 1 337 ? 17.423 -1.997 -20.457 1.00 83.81 337 ASP A C 1
ATOM 2633 O O . ASP A 1 337 ? 17.602 -1.035 -21.207 1.00 83.81 337 ASP A O 1
ATOM 2637 N N . GLY A 1 338 ? 16.699 -3.049 -20.838 1.00 89.62 338 GLY A N 1
ATOM 2638 C CA . GLY A 1 338 ? 15.978 -3.139 -22.100 1.00 89.62 338 GLY A CA 1
ATOM 2639 C C . GLY A 1 338 ? 14.581 -3.718 -21.937 1.00 89.62 338 GLY A C 1
ATOM 2640 O O . GLY A 1 338 ? 14.042 -3.823 -20.846 1.00 89.62 338 GLY A O 1
ATOM 2641 N N . ASN A 1 339 ? 13.992 -4.122 -23.048 1.00 96.69 339 ASN A N 1
ATOM 2642 C CA . ASN A 1 339 ? 12.720 -4.835 -23.108 1.00 96.69 339 ASN A CA 1
ATOM 2643 C C . ASN A 1 339 ? 12.854 -5.943 -24.155 1.00 96.69 339 ASN A C 1
ATOM 2645 O O . ASN 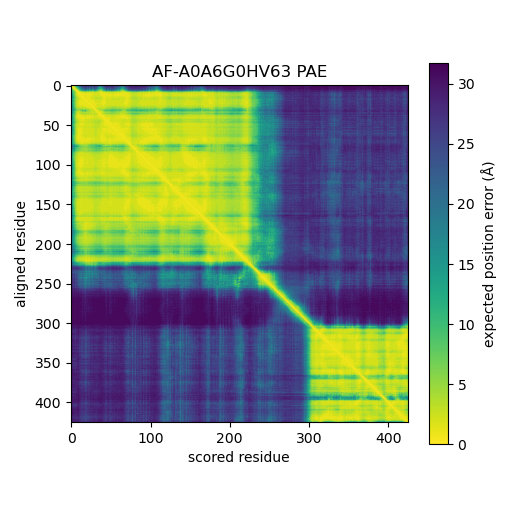A 1 339 ? 13.795 -5.911 -24.957 1.00 96.69 339 ASN A O 1
ATOM 2649 N N . LEU A 1 340 ? 11.932 -6.904 -24.205 1.00 97.44 340 LEU A N 1
ATOM 2650 C CA . LEU A 1 340 ? 11.761 -7.695 -25.422 1.00 97.44 340 LEU A CA 1
ATOM 2651 C C . LEU A 1 340 ? 11.598 -6.737 -26.600 1.00 97.44 340 LEU A C 1
ATOM 2653 O O . LEU A 1 340 ? 10.929 -5.708 -26.502 1.00 97.44 340 LEU A O 1
ATOM 2657 N N . ALA A 1 341 ? 12.278 -7.041 -27.696 1.00 97.25 341 ALA A N 1
ATOM 2658 C CA . ALA A 1 341 ? 12.473 -6.084 -28.765 1.00 97.25 341 ALA A CA 1
ATOM 2659 C C . ALA A 1 341 ? 11.146 -5.721 -29.436 1.00 97.25 341 ALA A C 1
ATOM 2661 O O . ALA A 1 341 ? 10.480 -6.586 -29.993 1.00 97.25 341 ALA A O 1
ATOM 2662 N N . SER A 1 342 ? 10.792 -4.438 -29.457 1.00 96.25 342 SER A N 1
ATOM 2663 C CA . SER A 1 342 ? 9.831 -3.927 -30.435 1.00 96.25 342 SER A CA 1
ATOM 2664 C C . SER A 1 342 ? 10.466 -3.839 -31.819 1.00 96.25 342 SER A C 1
ATOM 2666 O O . SER A 1 342 ? 11.636 -3.456 -31.948 1.00 96.25 342 SER A O 1
ATOM 2668 N N . VAL A 1 343 ? 9.690 -4.167 -32.851 1.00 96.00 343 VAL A N 1
ATOM 2669 C CA . VAL A 1 343 ? 10.131 -4.153 -34.252 1.00 96.00 343 VAL A CA 1
ATOM 2670 C C . VAL A 1 343 ? 9.409 -3.027 -34.987 1.00 96.00 343 VAL A C 1
ATOM 2672 O O . VAL A 1 343 ? 8.274 -3.175 -35.426 1.00 96.00 343 VAL A O 1
ATOM 2675 N N . LEU A 1 344 ? 10.063 -1.877 -35.095 1.00 93.25 344 LEU A N 1
ATOM 2676 C CA . LEU A 1 344 ? 9.481 -0.626 -35.587 1.00 93.25 344 LEU A CA 1
ATOM 2677 C C . LEU A 1 344 ? 9.760 -0.411 -37.075 1.00 93.25 344 LEU A C 1
ATOM 2679 O O . LEU A 1 344 ? 9.008 0.266 -37.770 1.00 93.25 344 LEU A O 1
ATOM 2683 N N . THR A 1 345 ? 10.858 -0.975 -37.584 1.00 92.88 345 THR A N 1
ATOM 2684 C CA . THR A 1 345 ? 11.263 -0.806 -38.983 1.00 92.88 345 THR A CA 1
ATOM 2685 C C . THR A 1 345 ? 11.567 -2.141 -39.653 1.00 92.88 345 THR A C 1
ATOM 2687 O O . THR A 1 345 ? 11.904 -3.140 -39.014 1.00 92.88 345 THR A O 1
ATOM 2690 N N . LYS A 1 346 ? 11.505 -2.158 -40.991 1.00 93.00 346 LYS A N 1
ATOM 2691 C CA . LYS A 1 346 ? 11.924 -3.324 -41.786 1.00 93.00 346 LYS A CA 1
ATOM 2692 C C . LYS A 1 346 ? 13.405 -3.665 -41.588 1.00 93.00 346 LYS A C 1
ATOM 2694 O O . LYS A 1 346 ? 13.795 -4.812 -41.776 1.00 93.00 346 LYS A O 1
ATOM 2699 N N . GLU A 1 347 ? 14.235 -2.681 -41.253 1.00 94.56 347 GLU A N 1
ATOM 2700 C CA . GLU A 1 347 ? 15.664 -2.881 -40.998 1.00 94.56 347 GLU A CA 1
ATOM 2701 C C . GLU A 1 347 ? 15.892 -3.606 -39.672 1.00 94.56 347 GLU A C 1
ATOM 2703 O O . GLU A 1 347 ? 16.671 -4.557 -39.629 1.00 94.56 347 GLU A O 1
ATOM 2708 N N . GLU A 1 348 ? 15.148 -3.233 -38.628 1.00 94.88 348 GLU A N 1
ATOM 2709 C CA . GLU A 1 348 ? 15.144 -3.945 -37.347 1.00 94.88 348 GLU A CA 1
ATOM 2710 C C . GLU A 1 348 ? 14.642 -5.381 -37.516 1.00 94.88 348 GLU A C 1
ATOM 2712 O O . GLU A 1 348 ? 15.286 -6.312 -37.039 1.00 94.88 348 GLU A O 1
ATOM 2717 N N . GLY A 1 349 ? 13.560 -5.584 -38.278 1.00 94.62 349 GLY A N 1
ATOM 2718 C CA . GLY A 1 349 ? 13.059 -6.924 -38.594 1.00 94.62 349 GLY A CA 1
ATOM 2719 C C . GLY A 1 349 ? 14.105 -7.795 -39.301 1.00 94.62 349 GLY A C 1
ATOM 2720 O O . GLY A 1 349 ? 14.308 -8.949 -38.930 1.00 94.62 349 GLY A O 1
ATOM 2721 N N . LYS A 1 350 ? 14.846 -7.232 -40.267 1.00 95.56 350 LYS A N 1
ATOM 2722 C CA . LYS A 1 350 ? 15.960 -7.923 -40.945 1.00 95.56 350 LYS A CA 1
ATOM 2723 C C . LYS A 1 350 ? 17.145 -8.211 -40.025 1.00 95.56 350 LYS A C 1
ATOM 2725 O O . LYS A 1 350 ? 17.856 -9.189 -40.246 1.00 95.56 350 LYS A O 1
ATOM 2730 N N . LEU A 1 351 ? 17.421 -7.346 -39.050 1.00 95.69 351 LEU A N 1
ATOM 2731 C CA . LEU A 1 351 ? 18.465 -7.599 -38.062 1.00 95.69 351 LEU A CA 1
ATOM 2732 C C . LEU A 1 351 ? 18.059 -8.772 -37.169 1.00 95.69 351 LEU A C 1
ATOM 2734 O O . LEU A 1 351 ? 18.808 -9.739 -37.055 1.00 95.69 351 LEU A O 1
ATOM 2738 N N . ILE A 1 352 ? 16.855 -8.715 -36.602 1.00 95.81 352 ILE A N 1
ATOM 2739 C CA . ILE A 1 352 ? 16.316 -9.758 -35.726 1.00 95.81 352 ILE A CA 1
ATOM 2740 C C . ILE A 1 352 ? 16.274 -11.099 -36.466 1.00 95.81 352 ILE A C 1
ATOM 2742 O O . ILE A 1 352 ? 16.770 -12.094 -35.942 1.00 95.81 352 ILE A O 1
ATOM 2746 N N . SER A 1 353 ? 15.805 -11.131 -37.717 1.00 95.44 353 SER A N 1
ATOM 2747 C CA . SER A 1 353 ? 15.743 -12.370 -38.502 1.00 95.44 353 SER A CA 1
ATOM 2748 C C . SER A 1 353 ? 17.114 -13.024 -38.731 1.00 95.44 353 SER A C 1
ATOM 2750 O O . SER A 1 353 ? 17.202 -14.246 -38.822 1.00 95.44 353 SER A O 1
ATOM 2752 N N . LYS A 1 354 ? 18.203 -12.240 -38.771 1.00 95.50 354 LYS A N 1
ATOM 2753 C CA . LYS A 1 354 ? 19.581 -12.756 -38.862 1.00 95.50 354 LYS A CA 1
ATOM 2754 C C . LYS A 1 354 ? 20.117 -13.290 -37.533 1.00 95.50 354 LYS A C 1
ATOM 2756 O O . LYS A 1 354 ? 20.984 -14.160 -37.552 1.00 95.50 354 LYS A O 1
ATOM 2761 N N . MET A 1 355 ? 19.644 -12.763 -36.403 1.00 94.06 355 MET A N 1
ATOM 2762 C CA . MET A 1 355 ? 20.096 -13.160 -35.061 1.00 94.06 355 MET A CA 1
ATOM 2763 C C . MET A 1 355 ? 19.357 -14.398 -34.536 1.00 94.06 355 MET A C 1
ATOM 2765 O O . MET A 1 355 ? 19.914 -15.169 -33.757 1.00 94.06 355 MET A O 1
ATOM 2769 N N . VAL A 1 356 ? 18.109 -14.592 -34.961 1.00 92.81 356 VAL A N 1
ATOM 2770 C CA . VAL A 1 356 ? 17.243 -15.687 -34.514 1.00 92.81 356 VAL A CA 1
ATOM 2771 C C . VAL A 1 356 ? 17.610 -17.007 -35.205 1.00 92.81 356 VAL A C 1
ATOM 2773 O O . VAL A 1 356 ? 17.777 -17.073 -36.423 1.00 92.81 356 VAL A O 1
ATOM 2776 N N . LYS A 1 357 ? 17.702 -18.098 -34.429 1.00 90.44 357 LYS A N 1
ATOM 2777 C CA . LYS A 1 357 ? 17.983 -19.448 -34.960 1.00 90.44 357 LYS A CA 1
ATOM 2778 C C . LYS A 1 357 ? 16.811 -20.009 -35.772 1.00 90.44 357 LYS A C 1
ATOM 2780 O O . LYS A 1 357 ? 17.014 -20.459 -36.900 1.00 90.44 357 LYS A O 1
ATOM 2785 N N . THR A 1 358 ? 15.608 -19.964 -35.202 1.00 91.44 358 THR A N 1
ATOM 2786 C CA . THR A 1 358 ? 14.348 -20.444 -35.800 1.00 91.44 358 THR A CA 1
ATOM 2787 C C . THR A 1 358 ? 13.227 -19.428 -35.571 1.00 91.44 358 THR A C 1
ATOM 2789 O O . THR A 1 358 ? 12.792 -18.767 -36.513 1.00 91.44 358 THR A O 1
ATOM 2792 N N . THR A 1 359 ? 12.834 -19.241 -34.312 1.00 95.19 359 THR A N 1
ATOM 2793 C CA . THR A 1 359 ? 11.830 -18.278 -33.833 1.00 95.19 359 THR A CA 1
ATOM 2794 C C . THR A 1 359 ? 12.281 -17.699 -32.497 1.00 95.19 359 THR A C 1
ATOM 2796 O O . THR A 1 359 ? 12.946 -18.411 -31.743 1.00 95.19 359 THR A O 1
ATOM 2799 N N . ALA A 1 360 ? 11.895 -16.470 -32.169 1.00 96.94 360 ALA A N 1
ATOM 2800 C CA . ALA A 1 360 ? 12.182 -15.883 -30.865 1.00 96.94 360 ALA A CA 1
ATOM 2801 C C . ALA A 1 360 ? 11.062 -14.961 -30.381 1.00 96.94 360 ALA A C 1
ATOM 2803 O O . ALA A 1 360 ? 10.381 -14.347 -31.198 1.00 96.94 360 ALA A O 1
ATOM 2804 N N . TRP A 1 361 ? 10.908 -14.819 -29.065 1.00 98.19 361 TRP A N 1
ATOM 2805 C CA . TRP A 1 361 ? 10.020 -13.807 -28.499 1.00 98.19 361 TRP A CA 1
ATOM 2806 C C . TRP A 1 361 ? 10.497 -12.390 -28.816 1.00 98.19 361 TRP A C 1
ATOM 2808 O O . TRP A 1 361 ? 11.688 -12.072 -28.709 1.00 98.19 361 TRP A O 1
ATOM 2818 N N . VAL A 1 362 ? 9.527 -11.547 -29.169 1.00 97.44 362 VAL A N 1
ATOM 2819 C CA . VAL A 1 362 ? 9.642 -10.094 -29.324 1.00 97.44 362 VAL A CA 1
ATOM 2820 C C . VAL A 1 362 ? 8.537 -9.413 -28.512 1.00 97.44 362 VAL A C 1
ATOM 2822 O O . VAL A 1 362 ? 7.615 -10.064 -28.030 1.00 97.44 362 VAL A O 1
ATOM 2825 N N . GLY A 1 363 ? 8.635 -8.102 -28.308 1.00 95.75 363 GLY A N 1
ATOM 2826 C CA . GLY A 1 363 ? 7.873 -7.387 -27.276 1.00 95.75 363 GLY A CA 1
ATOM 2827 C C . GLY A 1 363 ? 6.385 -7.153 -27.553 1.00 95.75 363 GLY A C 1
ATOM 2828 O O . GLY A 1 363 ? 5.759 -6.372 -26.837 1.00 95.75 363 GLY A O 1
ATOM 2829 N N . GLY A 1 364 ? 5.833 -7.745 -28.612 1.00 93.81 364 GLY A N 1
ATOM 2830 C CA . GLY A 1 364 ? 4.443 -7.553 -29.017 1.00 93.81 364 GLY A CA 1
ATOM 2831 C C . GLY A 1 364 ? 3.515 -8.470 -28.231 1.00 93.81 364 GLY A C 1
ATOM 2832 O O . GLY A 1 364 ? 3.817 -9.655 -28.097 1.00 93.81 364 GLY A O 1
ATOM 2833 N N . PHE A 1 365 ? 2.399 -7.940 -27.738 1.00 91.31 365 PHE A N 1
ATOM 2834 C CA . PHE A 1 365 ? 1.373 -8.717 -27.038 1.00 91.31 365 PHE A CA 1
ATOM 2835 C C . PHE A 1 365 ? -0.017 -8.075 -27.177 1.00 91.31 365 PHE A C 1
ATOM 2837 O O . PHE A 1 365 ? -0.104 -6.863 -27.395 1.00 91.31 365 PHE A O 1
ATOM 2844 N N . ASP A 1 366 ? -1.093 -8.850 -27.027 1.00 83.69 366 ASP A N 1
ATOM 2845 C CA . ASP A 1 366 ? -2.481 -8.356 -27.028 1.00 83.69 366 ASP A CA 1
ATOM 2846 C C . ASP A 1 366 ? -3.350 -8.877 -25.858 1.00 83.69 366 ASP A C 1
ATOM 2848 O O . ASP A 1 366 ? -4.543 -8.585 -25.805 1.00 83.69 366 ASP A O 1
ATOM 2852 N N . GLU A 1 367 ? -2.748 -9.500 -24.829 1.00 71.31 367 GLU A N 1
ATOM 2853 C CA . GLU A 1 367 ? -3.453 -10.037 -23.639 1.00 71.31 367 GLU A CA 1
ATOM 2854 C C . GLU A 1 367 ? -4.324 -9.014 -22.877 1.00 71.31 367 GLU A C 1
ATOM 2856 O O . GLU A 1 367 ? -5.204 -9.383 -22.102 1.00 71.31 367 GLU A O 1
ATOM 2861 N N . THR A 1 368 ? -4.096 -7.707 -23.056 1.00 67.56 368 THR A N 1
ATOM 2862 C CA . THR A 1 368 ? -4.932 -6.675 -22.411 1.00 67.56 368 THR A CA 1
ATOM 2863 C C . THR A 1 368 ? -6.325 -6.553 -23.023 1.00 67.56 368 THR A C 1
ATOM 2865 O O . THR A 1 368 ? -7.249 -6.102 -22.344 1.00 67.56 368 THR A O 1
ATOM 2868 N N . LYS A 1 369 ? -6.457 -6.885 -24.311 1.00 71.25 369 LYS A N 1
ATOM 2869 C CA . LYS A 1 369 ? -7.702 -6.889 -25.077 1.00 71.25 369 LYS A CA 1
ATOM 2870 C C . LYS A 1 369 ? -7.424 -7.552 -26.424 1.00 71.25 369 LYS A C 1
ATOM 2872 O O . LYS A 1 369 ? -6.761 -6.937 -27.258 1.00 71.25 369 LYS A O 1
ATOM 2877 N N . ASP A 1 370 ? -8.013 -8.723 -26.646 1.00 75.06 370 ASP A N 1
ATOM 2878 C CA . ASP A 1 370 ? -7.885 -9.490 -27.888 1.00 75.06 370 ASP A CA 1
ATOM 2879 C C . ASP A 1 370 ? -8.018 -8.604 -29.136 1.00 75.06 370 ASP A C 1
ATOM 2881 O O . ASP A 1 370 ? -8.970 -7.821 -29.284 1.00 75.06 370 ASP A O 1
ATOM 2885 N N . GLY A 1 371 ? -7.038 -8.714 -30.035 1.00 76.75 371 GLY A N 1
ATOM 2886 C CA . GLY A 1 371 ? -6.971 -7.947 -31.278 1.00 76.75 371 GLY A CA 1
ATOM 2887 C C . GLY A 1 371 ? -6.420 -6.523 -31.136 1.00 76.75 371 GLY A C 1
ATOM 2888 O O . GLY A 1 371 ? -6.266 -5.833 -32.147 1.00 76.75 371 GLY A O 1
ATOM 2889 N N . VAL A 1 372 ? -6.091 -6.061 -29.923 1.00 82.81 372 VAL A N 1
ATOM 2890 C CA . VAL A 1 372 ? -5.424 -4.772 -29.679 1.00 82.81 372 VAL A CA 1
ATOM 2891 C C . VAL A 1 372 ? -3.982 -5.001 -29.242 1.00 82.81 372 VAL A C 1
ATOM 2893 O O . VAL A 1 372 ? -3.668 -5.117 -28.059 1.00 82.81 372 VAL A O 1
ATOM 2896 N N . TRP A 1 373 ? -3.091 -4.998 -30.228 1.00 87.81 373 TRP A N 1
ATOM 2897 C CA . TRP A 1 373 ? -1.669 -5.227 -30.022 1.00 87.81 373 TRP A CA 1
ATOM 2898 C C . TRP A 1 373 ? -0.923 -4.001 -29.493 1.00 87.81 373 TRP A C 1
ATOM 2900 O O . TRP A 1 373 ? -1.139 -2.868 -29.936 1.00 87.81 373 TRP A O 1
ATOM 2910 N N . LEU A 1 374 ? 0.008 -4.250 -28.575 1.00 88.88 374 LEU A N 1
ATOM 2911 C CA . LEU A 1 374 ? 0.853 -3.254 -27.928 1.00 88.88 374 LEU A CA 1
ATOM 2912 C C . LEU A 1 374 ? 2.311 -3.721 -27.896 1.00 88.88 374 LEU A C 1
ATOM 2914 O O . 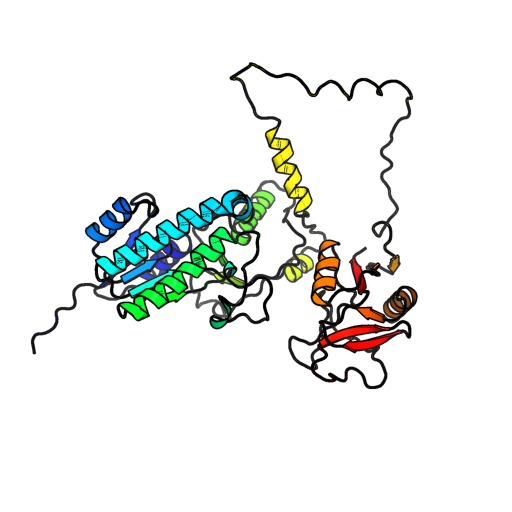LEU A 1 374 ? 2.602 -4.916 -27.880 1.00 88.88 374 LEU A O 1
ATOM 2918 N N . TRP A 1 375 ? 3.235 -2.759 -27.846 1.00 92.62 375 TRP A N 1
ATOM 2919 C CA . TRP A 1 375 ? 4.621 -3.030 -27.472 1.00 92.62 375 TRP A CA 1
ATOM 2920 C C . TRP A 1 375 ? 4.789 -2.870 -25.957 1.00 92.62 375 TRP A C 1
ATOM 2922 O O . TRP A 1 375 ? 4.387 -1.859 -25.376 1.00 92.62 375 TRP A O 1
ATOM 2932 N N . ASN A 1 376 ? 5.414 -3.856 -25.323 1.00 84.81 376 ASN A N 1
ATOM 2933 C CA . ASN A 1 376 ? 5.836 -3.872 -23.914 1.00 84.81 376 ASN A CA 1
ATOM 2934 C C . ASN A 1 376 ? 6.648 -2.637 -23.472 1.00 84.81 376 ASN A C 1
ATOM 2936 O O . ASN A 1 376 ? 6.544 -2.196 -22.329 1.00 84.81 376 ASN A O 1
ATOM 2940 N N . ASP A 1 377 ? 7.422 -2.051 -24.383 1.00 83.62 377 ASP A N 1
ATOM 2941 C CA . ASP A 1 377 ? 8.257 -0.870 -24.154 1.00 83.62 377 ASP A CA 1
ATOM 2942 C C . ASP A 1 377 ? 7.491 0.466 -24.268 1.00 83.62 377 ASP A C 1
ATOM 2944 O O . ASP A 1 377 ? 8.066 1.543 -24.086 1.00 83.62 377 ASP A O 1
ATOM 2948 N N . GLY A 1 378 ? 6.185 0.412 -24.557 1.00 83.44 378 GLY A N 1
ATOM 2949 C CA . GLY A 1 378 ? 5.302 1.571 -24.661 1.00 83.44 378 GLY A CA 1
ATOM 2950 C C . GLY A 1 378 ? 5.432 2.367 -25.962 1.00 83.44 378 GLY A C 1
ATOM 2951 O O . GLY A 1 378 ? 4.834 3.441 -26.072 1.00 83.44 378 GLY A O 1
ATOM 2952 N N . ARG A 1 379 ? 6.195 1.883 -26.950 1.00 86.50 379 ARG A N 1
ATOM 2953 C CA . ARG A 1 379 ? 6.266 2.512 -28.274 1.00 86.50 379 ARG A CA 1
ATOM 2954 C C . ARG A 1 379 ? 4.955 2.325 -29.041 1.00 86.50 379 ARG A C 1
ATOM 2956 O O . ARG A 1 379 ? 4.180 1.404 -28.790 1.00 86.50 379 ARG A O 1
ATOM 2963 N N . LYS A 1 380 ? 4.702 3.219 -30.002 1.00 88.44 380 LYS A N 1
ATOM 2964 C CA . LYS A 1 380 ? 3.513 3.149 -30.862 1.00 88.44 380 LYS A CA 1
ATOM 2965 C C . LYS A 1 380 ? 3.496 1.816 -31.615 1.00 88.44 380 LYS A C 1
ATOM 2967 O O . LYS A 1 380 ? 4.483 1.459 -32.250 1.00 88.44 380 LYS A O 1
ATOM 2972 N N . PHE A 1 381 ? 2.367 1.114 -31.563 1.00 88.81 381 PHE A N 1
ATOM 2973 C CA . PHE A 1 381 ? 2.177 -0.124 -32.307 1.00 88.81 381 PHE A CA 1
ATOM 2974 C C . PHE A 1 381 ? 1.667 0.178 -33.724 1.00 88.81 381 PHE A C 1
ATOM 2976 O O . PHE A 1 381 ? 0.510 0.545 -33.918 1.00 88.81 381 PHE A O 1
ATOM 2983 N N . ASP A 1 382 ? 2.544 0.072 -34.721 1.00 88.06 382 ASP A N 1
ATOM 2984 C CA . ASP A 1 382 ? 2.240 0.208 -36.155 1.00 88.06 382 ASP A CA 1
ATOM 2985 C C . ASP A 1 382 ? 2.814 -0.956 -36.986 1.00 88.06 382 ASP A C 1
ATOM 2987 O O . ASP A 1 382 ? 3.101 -0.828 -38.181 1.00 88.06 382 ASP A O 1
ATOM 2991 N N . PHE A 1 383 ? 2.951 -2.115 -36.339 1.00 90.69 383 PHE A N 1
ATOM 2992 C CA . PHE A 1 383 ? 3.548 -3.321 -36.894 1.00 90.69 383 PHE A CA 1
ATOM 2993 C C . PHE A 1 383 ? 2.697 -3.934 -38.018 1.00 90.69 383 PHE A C 1
ATOM 2995 O O . PHE A 1 383 ? 1.488 -4.117 -37.884 1.00 90.69 383 PHE A O 1
ATOM 3002 N N . LYS A 1 384 ? 3.347 -4.277 -39.139 1.00 88.56 384 LYS A N 1
ATOM 3003 C CA . LYS A 1 384 ? 2.700 -4.835 -40.347 1.00 88.56 384 LYS A CA 1
ATOM 3004 C C . LYS A 1 384 ? 3.346 -6.121 -40.862 1.00 88.56 384 LYS A C 1
ATOM 3006 O O . LYS A 1 384 ? 2.931 -6.636 -41.893 1.00 88.56 384 LYS A O 1
ATOM 3011 N N . MET A 1 385 ? 4.398 -6.606 -40.207 1.00 92.50 385 MET A N 1
ATOM 3012 C CA . MET A 1 385 ? 5.217 -7.727 -40.689 1.00 92.50 385 MET A CA 1
ATOM 3013 C C . MET A 1 385 ? 4.677 -9.064 -40.166 1.00 92.50 385 MET A C 1
ATOM 3015 O O . MET A 1 385 ? 5.429 -9.882 -39.653 1.00 92.50 385 MET A O 1
ATOM 3019 N N . TRP A 1 386 ? 3.364 -9.261 -40.259 1.00 92.25 386 TRP A N 1
ATOM 3020 C CA . TRP A 1 386 ? 2.702 -10.508 -39.882 1.00 92.25 386 TRP A CA 1
ATOM 3021 C C . TRP A 1 386 ? 2.879 -11.574 -40.963 1.00 92.25 386 TRP A C 1
ATOM 3023 O O . TRP A 1 386 ? 2.935 -11.256 -42.156 1.00 92.25 386 TRP A O 1
ATOM 3033 N N . ALA A 1 387 ? 2.953 -12.838 -40.551 1.00 91.56 387 ALA A N 1
ATOM 3034 C CA . ALA A 1 387 ? 2.877 -13.961 -41.470 1.00 91.56 387 ALA A CA 1
ATOM 3035 C C . ALA A 1 387 ? 1.487 -14.009 -42.127 1.00 91.56 387 ALA A C 1
ATOM 3037 O O . ALA A 1 387 ? 0.510 -13.427 -41.648 1.00 91.56 387 ALA A O 1
ATOM 3038 N N . LYS A 1 388 ? 1.379 -14.680 -43.276 1.00 88.50 388 LYS A N 1
ATOM 3039 C CA . LYS A 1 388 ? 0.106 -14.758 -44.002 1.00 88.50 388 LYS A CA 1
ATOM 3040 C C . LYS A 1 388 ? -0.939 -15.492 -43.153 1.00 88.50 388 LYS A C 1
ATOM 3042 O O . LYS A 1 388 ? -0.817 -16.696 -42.969 1.00 88.50 388 LYS A O 1
ATOM 3047 N N . GLY A 1 389 ? -1.989 -14.778 -42.753 1.00 83.56 389 GLY A N 1
ATOM 3048 C CA . GLY A 1 389 ? -3.061 -15.308 -41.904 1.00 83.56 389 GLY A CA 1
ATOM 3049 C C . GLY A 1 389 ? -2.950 -14.908 -40.433 1.00 83.56 389 GLY A C 1
ATOM 3050 O O . GLY A 1 389 ? -3.877 -15.205 -39.695 1.00 83.56 389 GLY A O 1
ATOM 3051 N N . GLU A 1 390 ? -1.884 -14.200 -40.046 1.00 86.00 390 GLU A N 1
ATOM 3052 C CA . GLU A 1 390 ? -1.631 -13.763 -38.671 1.00 86.00 390 GLU A CA 1
ATOM 3053 C C . GLU A 1 390 ? -1.971 -12.276 -38.446 1.00 86.00 390 GLU A C 1
ATOM 3055 O O . GLU A 1 390 ? -1.900 -11.477 -39.393 1.00 86.00 390 GLU A O 1
ATOM 3060 N N . PRO A 1 391 ? -2.297 -11.871 -37.204 1.00 81.06 391 PRO A N 1
ATOM 3061 C CA . PRO A 1 391 ? -2.481 -12.727 -36.026 1.00 81.06 391 PRO A CA 1
ATOM 3062 C C . PRO A 1 391 ? -3.818 -13.485 -36.07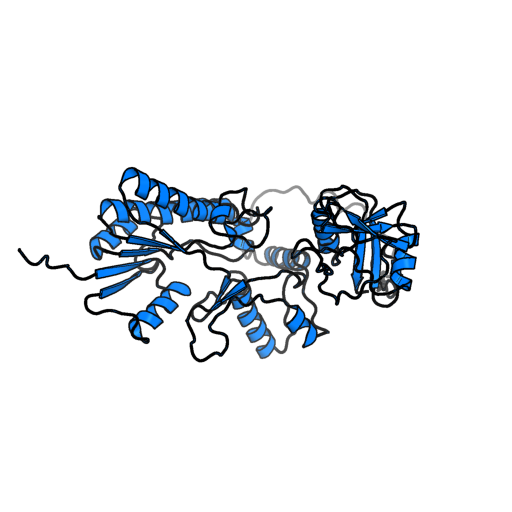1 1.00 81.06 391 PRO A C 1
ATOM 3064 O O . PRO A 1 391 ? -4.835 -12.913 -36.477 1.00 81.06 391 PRO A O 1
ATOM 3067 N N . ASN A 1 392 ? -3.817 -14.765 -35.696 1.00 79.62 392 ASN A N 1
ATOM 3068 C CA . ASN A 1 392 ? -4.972 -15.660 -35.851 1.00 79.62 392 ASN A CA 1
ATOM 3069 C C . ASN A 1 392 ? -5.690 -16.007 -34.529 1.00 79.62 392 ASN A C 1
ATOM 3071 O O . ASN A 1 392 ? -6.802 -16.545 -34.567 1.00 79.62 392 ASN A O 1
ATOM 3075 N N . ASN A 1 393 ? -5.084 -15.677 -33.384 1.00 73.94 393 ASN A N 1
ATOM 3076 C CA . ASN A 1 393 ? -5.543 -15.958 -32.025 1.00 73.94 393 ASN A CA 1
ATOM 3077 C C . ASN A 1 393 ? -6.006 -17.419 -31.823 1.00 73.94 393 ASN A C 1
ATOM 3079 O O . ASN A 1 393 ? -7.060 -17.684 -31.228 1.00 73.94 393 ASN A O 1
ATOM 3083 N N . LEU A 1 394 ? -5.258 -18.402 -32.341 1.00 66.75 394 LEU A N 1
ATOM 3084 C CA . LEU A 1 394 ? -5.623 -19.820 -32.269 1.00 66.75 394 LEU A CA 1
ATOM 3085 C C . LEU A 1 394 ? -5.530 -20.374 -30.835 1.00 66.75 394 LEU A C 1
ATOM 3087 O O . LEU A 1 394 ? -4.571 -21.020 -30.414 1.00 66.75 394 LEU A O 1
ATOM 3091 N N . GLY A 1 395 ? -6.618 -20.207 -30.083 1.00 58.94 395 GLY A N 1
ATOM 3092 C CA . GLY A 1 395 ? -6.784 -20.779 -28.748 1.00 58.94 395 GLY A CA 1
ATOM 3093 C C . GLY A 1 395 ? -6.189 -19.934 -27.621 1.00 58.94 395 GLY A C 1
ATOM 3094 O O . GLY A 1 395 ? -5.710 -20.521 -26.645 1.00 58.94 395 GLY A O 1
ATOM 3095 N N . GLY A 1 396 ? -6.240 -18.602 -27.744 1.00 64.25 396 GLY A N 1
ATOM 3096 C CA . GLY A 1 396 ? -5.771 -17.646 -26.733 1.00 64.25 396 GLY A CA 1
ATOM 3097 C C . GLY A 1 396 ? -4.285 -17.326 -26.880 1.00 64.25 396 GLY A C 1
ATOM 3098 O O . GLY A 1 396 ? -3.518 -17.466 -25.926 1.00 64.25 396 GLY A O 1
ATOM 3099 N N . GLU A 1 397 ? -3.861 -16.997 -28.097 1.00 75.06 397 GLU A N 1
ATOM 3100 C CA . GLU A 1 397 ? -2.476 -16.663 -28.419 1.00 75.06 397 GLU A CA 1
ATOM 3101 C C . GLU A 1 397 ? -2.280 -15.159 -28.275 1.00 75.06 397 GLU A C 1
ATOM 3103 O O . GLU A 1 397 ? -2.868 -14.389 -29.019 1.00 75.06 397 GLU A O 1
ATOM 3108 N N . GLY A 1 398 ? -1.487 -14.757 -27.278 1.00 83.50 398 GLY A N 1
ATOM 3109 C CA . GLY A 1 398 ? -1.399 -13.358 -26.858 1.00 83.50 398 GLY A CA 1
ATOM 3110 C C . GLY A 1 398 ? -0.039 -12.700 -27.056 1.00 83.50 398 GLY A C 1
ATOM 3111 O O . GLY A 1 398 ? 0.116 -11.516 -26.761 1.00 83.50 398 GLY A O 1
ATOM 3112 N N . CYS A 1 399 ? 0.974 -13.460 -27.491 1.00 92.94 399 CYS A N 1
ATOM 3113 C CA . CYS A 1 399 ? 2.371 -13.030 -27.493 1.00 92.94 399 CYS A CA 1
ATOM 3114 C C . CYS A 1 399 ? 3.041 -13.234 -28.847 1.00 92.94 399 CYS A C 1
ATOM 3116 O O . CYS A 1 399 ? 2.933 -14.287 -29.468 1.00 92.94 399 CYS A O 1
ATOM 3118 N N . MET A 1 400 ? 3.788 -12.226 -29.290 1.00 95.19 400 MET A N 1
ATOM 3119 C CA . MET A 1 400 ? 4.405 -12.199 -30.610 1.00 95.19 400 MET A CA 1
ATOM 3120 C C . MET A 1 400 ? 5.729 -12.969 -30.628 1.00 95.19 400 MET A C 1
ATOM 3122 O O . MET A 1 400 ? 6.708 -12.577 -29.984 1.00 95.19 400 MET A O 1
ATOM 3126 N N . GLU A 1 401 ? 5.799 -14.019 -31.443 1.00 95.44 401 GLU A N 1
ATOM 3127 C CA . GLU A 1 401 ? 7.064 -14.585 -31.905 1.00 95.44 401 GLU A CA 1
ATOM 3128 C C . GLU A 1 401 ? 7.489 -13.951 -33.237 1.00 95.44 401 GLU A C 1
ATOM 3130 O O . GLU A 1 401 ? 6.670 -13.666 -34.108 1.00 95.44 401 GLU A O 1
ATOM 3135 N N . PHE A 1 402 ? 8.793 -13.762 -33.418 1.00 96.69 402 PHE A N 1
ATOM 3136 C CA . PHE A 1 402 ? 9.395 -13.329 -34.673 1.00 96.69 402 PHE A CA 1
ATOM 3137 C C . PHE A 1 402 ? 10.219 -14.467 -35.270 1.00 96.69 402 PHE A C 1
ATOM 3139 O O . PHE A 1 402 ? 11.032 -15.099 -34.585 1.00 96.69 402 PHE A O 1
ATOM 3146 N N . ARG A 1 403 ? 10.011 -14.744 -36.555 1.00 94.50 403 ARG A N 1
ATOM 3147 C CA . ARG A 1 403 ? 10.610 -15.882 -37.252 1.00 94.50 403 ARG A CA 1
ATOM 3148 C C . ARG A 1 403 ? 11.841 -15.456 -38.041 1.00 94.50 403 ARG A C 1
ATOM 3150 O O . ARG A 1 403 ? 11.982 -14.315 -38.483 1.00 94.50 403 ARG A O 1
ATOM 3157 N N . LYS A 1 404 ? 12.733 -16.413 -38.298 1.00 93.31 404 LYS A N 1
ATOM 3158 C CA . LYS A 1 404 ? 13.903 -16.220 -39.173 1.00 93.31 404 LYS A CA 1
ATOM 3159 C C . LYS A 1 404 ? 13.529 -15.807 -40.607 1.00 93.31 404 LYS A C 1
ATOM 3161 O O . LYS A 1 404 ? 14.334 -15.193 -41.303 1.00 93.31 404 LYS A O 1
ATOM 3166 N N . THR A 1 405 ? 12.307 -16.105 -41.041 1.00 90.94 405 THR A N 1
ATOM 3167 C CA . THR A 1 405 ? 11.715 -15.667 -42.315 1.00 90.94 405 THR A CA 1
ATOM 3168 C C . THR A 1 405 ? 11.429 -14.161 -42.375 1.00 90.94 405 THR A C 1
ATOM 3170 O O . THR A 1 405 ? 11.263 -13.629 -43.470 1.00 90.94 405 THR A O 1
ATOM 3173 N N . GLY A 1 406 ? 11.474 -13.448 -41.242 1.00 91.25 406 GLY A N 1
ATOM 3174 C CA . GLY A 1 406 ? 11.281 -11.995 -41.170 1.00 91.25 406 GLY A CA 1
ATOM 3175 C C . GLY A 1 406 ? 9.832 -11.557 -40.948 1.00 91.25 406 GLY A C 1
ATOM 3176 O O . GLY A 1 406 ? 9.532 -10.373 -41.093 1.00 91.25 406 GLY A O 1
ATOM 3177 N N . ASP A 1 407 ? 8.958 -12.500 -40.614 1.00 93.62 407 ASP A N 1
ATOM 3178 C CA . ASP A 1 407 ? 7.555 -12.314 -40.274 1.00 93.62 407 ASP A CA 1
ATOM 3179 C C . ASP A 1 407 ? 7.268 -12.747 -38.827 1.00 93.62 407 ASP A C 1
ATOM 3181 O O . ASP A 1 407 ? 8.048 -13.472 -38.201 1.00 93.62 407 ASP A O 1
ATOM 3185 N N . ALA A 1 408 ? 6.157 -12.259 -38.281 1.00 94.00 408 ALA A N 1
ATOM 3186 C CA . ALA A 1 408 ? 5.706 -12.564 -36.932 1.00 94.00 408 ALA A CA 1
ATOM 3187 C C . ALA A 1 408 ? 4.438 -13.414 -36.914 1.00 94.00 408 ALA A C 1
ATOM 3189 O O . ALA A 1 408 ? 3.652 -13.415 -37.862 1.00 94.00 408 ALA A O 1
ATOM 3190 N N . ASN A 1 409 ? 4.253 -14.101 -35.797 1.00 91.81 409 ASN A N 1
ATOM 3191 C CA . ASN A 1 409 ? 3.110 -14.945 -35.491 1.00 91.81 409 ASN A CA 1
ATOM 3192 C C . ASN A 1 409 ? 2.744 -14.739 -34.022 1.00 91.81 409 ASN A C 1
ATOM 3194 O O . ASN A 1 409 ? 3.637 -14.551 -33.192 1.00 91.81 409 ASN A O 1
ATOM 3198 N N . ASP A 1 410 ? 1.463 -14.753 -33.694 1.00 87.25 410 ASP A N 1
ATOM 3199 C CA . ASP A 1 410 ? 1.006 -14.817 -32.314 1.00 87.25 410 ASP A CA 1
ATOM 3200 C C . ASP A 1 410 ? 1.061 -16.257 -31.809 1.00 87.25 410 ASP A C 1
ATOM 3202 O O . ASP A 1 410 ? 0.908 -17.216 -32.556 1.00 87.25 410 ASP A O 1
ATOM 3206 N N . LEU A 1 411 ? 1.428 -16.421 -30.543 1.00 89.81 411 LEU A N 1
ATOM 3207 C CA . LEU A 1 411 ? 1.541 -17.724 -29.911 1.00 89.81 411 LEU A CA 1
ATOM 3208 C C . LEU A 1 411 ? 1.187 -17.610 -28.424 1.00 89.81 411 LEU A C 1
ATOM 3210 O O . LEU A 1 411 ? 1.277 -16.536 -27.822 1.00 89.81 411 LEU A O 1
ATOM 3214 N N . LYS A 1 412 ? 0.814 -18.728 -27.794 1.00 89.31 412 LYS A N 1
ATOM 3215 C CA . LYS A 1 412 ? 0.579 -18.772 -26.341 1.00 89.31 412 LYS A CA 1
ATOM 3216 C C . LYS A 1 412 ? 1.806 -18.302 -25.559 1.00 89.31 412 LYS A C 1
ATOM 3218 O O . LYS A 1 412 ? 2.906 -18.836 -25.724 1.00 89.31 412 LYS A O 1
ATOM 3223 N N . CYS A 1 413 ? 1.595 -17.338 -24.668 1.00 89.31 413 CYS A N 1
ATOM 3224 C CA . CYS A 1 413 ? 2.647 -16.652 -23.916 1.00 89.31 413 CYS A CA 1
ATOM 3225 C C . CYS A 1 413 ? 3.456 -17.563 -22.977 1.00 89.31 413 CYS A C 1
ATOM 3227 O O . CYS A 1 413 ? 4.606 -17.258 -22.658 1.00 89.31 413 CYS A O 1
ATOM 3229 N N . ASN A 1 414 ? 2.885 -18.700 -22.570 1.00 89.88 414 ASN A N 1
ATOM 3230 C CA . ASN A 1 414 ? 3.528 -19.702 -21.715 1.00 89.88 414 ASN A CA 1
ATOM 3231 C C . ASN A 1 414 ? 4.446 -20.679 -22.477 1.00 89.88 414 ASN A C 1
ATOM 3233 O O . ASN A 1 414 ? 5.036 -21.573 -21.873 1.00 89.88 414 ASN A O 1
ATOM 3237 N N . ASN A 1 415 ? 4.591 -20.536 -23.798 1.00 91.19 415 ASN A N 1
ATOM 3238 C CA . ASN A 1 415 ? 5.553 -21.335 -24.545 1.00 91.19 415 ASN A CA 1
ATOM 3239 C C . ASN A 1 415 ? 6.993 -20.894 -24.237 1.00 91.19 415 ASN A C 1
ATOM 3241 O O . ASN A 1 415 ? 7.316 -19.706 -24.193 1.00 91.19 415 ASN A O 1
ATOM 3245 N N . LEU A 1 416 ? 7.889 -21.867 -24.076 1.00 94.19 416 LEU A N 1
ATOM 3246 C CA . LEU A 1 416 ? 9.310 -21.604 -23.868 1.00 94.19 416 LEU A CA 1
ATOM 3247 C C . LEU A 1 416 ? 9.993 -21.305 -25.205 1.00 94.19 416 LEU A C 1
ATOM 3249 O O . LEU A 1 416 ? 10.080 -22.182 -26.068 1.00 94.19 416 LEU A O 1
ATOM 3253 N N . LYS A 1 417 ? 10.521 -20.088 -25.370 1.00 95.50 417 LYS A N 1
ATOM 3254 C CA . LYS A 1 417 ? 11.306 -19.713 -26.556 1.00 95.50 417 LYS A CA 1
ATOM 3255 C C . LYS A 1 417 ? 12.537 -18.897 -26.221 1.00 95.50 417 LYS A C 1
ATOM 3257 O O . LYS A 1 417 ? 12.575 -18.166 -25.232 1.00 95.50 417 LYS A O 1
ATOM 3262 N N . ASP A 1 418 ? 13.525 -19.016 -27.103 1.00 97.62 418 ASP A N 1
ATOM 3263 C CA . ASP A 1 418 ? 14.595 -18.034 -27.238 1.00 97.62 418 ASP A CA 1
ATOM 3264 C C . ASP A 1 418 ? 13.988 -16.642 -27.460 1.00 97.62 418 ASP A C 1
ATOM 3266 O O . ASP A 1 418 ? 12.846 -16.511 -27.903 1.00 97.62 418 ASP A O 1
ATOM 3270 N N . PHE A 1 419 ? 14.730 -15.584 -27.163 1.00 98.25 419 PHE A N 1
ATOM 3271 C CA . PHE A 1 419 ? 14.160 -14.239 -27.172 1.00 98.25 419 PHE A CA 1
ATOM 3272 C C . PHE A 1 419 ? 15.179 -13.176 -27.569 1.00 98.25 419 PHE A C 1
ATOM 3274 O O . PHE A 1 419 ? 16.394 -13.385 -27.491 1.00 98.25 419 PHE A O 1
ATOM 3281 N N . VAL A 1 420 ? 14.680 -12.026 -28.027 1.00 98.06 420 VAL A N 1
ATOM 3282 C CA . VAL A 1 420 ? 15.516 -10.882 -28.401 1.00 98.06 420 VAL A CA 1
ATOM 3283 C C . VAL A 1 420 ? 15.188 -9.697 -27.514 1.00 98.06 420 VAL A C 1
ATOM 3285 O O . VAL A 1 420 ? 14.054 -9.229 -27.495 1.00 98.06 420 VAL A O 1
ATOM 3288 N N . CYS A 1 421 ? 16.198 -9.177 -26.822 1.00 97.12 421 CYS A N 1
ATOM 3289 C CA . CYS A 1 421 ? 16.089 -7.923 -26.090 1.00 97.12 421 CYS A CA 1
ATOM 3290 C C . CYS A 1 421 ? 16.510 -6.746 -26.972 1.00 97.12 421 CYS A C 1
ATOM 3292 O O . CYS A 1 421 ? 17.422 -6.876 -27.796 1.00 97.12 421 CYS A O 1
ATOM 3294 N N . ALA A 1 422 ? 15.909 -5.581 -26.745 1.00 96.00 422 ALA A N 1
ATOM 3295 C CA . ALA A 1 422 ? 16.362 -4.311 -27.288 1.00 96.00 422 ALA A CA 1
ATOM 3296 C C . ALA A 1 422 ? 16.429 -3.223 -26.212 1.00 96.00 422 ALA A C 1
ATOM 3298 O O . ALA A 1 422 ? 15.592 -3.177 -25.314 1.00 96.00 422 ALA A O 1
ATOM 3299 N N . LYS A 1 423 ? 17.387 -2.306 -26.349 1.00 92.06 423 LYS A N 1
ATOM 3300 C CA . LYS A 1 423 ? 17.494 -1.086 -25.537 1.00 92.06 423 LYS A CA 1
ATOM 3301 C C . LYS A 1 423 ? 17.970 0.098 -26.367 1.00 92.06 423 LYS A C 1
ATOM 3303 O O . LYS A 1 423 ? 18.370 -0.078 -27.518 1.00 92.06 423 LYS A O 1
ATOM 3308 N N . THR A 1 424 ? 17.881 1.299 -25.815 1.00 86.94 424 THR A N 1
ATOM 3309 C CA . THR A 1 424 ? 18.456 2.499 -26.439 1.00 86.94 424 THR A CA 1
ATOM 3310 C C . THR A 1 424 ? 19.985 2.449 -26.327 1.00 86.94 424 THR A C 1
ATOM 3312 O O . THR A 1 424 ? 20.504 1.931 -25.337 1.00 86.94 424 THR A O 1
ATOM 3315 N N . ALA A 1 425 ? 20.671 2.890 -27.384 1.00 72.56 425 ALA A N 1
ATOM 3316 C CA . ALA A 1 425 ? 22.131 2.955 -27.490 1.00 72.56 425 ALA A CA 1
ATOM 3317 C C . ALA A 1 425 ? 22.735 4.111 -26.690 1.00 72.56 425 ALA A C 1
ATOM 3319 O O . ALA A 1 425 ? 22.059 5.162 -26.614 1.00 72.56 425 ALA A O 1
#

Organism: Larimichthys crocea (NCBI:txid215358)

pLDDT: mean 80.61, std 21.37, range [26.19, 98.88]

InterPro domains:
  IPR001304 C-type lectin-like [PF00059] (323-422)
  IPR001304 C-type lectin-like [PS50041] (312-422)
  IPR001304 C-type lectin-like [SM00034] (305-422)
  IPR001509 NAD-dependent epimerase/dehydratase [PF01370] (11-222)
  IPR016186 C-type lectin-like/link domain superfamily [G3DSA:3.10.100.10] (275-423)
  IPR016187 C-type lectin fold [SSF56436] (262-424)
  IPR028614 GDP-L-fucose synthase/GDP-L-colitose synthase [cd05239] (10-258)
  IPR036291 NAD(P)-binding domain superfamily [SSF51735] (7-246)

Secondary structure (DSSP, 8-state):
--------EEEEEETTTSHHHHHHHHHHHHSS-PPTTEEEEEE-TTT--TTSHHHHHHHHHHH--SEEEE-------HHHHHHTHHHHHHHHHHHHHHHHHHHHHTT-SEEEEE--GGGS-SS--SS--GGGTTSSPPPGGGHHHHHHHHHHHHHHHHHHHHH----EEE---EEE-TT----TTTS-HHHHHHHHHHHHHHHTPPP--BS-S---EEEEESS--TTSTTTT--EEE-THHHHHH-TT-PPBPHHHHHHHHHHHTTS---S--------S-SSSTTS----------------SS-TTPEEETTEEEEEEEEEE-HHHHHHHHHTTT-EEPP--SHHHHHHHHHH-SSEEEEEEE-TTSTT--EETT--------B-TT----TTS--EEEEETTS-EEEE-TTS-EEEEEEEE-

Mean predicted aligned error: 17.42 Å

Solvent-accessible surface area (backbone atoms only — not comparable to full-atom values): 24242 Å² total; per-residue (Å²): 135,83,80,79,78,76,71,69,48,24,36,34,26,38,31,17,73,36,34,64,29,44,31,51,48,43,38,37,75,73,68,67,64,55,58,91,61,57,44,82,42,69,39,39,71,91,80,35,50,44,64,39,57,66,43,41,44,52,51,45,70,71,64,60,40,40,29,35,39,42,58,58,69,79,79,68,7,72,68,52,33,52,75,37,26,69,56,34,22,53,46,28,39,36,30,52,48,39,52,54,54,47,35,57,78,65,64,36,62,35,39,42,33,61,48,48,62,65,31,34,25,60,77,67,74,82,84,79,56,85,88,47,46,77,66,49,64,39,43,80,56,36,38,27,44,21,51,30,45,49,48,50,58,54,49,26,52,49,43,27,74,78,71,65,40,62,41,48,70,47,71,50,63,49,70,46,59,74,71,50,57,47,45,70,76,53,15,52,71,69,41,14,45,55,41,47,48,53,49,18,64,76,70,74,45,83,67,77,45,74,29,89,53,74,74,73,46,49,44,39,69,53,61,93,55,82,90,47,97,63,62,80,61,76,42,71,50,54,45,67,64,54,46,66,80,38,72,87,68,65,56,40,51,56,73,64,60,60,53,56,64,62,61,58,67,76,76,71,82,79,89,81,85,90,82,88,80,90,90,84,83,85,77,80,86,80,83,84,77,88,80,94,67,89,77,69,77,76,75,79,82,81,68,70,36,64,93,86,41,50,72,56,92,68,27,22,37,36,72,42,93,64,63,28,29,48,70,57,42,33,53,52,19,46,77,68,73,26,25,27,26,71,64,89,45,75,66,51,32,55,50,51,20,71,65,36,91,56,52,21,38,31,20,38,33,18,79,93,42,86,91,51,65,40,32,77,79,70,53,86,66,80,75,76,56,47,35,96,78,42,76,65,52,82,85,71,26,31,26,29,33,41,28,41,89,48,31,27,41,54,33,52,43,80,50,69,36,24,33,30,29,27,28,78,76

Sequence (425 aa):
MSEIKVGPMRVLVTGGSGLVGKAIEHVVQQEGGKLDGEEWIFLSSKEADLVDIGQTRAVFEKYHPTHVIHLAAKVGGIYQHMKENLQFLRDNIKINDNVLDTAHKMGVTKVVSCLSSCIFPDKTSYPIDETMIHNGPPHDSNFGYSYAKRMIDVQNRAYFQQYGHRYTAVIPTNVFGPYDNFNIEKGHVLSALINKTYKAKNDGTPLNVCGSGAPRRQFIYSLFDTSLSDGQMKKTASNAKLRHYLPDFTFTPLEEDILLPAICYCNHISSSQQEMASALHFIVLLCGLWIGANVTSAHQSGCTCSCGWTKLGSRCFKFFSTPKEWADAERFCTGLDGNLASVLTKEEGKLISKMVKTTAWVGGFDETKDGVWLWNDGRKFDFKMWAKGEPNNLGGEGCMEFRKTGDANDLKCNNLKDFVCAKTA

Nearest PDB structures (foldseek):
  4bl5-assembly6_C  TM=8.452E-01  e=9.698E-34  Homo sapiens
  4e5y-assembly2_D  TM=7.824E-01  e=1.266E-31  Homo sapiens
  4e5y-assembly1_A  TM=7.874E-01  e=1.066E-28  Homo sapiens
  1e7s-assembly1_A-2  TM=9.203E-01  e=1.390E-19  Escherichia coli
  8ewu-assembly1_A  TM=8.541E-01  e=1.390E-19  Campylobacter jejuni

Foldseek 3Di:
DPPPPPAAAEEEEEVLLALLNVQVVCCVPPVVPPDPSYDYHRDDVVQPQLLDLVSLLVVCVVRVHQEYEAEDAPAWELQCLQVCLVVRQNSLLSSLCSNLVSCVVSNRQEYEYEAEPQQAAPPDDPPDDPVRSPVHQGDNSRRSNSVSRVVSVVSCVVCCVPPVRNYYYDYDWAEDDPRFDLDLHTGYQVSNQVNLVVCCVVVVHAREAEALQADWGWYFYSHFDPVDPPRRPTDTDGCPVVCVVPVVRDYHYNVVVVVVVVVVVVPDDPDDDDDDDDDDPPDPPPPDDDDDDPPPPPPPPDDLDPPQWDDDDQKTKHWFFFWFQLVVQQVVLVVVVWGFADDDDLVSLQVVLVRDPFKAFHQWWDLVHPPDIDGPVRDDDPDDQADVCPPPCVPNFTTWMRGNVSHIYTGNRGDIGITMIMHGD